Protein AF-A0A6A4VTW5-F1 (afdb_monomer)

Sequence (437 aa):
MLQRGVAAPQTGSESSFCSEAVLNQLGITGQDEQLCLQTVEGTGKPQASTRVKLELSSVAPGETRRIIVPEAWSVPSLDISMPNVCKKQREKWRHIKDLDIPQCSHGQVELLLGANVSEAVIQQEVRVALPTPSKFSSWTKYKRTVAWILRFLRNSTLKGEQKRQRNLGPLTVSELHDAEKTILQMVQAEAYRTELHQLQASQQLNKKSGIADLSPILDADGILRDGGRWYSVGEQWDDGCTRAICVGTDRVERLSCPGQRYDPSRPDCRLVEGNSSAAFPLCCDSVVCDTPLDVCRDASGASRAAGSVWTERGCVSSRCEIAEGGVAVVRRSRCQPPPSADCRLVEPNPADGADYPYCCPTYLCPGRCYSPVLDRWFFEGDRWAEGGCFESVCESTGTVTQTRCPFVSARRPGCRVVAGDPAAKYPGCCRRVECQP

Structure (mmCIF, N/CA/C/O backbone):
data_AF-A0A6A4VTW5-F1
#
_entry.id   AF-A0A6A4VTW5-F1
#
loop_
_atom_site.group_PDB
_atom_site.id
_atom_site.type_symbol
_atom_site.label_atom_id
_atom_site.label_alt_id
_atom_site.label_comp_id
_atom_site.label_asym_id
_atom_site.label_entity_id
_atom_site.label_seq_id
_atom_site.pdbx_PDB_ins_code
_atom_site.Cartn_x
_atom_site.Cartn_y
_atom_site.Cartn_z
_atom_site.occupancy
_atom_site.B_iso_or_equiv
_atom_site.auth_seq_id
_atom_site.auth_comp_id
_atom_site.auth_asym_id
_atom_site.auth_atom_id
_atom_site.pdbx_PDB_model_num
ATOM 1 N N . MET A 1 1 ? -45.155 -3.704 42.646 1.00 22.98 1 MET A N 1
ATOM 2 C CA . MET A 1 1 ? -44.216 -2.588 42.902 1.00 22.98 1 MET A CA 1
ATOM 3 C C . MET A 1 1 ? -43.427 -2.917 44.160 1.00 22.98 1 MET A C 1
ATOM 5 O O . MET A 1 1 ? -43.959 -2.759 45.248 1.00 22.98 1 MET A O 1
ATOM 9 N N . LEU A 1 2 ? -42.206 -3.438 44.025 1.00 25.94 2 LEU A N 1
ATOM 10 C CA . LEU A 1 2 ? -41.295 -3.682 45.149 1.00 25.94 2 LEU A CA 1
ATOM 11 C C . LEU A 1 2 ? -40.204 -2.612 45.101 1.00 25.94 2 LEU A C 1
ATOM 13 O O . LEU A 1 2 ? -39.433 -2.558 44.150 1.00 25.94 2 LEU A O 1
ATOM 17 N N . GLN A 1 3 ? -40.160 -1.740 46.106 1.00 29.02 3 GLN A N 1
ATOM 18 C CA . GLN A 1 3 ? -39.134 -0.701 46.260 1.00 29.02 3 GLN A CA 1
ATOM 19 C C . GLN A 1 3 ? -38.008 -1.182 47.202 1.00 29.02 3 GLN A C 1
ATOM 21 O O . GLN A 1 3 ? -37.500 -0.417 48.020 1.00 29.02 3 GLN A O 1
ATOM 26 N N . ARG A 1 4 ? -37.666 -2.480 47.150 1.00 41.22 4 ARG A N 1
ATOM 27 C CA . ARG A 1 4 ? -36.718 -3.141 48.066 1.00 41.22 4 ARG A CA 1
ATOM 28 C C . ARG A 1 4 ? -35.789 -4.100 47.319 1.00 41.22 4 ARG A C 1
ATOM 30 O O . ARG A 1 4 ? -36.137 -4.611 46.259 1.00 41.22 4 ARG A O 1
ATOM 37 N N . GLY A 1 5 ? -34.565 -4.233 47.832 1.00 41.66 5 GLY A N 1
ATOM 38 C CA . GLY A 1 5 ? -33.407 -4.757 47.105 1.00 41.66 5 GLY A CA 1
ATOM 39 C C . GLY A 1 5 ? -33.511 -6.236 46.728 1.00 41.66 5 GLY A C 1
ATOM 40 O O . GLY A 1 5 ? -33.872 -7.072 47.552 1.00 41.66 5 GLY A O 1
ATOM 41 N N . VAL A 1 6 ? -33.131 -6.543 45.487 1.00 44.16 6 VAL A N 1
ATOM 42 C CA . VAL A 1 6 ? -32.951 -7.903 44.961 1.00 44.16 6 VAL A CA 1
ATOM 43 C C . VAL A 1 6 ? -31.454 -8.209 44.943 1.00 44.16 6 VAL A C 1
ATOM 45 O O . VAL A 1 6 ? -30.670 -7.400 44.441 1.00 44.16 6 VAL A O 1
ATOM 48 N N . ALA A 1 7 ? -31.050 -9.357 45.487 1.00 44.94 7 ALA A N 1
ATOM 49 C CA . ALA A 1 7 ? -29.661 -9.814 45.455 1.00 44.94 7 ALA A CA 1
ATOM 50 C C . ALA A 1 7 ? -29.483 -10.915 44.396 1.00 44.94 7 ALA A C 1
ATOM 52 O O . ALA A 1 7 ? -30.230 -11.894 44.379 1.00 44.94 7 ALA A O 1
ATOM 53 N N . ALA A 1 8 ? -28.484 -10.758 43.523 1.00 45.62 8 ALA A N 1
ATOM 54 C CA . ALA A 1 8 ? -28.004 -11.818 42.637 1.00 45.62 8 ALA A CA 1
ATOM 55 C C . ALA A 1 8 ? -26.869 -12.596 43.337 1.00 45.62 8 ALA A C 1
ATOM 57 O O . ALA A 1 8 ? -26.068 -11.985 44.054 1.00 45.62 8 ALA A O 1
ATOM 58 N N . PRO A 1 9 ? -26.766 -13.922 43.162 1.00 42.12 9 PRO A N 1
ATOM 59 C CA . PRO A 1 9 ? -25.890 -14.739 43.982 1.00 42.12 9 PRO A CA 1
ATOM 60 C C . PRO A 1 9 ? -24.428 -14.562 43.558 1.00 42.12 9 PRO A C 1
ATOM 62 O O . PRO A 1 9 ? -24.061 -14.802 42.411 1.00 42.12 9 PRO A O 1
ATOM 65 N N . GLN A 1 10 ? -23.567 -14.210 44.517 1.00 40.34 10 GLN A N 1
ATOM 66 C CA . GLN A 1 10 ? -22.140 -14.564 44.460 1.00 40.34 10 GLN A CA 1
ATOM 67 C C . GLN A 1 10 ? -21.883 -15.981 45.007 1.00 40.34 10 GLN A C 1
ATOM 69 O O . GLN A 1 10 ? -20.786 -16.515 44.874 1.00 40.34 10 GLN A O 1
ATOM 74 N N . THR A 1 11 ? -22.903 -16.605 45.601 1.00 43.12 11 THR A N 1
ATOM 75 C CA . THR A 1 11 ? -22.840 -17.883 46.312 1.00 43.12 11 THR A CA 1
ATOM 76 C C . THR A 1 11 ? -23.819 -18.866 45.673 1.00 43.12 11 THR A C 1
ATOM 78 O O . THR A 1 11 ? -24.989 -18.833 46.023 1.00 43.12 11 THR A O 1
ATOM 81 N N . GLY A 1 12 ? -23.353 -19.656 44.698 1.00 49.97 12 GLY A N 1
ATOM 82 C CA . GLY A 1 12 ? -23.851 -20.944 44.153 1.00 49.97 12 GLY A CA 1
ATOM 83 C C . GLY A 1 12 ? -25.253 -21.526 44.444 1.00 49.97 12 GLY A C 1
ATOM 84 O O . GLY A 1 12 ? -25.396 -22.737 44.342 1.00 49.97 12 GLY A O 1
ATOM 85 N N . SER A 1 13 ? -26.272 -20.751 44.811 1.00 62.34 13 SER A N 1
ATOM 86 C CA . SER A 1 13 ? -27.601 -21.250 45.169 1.00 62.34 13 SER A CA 1
ATOM 87 C C . SER A 1 13 ? -28.365 -21.643 43.912 1.00 62.34 13 SER A C 1
ATOM 89 O O . SER A 1 13 ? -28.613 -20.803 43.044 1.00 62.34 13 SER A O 1
ATOM 91 N N . GLU A 1 14 ? -28.755 -22.912 43.806 1.00 69.50 14 GLU A N 1
ATOM 92 C CA . GLU A 1 14 ? -29.515 -23.417 42.657 1.00 69.50 14 GLU A CA 1
ATOM 93 C C . GLU A 1 14 ? -30.955 -22.881 42.638 1.00 69.50 14 GLU A C 1
ATOM 95 O O . GLU A 1 14 ? -31.513 -22.644 41.568 1.00 69.50 14 GLU A O 1
ATOM 100 N N . SER A 1 15 ? -31.526 -22.618 43.818 1.00 82.44 15 SER A N 1
ATOM 101 C CA . SER A 1 15 ? -32.928 -22.222 44.010 1.00 82.44 15 SER A CA 1
ATOM 102 C C . SER A 1 15 ? -33.086 -20.756 44.419 1.00 82.44 15 SER A C 1
ATOM 104 O O . SER A 1 15 ? -32.184 -20.168 45.026 1.00 82.44 15 SER A O 1
ATOM 106 N N . SER A 1 16 ? -34.247 -20.183 44.086 1.00 86.88 16 SER A N 1
ATOM 107 C CA . SER A 1 16 ? -34.666 -18.835 44.494 1.00 86.88 16 SER A CA 1
ATOM 108 C C . SER A 1 16 ? -35.461 -18.872 45.801 1.00 86.88 16 SER A C 1
ATOM 110 O O . SER A 1 16 ? -36.242 -19.796 46.031 1.00 86.88 16 SER A O 1
ATOM 112 N N . PHE A 1 17 ? -35.308 -17.843 46.632 1.00 89.00 17 PHE A N 1
ATOM 113 C CA . PHE A 1 17 ? -35.935 -17.743 47.951 1.00 89.00 17 PHE A CA 1
ATOM 114 C C . PHE A 1 17 ? -36.548 -16.366 48.172 1.00 89.00 17 PHE A C 1
ATOM 116 O O . PHE A 1 17 ? -35.986 -15.364 47.739 1.00 89.00 17 PHE A O 1
ATOM 123 N N . CYS A 1 18 ? -37.668 -16.296 48.879 1.00 90.00 18 CYS A N 1
ATOM 124 C CA . CYS A 1 18 ? -38.342 -15.049 49.228 1.00 90.00 18 CYS A CA 1
ATOM 125 C C . CYS A 1 18 ? -38.778 -15.050 50.693 1.00 90.00 18 CYS A C 1
ATOM 127 O O . CYS A 1 18 ? -38.992 -16.110 51.277 1.00 90.00 18 CYS A O 1
ATOM 129 N N . SER A 1 19 ? -38.903 -13.873 51.303 1.00 90.06 19 SER A N 1
ATOM 130 C CA . SER A 1 19 ? -39.416 -13.781 52.668 1.00 90.06 19 SER A CA 1
ATOM 131 C C . SER A 1 19 ? -40.932 -13.992 52.704 1.00 90.06 19 SER A C 1
ATOM 133 O O . SER A 1 19 ? -41.675 -13.466 51.870 1.00 90.06 19 SER A O 1
ATOM 135 N N . GLU A 1 20 ? -41.416 -14.714 53.714 1.00 89.56 20 GLU A N 1
ATOM 136 C CA . GLU A 1 20 ? -42.859 -14.893 53.952 1.00 89.56 20 GLU A CA 1
ATOM 137 C C . GLU A 1 20 ? -43.589 -13.551 54.115 1.00 89.56 20 GLU A C 1
ATOM 139 O O . GLU A 1 20 ? -44.713 -13.377 53.644 1.00 89.56 20 GLU A O 1
ATOM 144 N N . ALA A 1 21 ? -42.920 -12.566 54.723 1.00 88.38 21 ALA A N 1
ATOM 145 C CA . ALA A 1 21 ? -43.433 -11.208 54.876 1.00 88.38 21 ALA A CA 1
ATOM 146 C C . ALA A 1 21 ? -43.837 -10.576 53.533 1.00 88.38 21 ALA A C 1
ATOM 148 O O . ALA A 1 21 ? -44.891 -9.942 53.454 1.00 88.38 21 ALA A O 1
ATOM 149 N N . VAL A 1 22 ? -43.048 -10.779 52.471 1.00 87.81 22 VAL A N 1
ATOM 150 C CA . VAL A 1 22 ? -43.358 -10.223 51.146 1.00 87.81 22 VAL A CA 1
ATOM 151 C C . VAL A 1 22 ? -44.495 -10.963 50.461 1.00 87.81 22 VAL A C 1
ATOM 153 O O . VAL A 1 22 ? -45.331 -10.313 49.833 1.00 87.81 22 VAL A O 1
ATOM 156 N N . LEU A 1 23 ? -44.582 -12.286 50.604 1.00 89.38 23 LEU A N 1
ATOM 157 C CA . LEU A 1 23 ? -45.715 -13.040 50.058 1.00 89.38 23 LEU A CA 1
ATOM 158 C C . LEU A 1 23 ? -47.033 -12.578 50.681 1.00 89.38 23 LEU A C 1
ATOM 160 O O . LEU A 1 23 ? -47.978 -12.263 49.956 1.00 89.38 23 LEU A O 1
ATOM 164 N N . ASN A 1 24 ? -47.051 -12.429 52.008 1.00 89.19 24 ASN A N 1
ATOM 165 C CA . ASN A 1 24 ? -48.208 -11.934 52.748 1.00 89.19 24 ASN A CA 1
ATOM 166 C C . ASN A 1 24 ? -48.574 -10.500 52.346 1.00 89.19 24 ASN A C 1
ATOM 168 O O . ASN A 1 24 ? -49.743 -10.202 52.110 1.00 89.19 24 ASN A O 1
ATOM 172 N N . GLN A 1 25 ? -47.583 -9.613 52.218 1.00 88.12 25 GLN A N 1
ATOM 173 C CA . GLN A 1 25 ? -47.814 -8.221 51.832 1.00 88.12 25 GLN A CA 1
ATOM 174 C C . GLN A 1 25 ? -48.371 -8.086 50.408 1.00 88.12 25 GLN A C 1
ATOM 176 O O . GLN A 1 25 ? -49.189 -7.204 50.146 1.00 88.12 25 GLN A O 1
ATOM 181 N N . LEU A 1 26 ? -47.921 -8.936 49.484 1.00 86.81 26 LEU A N 1
ATOM 182 C CA . LEU A 1 26 ? -48.361 -8.924 48.089 1.00 86.81 26 LEU A CA 1
ATOM 183 C C . LEU A 1 26 ? -49.612 -9.780 47.841 1.00 86.81 26 LEU A C 1
ATOM 185 O O . LEU A 1 26 ? -50.115 -9.788 46.719 1.00 86.81 26 LEU A O 1
ATOM 189 N N . GLY A 1 27 ? -50.114 -10.491 48.857 1.00 89.44 27 GLY A N 1
ATOM 190 C CA . GLY A 1 27 ? -51.251 -11.404 48.728 1.00 89.44 27 GLY A CA 1
ATOM 191 C C . GLY A 1 27 ? -50.977 -12.585 47.792 1.00 89.44 27 GLY A C 1
ATOM 192 O O . GLY A 1 27 ? -51.898 -13.089 47.149 1.00 89.44 27 GLY A O 1
ATOM 193 N N . ILE A 1 28 ? -49.714 -13.000 47.666 1.00 89.00 28 ILE A N 1
ATOM 194 C CA . ILE A 1 28 ? -49.302 -14.093 46.782 1.00 89.00 28 ILE A CA 1
ATOM 195 C C . ILE A 1 28 ? -49.471 -15.411 47.531 1.00 89.00 28 ILE A C 1
ATOM 197 O O . ILE A 1 28 ? -48.890 -15.610 48.595 1.00 89.00 28 ILE A O 1
ATOM 201 N N . THR A 1 29 ? -50.251 -16.318 46.952 1.00 89.50 29 THR A N 1
ATOM 202 C CA . THR A 1 29 ? -50.466 -17.673 47.469 1.00 89.50 29 THR A CA 1
ATOM 203 C C . THR A 1 29 ? -49.708 -18.690 46.620 1.00 89.50 29 THR A C 1
ATOM 205 O O . THR A 1 29 ? -49.400 -18.441 45.452 1.00 89.50 29 THR A O 1
ATOM 208 N N . GLY A 1 30 ? -49.376 -19.833 47.213 1.00 89.38 30 GLY A N 1
ATOM 209 C CA . GLY A 1 30 ? -48.611 -20.887 46.558 1.00 89.38 30 GLY A CA 1
ATOM 210 C C . GLY A 1 30 ? -48.962 -22.267 47.089 1.00 89.38 30 GLY A C 1
ATOM 211 O O . GLY A 1 30 ? -50.010 -22.459 47.701 1.00 89.38 30 GLY A O 1
ATOM 212 N N . GLN A 1 31 ? -48.091 -23.233 46.818 1.00 87.25 31 GLN A N 1
ATOM 213 C CA . GLN A 1 31 ? -48.240 -24.607 47.289 1.00 87.25 31 GLN A CA 1
ATOM 214 C C . GLN A 1 31 ? -47.411 -24.806 48.553 1.00 87.25 31 GLN A C 1
ATOM 216 O O . GLN A 1 31 ? -46.199 -24.605 48.521 1.00 87.25 31 GLN A O 1
ATOM 221 N N . ASP A 1 32 ? -48.057 -25.199 49.647 1.00 88.06 32 ASP A N 1
ATOM 222 C CA . ASP A 1 32 ? -47.356 -25.518 50.888 1.00 88.06 32 ASP A CA 1
ATOM 223 C C . ASP A 1 32 ? -46.644 -26.866 50.759 1.00 88.06 32 ASP A C 1
ATOM 225 O O . ASP A 1 32 ? -47.254 -27.905 50.501 1.00 88.06 32 ASP A O 1
ATOM 229 N N . GLU A 1 33 ? -45.330 -26.834 50.939 1.00 84.50 33 GLU A N 1
ATOM 230 C CA . GLU A 1 33 ? -44.422 -27.961 50.787 1.00 84.50 33 GLU A CA 1
ATOM 231 C C . GLU A 1 33 ? -43.373 -27.951 51.916 1.00 84.50 33 GLU A C 1
ATOM 233 O O . GLU A 1 33 ? -43.298 -27.034 52.738 1.00 84.50 33 GLU A O 1
ATOM 238 N N . GLN A 1 34 ? -42.567 -29.012 52.002 1.00 78.12 34 GLN A N 1
ATOM 239 C CA . GLN A 1 34 ? -41.425 -29.046 52.915 1.00 78.12 34 GLN A CA 1
ATOM 240 C C . GLN A 1 34 ? -40.131 -28.809 52.149 1.00 78.12 34 GLN A C 1
ATOM 242 O O . GLN A 1 34 ? -39.758 -29.587 51.274 1.00 78.12 34 GLN A O 1
ATOM 247 N N . LEU A 1 35 ? -39.420 -27.757 52.533 1.00 75.69 35 LEU A N 1
ATOM 248 C CA . LEU A 1 35 ? -38.104 -27.424 52.021 1.00 75.69 35 LEU A CA 1
ATOM 249 C C . LEU A 1 35 ? -37.035 -27.963 52.973 1.00 75.69 35 LEU A C 1
ATOM 251 O O . LEU A 1 35 ? -37.064 -27.707 54.176 1.00 75.69 35 LEU A O 1
ATOM 255 N N . CYS A 1 36 ? -36.052 -28.677 52.433 1.00 68.81 36 CYS A N 1
ATOM 256 C CA . CYS A 1 36 ? -34.888 -29.134 53.183 1.00 68.81 36 CYS A CA 1
ATOM 257 C C . CYS A 1 36 ? -33.622 -28.518 52.580 1.00 68.81 36 CYS A C 1
ATOM 259 O O . CYS A 1 36 ? -33.128 -28.976 51.552 1.00 68.81 36 CYS A O 1
ATOM 261 N N . LEU A 1 37 ? -33.087 -27.478 53.221 1.00 64.44 37 LEU A N 1
ATOM 262 C CA . LEU A 1 37 ? -31.862 -26.813 52.774 1.00 64.44 37 LEU A CA 1
ATOM 263 C C . LEU A 1 37 ? -30.634 -27.604 53.232 1.00 64.44 37 LEU A C 1
ATOM 265 O O . LEU A 1 37 ? -30.314 -27.628 54.418 1.00 64.44 37 LEU A O 1
ATOM 269 N N . GLN A 1 38 ? -29.935 -28.258 52.306 1.00 56.84 38 GLN A N 1
ATOM 270 C CA . GLN A 1 38 ? -28.633 -28.861 52.594 1.00 56.84 38 GLN A CA 1
ATOM 271 C C . GLN A 1 38 ? -27.549 -27.784 52.517 1.00 56.84 38 GLN A C 1
ATOM 273 O O . GLN A 1 38 ? -27.341 -27.179 51.466 1.00 56.84 38 GLN A O 1
ATOM 278 N N . THR A 1 39 ? -26.858 -27.531 53.627 1.00 55.44 39 THR A N 1
ATOM 279 C CA . THR A 1 39 ? -25.641 -26.711 53.632 1.00 55.44 39 THR A CA 1
ATOM 280 C C . THR A 1 39 ? -24.417 -27.627 53.567 1.00 55.44 39 THR A C 1
ATOM 282 O O . THR A 1 39 ? -24.492 -28.809 53.899 1.00 55.44 39 THR A O 1
ATOM 285 N N . VAL A 1 40 ? -23.268 -27.091 53.142 1.00 47.47 40 VAL A N 1
ATOM 286 C CA . VAL A 1 40 ? -22.002 -27.845 52.991 1.00 47.47 40 VAL A CA 1
ATOM 287 C C . VAL A 1 40 ? -21.544 -28.508 54.308 1.00 47.47 40 VAL A C 1
ATOM 289 O O . VAL A 1 40 ? -20.763 -29.454 54.277 1.00 47.47 40 VAL A O 1
ATOM 292 N N . GLU A 1 41 ? -22.068 -28.068 55.458 1.00 41.94 41 GLU A N 1
ATOM 293 C CA . GLU A 1 41 ? -21.710 -28.561 56.795 1.00 41.94 41 GLU A CA 1
ATOM 294 C C . GLU A 1 41 ? -22.776 -29.459 57.465 1.00 41.94 41 GLU A C 1
ATOM 296 O O . GLU A 1 41 ? -22.558 -29.906 58.591 1.00 41.94 41 GLU A O 1
ATOM 301 N N . GLY A 1 42 ? -23.906 -29.792 56.818 1.00 48.31 42 GLY A N 1
ATOM 302 C CA . GLY A 1 42 ? -24.857 -30.743 57.414 1.00 48.31 42 GLY A CA 1
ATOM 303 C C . GLY A 1 42 ? -26.209 -30.923 56.715 1.00 48.31 42 GLY A C 1
ATOM 304 O O . GLY A 1 42 ? -26.676 -30.084 55.946 1.00 48.31 42 GLY A O 1
ATOM 305 N N . THR A 1 43 ? -26.870 -32.044 57.028 1.00 49.97 43 THR A N 1
ATOM 306 C CA . THR A 1 43 ? -28.243 -32.363 56.604 1.00 49.97 43 THR A CA 1
ATOM 307 C C . THR A 1 43 ? -29.233 -31.392 57.251 1.00 49.97 43 THR A C 1
ATOM 309 O O . THR A 1 43 ? -29.430 -31.432 58.469 1.00 49.97 43 THR A O 1
ATOM 312 N N . GLY A 1 44 ? -29.851 -30.519 56.452 1.00 59.38 44 GLY A N 1
ATOM 313 C CA . GLY A 1 44 ? -30.890 -29.600 56.917 1.00 59.38 44 GLY A CA 1
ATOM 314 C C . GLY A 1 44 ? -32.106 -30.320 57.499 1.00 59.38 44 GLY A C 1
ATOM 315 O O . GLY A 1 44 ? -32.390 -31.469 57.163 1.00 59.38 44 GLY A O 1
ATOM 316 N N . LYS A 1 45 ? -32.836 -29.640 58.387 1.00 65.38 45 LYS A N 1
ATOM 317 C CA . LYS A 1 45 ? -34.146 -30.109 58.855 1.00 65.38 45 LYS A CA 1
ATOM 318 C C . LYS A 1 45 ? -35.220 -29.702 57.838 1.00 65.38 45 LYS A C 1
ATOM 320 O O . LYS A 1 45 ? -35.136 -28.585 57.327 1.00 65.38 45 LYS A O 1
ATOM 325 N N . PRO A 1 46 ? -36.230 -30.549 57.573 1.00 73.25 46 PRO A N 1
ATOM 326 C CA . PRO A 1 46 ? -37.389 -30.142 56.792 1.00 73.25 46 PRO A CA 1
ATOM 327 C C . PRO A 1 46 ? -38.092 -28.965 57.468 1.00 73.25 46 PRO A C 1
ATOM 329 O O . PRO A 1 46 ? -38.389 -29.012 58.664 1.00 73.25 46 PRO A O 1
ATOM 332 N N . GLN A 1 47 ? -38.352 -27.919 56.699 1.00 77.38 47 GLN A N 1
ATOM 333 C CA . GLN A 1 47 ? -39.049 -26.724 57.137 1.00 77.38 47 GLN A CA 1
ATOM 334 C C . GLN A 1 47 ? -40.261 -26.494 56.237 1.00 77.38 47 GLN A C 1
ATOM 336 O O . GLN A 1 47 ? -40.183 -26.695 55.027 1.00 77.38 47 GLN A O 1
ATOM 341 N N . ALA A 1 48 ? -41.388 -26.087 56.824 1.00 79.56 48 ALA A N 1
ATOM 342 C CA . ALA A 1 48 ? -42.550 -25.675 56.045 1.00 79.56 48 ALA A CA 1
ATOM 343 C C . ALA A 1 48 ? -42.185 -24.462 55.179 1.00 79.56 48 ALA A C 1
ATOM 345 O O . ALA A 1 48 ? -41.555 -23.520 55.661 1.00 79.56 48 ALA A O 1
ATOM 346 N N . SER A 1 49 ? -42.548 -24.514 53.904 1.00 88.19 49 SER A N 1
ATOM 347 C CA . SER A 1 49 ? -42.259 -23.470 52.932 1.00 88.19 49 SER A CA 1
ATOM 348 C C . SER A 1 49 ? -43.349 -23.451 51.873 1.00 88.19 49 SER A C 1
ATOM 350 O O . SER A 1 49 ? -43.835 -24.495 51.446 1.00 88.19 49 SER A O 1
ATOM 352 N N . THR A 1 50 ? -43.727 -22.266 51.421 1.00 89.12 50 THR A N 1
ATOM 353 C CA . THR A 1 50 ? -44.669 -22.095 50.326 1.00 89.12 50 THR A CA 1
ATOM 354 C C . THR A 1 50 ? -43.882 -21.913 49.034 1.00 89.12 50 THR A C 1
ATOM 356 O O . THR A 1 50 ? -43.074 -20.989 48.897 1.00 89.12 50 THR A O 1
ATOM 359 N N . ARG A 1 51 ? -44.137 -22.787 48.060 1.00 90.75 51 ARG A N 1
ATOM 360 C CA . ARG A 1 51 ? -43.603 -22.685 46.706 1.00 90.75 51 ARG A CA 1
ATOM 361 C C . ARG A 1 51 ? -44.481 -21.777 45.855 1.00 90.75 51 ARG A C 1
ATOM 363 O O . ARG A 1 51 ? -45.676 -22.027 45.686 1.00 90.75 51 ARG A O 1
ATOM 370 N N . VAL A 1 52 ? -43.874 -20.751 45.266 1.00 92.44 52 VAL A N 1
ATOM 371 C CA . VAL A 1 52 ? -44.558 -19.746 44.443 1.00 92.44 52 VAL A CA 1
ATOM 372 C C . VAL A 1 52 ? -43.878 -19.556 43.092 1.00 92.44 52 VAL A C 1
ATOM 374 O O . VAL A 1 52 ? -42.669 -19.733 42.944 1.00 92.44 52 VAL A O 1
ATOM 377 N N . LYS A 1 53 ? -44.666 -19.131 42.105 1.00 92.50 53 LYS A N 1
ATOM 378 C CA . LYS A 1 53 ? -44.175 -18.601 40.832 1.00 92.50 53 LYS A CA 1
ATOM 379 C C . LYS A 1 53 ? -44.330 -17.087 40.855 1.00 92.50 53 LYS A C 1
ATOM 381 O O . LYS A 1 53 ? -45.414 -16.594 41.158 1.00 92.50 53 LYS A O 1
ATOM 386 N N . LEU A 1 54 ? -43.270 -16.357 40.517 1.00 91.38 54 LEU A N 1
ATOM 387 C CA . LEU A 1 54 ? -43.262 -14.893 40.559 1.00 91.38 54 LEU A CA 1
ATOM 388 C C . LEU A 1 54 ? -42.956 -14.307 39.179 1.00 91.38 54 LEU A C 1
ATOM 390 O O . LEU A 1 54 ? -42.277 -14.916 38.353 1.00 91.38 54 LEU A O 1
ATOM 394 N N . GLU A 1 55 ? -43.436 -13.091 38.950 1.00 90.38 55 GLU A N 1
ATOM 395 C CA . GLU A 1 55 ? -43.098 -12.279 37.785 1.00 90.38 55 GLU A CA 1
ATOM 396 C C . GLU A 1 55 ? -42.549 -10.942 38.280 1.00 90.38 55 GLU A C 1
ATOM 398 O O . GLU A 1 55 ? -43.195 -10.231 39.051 1.00 90.38 55 GLU A O 1
ATOM 403 N N . LEU A 1 56 ? -41.326 -10.624 37.870 1.00 88.69 56 LEU A N 1
ATOM 404 C CA . LEU A 1 56 ? -40.606 -9.431 38.290 1.00 88.69 56 LEU A CA 1
ATOM 405 C C . LEU A 1 56 ? -40.581 -8.422 37.153 1.00 88.69 56 LEU A C 1
ATOM 407 O O . LEU A 1 56 ? -40.352 -8.783 36.002 1.00 88.69 56 LEU A O 1
ATOM 411 N N . SER A 1 57 ? -40.741 -7.148 37.484 1.00 84.00 57 SER A N 1
ATOM 412 C CA . SER A 1 57 ? -40.564 -6.033 36.557 1.00 84.00 57 SER A CA 1
ATOM 413 C C . SER A 1 57 ? -39.699 -4.960 37.205 1.00 84.00 57 SER A C 1
ATOM 415 O O . SER A 1 57 ? -39.743 -4.771 38.424 1.00 84.00 57 SER A O 1
ATOM 417 N N . SER A 1 58 ? -38.937 -4.232 36.391 1.00 80.19 58 SER A N 1
ATOM 418 C CA . SER A 1 58 ? -38.161 -3.092 36.875 1.00 80.19 58 SER A CA 1
ATOM 419 C C . SER A 1 58 ? -39.076 -1.987 37.414 1.00 80.19 58 SER A C 1
ATOM 421 O O . SER A 1 58 ? -40.193 -1.789 36.936 1.00 80.19 58 SER A O 1
ATOM 423 N N . VAL A 1 59 ? -38.593 -1.262 38.424 1.00 77.88 59 VAL A N 1
ATOM 424 C CA . VAL A 1 59 ? -39.220 -0.022 38.914 1.00 77.88 59 VAL A CA 1
ATOM 425 C C . VAL A 1 59 ? -38.699 1.219 38.185 1.00 77.88 59 VAL A C 1
ATOM 427 O O . VAL A 1 59 ? -39.224 2.311 38.393 1.00 77.88 59 VAL A O 1
ATOM 430 N N . ALA A 1 60 ? -37.662 1.068 37.355 1.00 71.62 60 ALA A N 1
ATOM 431 C CA . ALA A 1 60 ? -37.089 2.168 36.596 1.00 71.62 60 ALA A CA 1
ATOM 432 C C . ALA A 1 60 ? -38.054 2.630 35.485 1.00 71.62 60 ALA A C 1
ATOM 434 O O . ALA A 1 60 ? -38.673 1.795 34.817 1.00 71.62 60 ALA A O 1
ATOM 435 N N . PRO A 1 61 ? -38.187 3.948 35.259 1.00 72.94 61 PRO A N 1
ATOM 436 C CA . PRO A 1 61 ? -39.066 4.478 34.225 1.00 72.94 61 PRO A CA 1
ATOM 437 C C . PRO A 1 61 ? -38.606 4.036 32.828 1.00 72.94 61 PRO A C 1
ATOM 439 O O . PRO A 1 61 ? -37.436 4.167 32.483 1.00 72.94 61 PRO A O 1
ATOM 442 N N . GLY A 1 62 ? -39.543 3.535 32.017 1.00 73.88 62 GLY A N 1
ATOM 443 C CA . GLY A 1 62 ? -39.298 3.128 30.626 1.00 73.88 62 GLY A CA 1
ATOM 444 C C . GLY A 1 62 ? -38.844 1.677 30.428 1.00 73.88 62 GLY A C 1
ATOM 445 O O . GLY A 1 62 ? -38.841 1.201 29.295 1.00 73.88 62 GLY A O 1
ATOM 446 N N . GLU A 1 63 ? -38.529 0.945 31.499 1.00 74.06 63 GLU A N 1
ATOM 447 C CA . GLU A 1 63 ? -38.116 -0.456 31.410 1.00 74.06 63 GLU A CA 1
ATOM 448 C C . GLU A 1 63 ? -39.343 -1.382 31.414 1.00 74.06 63 GLU A C 1
ATOM 450 O O . GLU A 1 63 ? -40.085 -1.462 32.392 1.00 74.06 63 GLU A O 1
ATOM 455 N N . THR A 1 64 ? -39.571 -2.090 30.306 1.00 80.19 64 THR A N 1
ATOM 456 C CA . THR A 1 64 ? -40.740 -2.978 30.136 1.00 80.19 64 THR A CA 1
ATOM 457 C C . THR A 1 64 ? -40.407 -4.455 30.305 1.00 80.19 64 THR A C 1
ATOM 459 O O . THR A 1 64 ? -41.311 -5.296 30.290 1.00 80.19 64 THR A O 1
ATOM 462 N N . ARG A 1 65 ? -39.122 -4.788 30.481 1.00 81.12 65 ARG A N 1
ATOM 463 C CA . ARG A 1 65 ? -38.676 -6.169 30.628 1.00 81.12 65 ARG A CA 1
ATOM 464 C C . ARG A 1 65 ? -39.261 -6.798 31.887 1.00 81.12 65 ARG A C 1
ATOM 466 O O . ARG A 1 65 ? -39.262 -6.203 32.968 1.00 81.12 65 ARG A O 1
ATOM 473 N N . ARG A 1 66 ? -39.720 -8.038 31.730 1.00 83.94 66 ARG A N 1
ATOM 474 C CA . ARG A 1 66 ? -40.235 -8.868 32.814 1.00 83.94 66 ARG A CA 1
ATOM 475 C C . ARG A 1 66 ? -39.415 -10.142 32.928 1.00 83.94 66 ARG A C 1
ATOM 477 O O . ARG A 1 66 ? -39.050 -10.713 31.908 1.00 83.94 66 ARG A O 1
ATOM 484 N N . ILE A 1 67 ? -39.128 -10.561 34.154 1.00 85.88 67 ILE A N 1
ATOM 485 C CA . ILE A 1 67 ? -38.382 -11.784 34.457 1.00 85.88 67 ILE A CA 1
ATOM 486 C C . ILE A 1 67 ? -39.326 -12.738 35.171 1.00 85.88 67 ILE A C 1
ATOM 488 O O . ILE A 1 67 ? -39.900 -12.395 36.206 1.00 85.88 67 ILE A O 1
ATOM 492 N N . ILE A 1 68 ? -39.474 -13.942 34.631 1.00 88.06 68 ILE A N 1
ATOM 493 C CA . ILE A 1 68 ? -40.274 -14.987 35.265 1.00 88.06 68 ILE A CA 1
ATOM 494 C C . ILE A 1 68 ? -39.368 -15.767 36.212 1.00 88.06 68 ILE A C 1
ATOM 496 O O . ILE A 1 68 ? -38.359 -16.333 35.797 1.00 88.06 68 ILE A O 1
ATOM 500 N N . VAL A 1 69 ? -39.756 -15.826 37.481 1.00 89.31 69 VAL A N 1
ATOM 501 C CA . VAL A 1 69 ? -39.165 -16.719 38.474 1.00 89.31 69 VAL A CA 1
ATOM 502 C C . VAL A 1 69 ? -40.057 -17.957 38.517 1.00 89.31 69 VAL A C 1
ATOM 504 O O . VAL A 1 69 ? -41.147 -17.898 39.094 1.00 89.31 69 VAL A O 1
ATOM 507 N N . PRO A 1 70 ? -39.665 -19.057 37.850 1.00 84.12 70 PRO A N 1
ATOM 508 C CA . PRO A 1 70 ? -40.531 -20.224 37.702 1.00 84.12 70 PRO A CA 1
ATOM 509 C C . PRO A 1 70 ? -40.851 -20.873 39.051 1.00 84.12 70 PRO A C 1
ATOM 511 O O . PRO A 1 70 ? -41.940 -21.415 39.215 1.00 84.12 70 PRO A O 1
ATOM 514 N N . GLU A 1 71 ? -39.920 -20.776 40.000 1.00 89.38 71 GLU A N 1
ATOM 515 C CA . GLU A 1 71 ? -40.023 -21.336 41.339 1.00 89.38 71 GLU A CA 1
ATOM 516 C C . GLU A 1 71 ? -39.207 -20.487 42.322 1.00 89.38 71 GLU A C 1
ATOM 518 O O . GLU A 1 71 ? -38.012 -20.251 42.111 1.00 89.38 71 GLU A O 1
ATOM 523 N N . ALA A 1 72 ? -39.856 -20.040 43.393 1.00 90.88 72 ALA A N 1
ATOM 524 C CA . ALA A 1 72 ? -39.224 -19.480 44.576 1.00 90.88 72 ALA A CA 1
ATOM 525 C C . ALA A 1 72 ? -39.861 -20.066 45.840 1.00 90.88 72 ALA A C 1
ATOM 527 O O . ALA A 1 72 ? -41.065 -20.325 45.876 1.00 90.88 72 ALA A O 1
ATOM 528 N N . TRP A 1 73 ? -39.044 -20.250 46.870 1.00 90.81 73 TRP A N 1
ATOM 529 C CA . TRP A 1 73 ? -39.449 -20.848 48.139 1.00 90.81 73 TRP A CA 1
ATOM 530 C C . TRP A 1 73 ? -39.545 -19.790 49.232 1.00 90.81 73 TRP A C 1
ATOM 532 O O . TRP A 1 73 ? -38.669 -18.925 49.333 1.00 90.81 73 TRP A O 1
ATOM 542 N N . SER A 1 74 ? -40.592 -19.842 50.055 1.00 91.00 74 SER A N 1
ATOM 543 C CA . SER A 1 74 ? -40.713 -18.944 51.201 1.00 91.00 74 SER A CA 1
ATOM 544 C C . SER A 1 74 ? -39.775 -19.363 52.334 1.00 91.00 74 SER A C 1
ATOM 546 O O . SER A 1 74 ? -39.626 -20.548 52.636 1.00 91.00 74 SER A O 1
ATOM 548 N N . VAL A 1 75 ? -39.155 -18.383 52.981 1.00 88.00 75 VAL A N 1
ATOM 549 C CA . VAL A 1 75 ? -38.382 -18.564 54.212 1.00 88.00 75 VAL A CA 1
ATOM 550 C C . VAL A 1 75 ? -38.748 -17.470 55.228 1.00 88.00 75 VAL A C 1
ATOM 552 O O . VAL A 1 75 ? -39.124 -16.366 54.817 1.00 88.00 75 VAL A O 1
ATOM 555 N N . PRO A 1 76 ? -38.614 -17.716 56.545 1.00 83.44 76 PRO A N 1
ATOM 556 C CA . PRO A 1 76 ? -38.962 -16.733 57.573 1.00 83.44 76 PRO A CA 1
ATOM 557 C C . PRO A 1 76 ? -38.153 -15.436 57.461 1.00 83.44 76 PRO A C 1
ATOM 559 O O . PRO A 1 76 ? -38.707 -14.342 57.567 1.00 83.44 76 PRO A O 1
ATOM 562 N N . SER A 1 77 ? -36.846 -15.546 57.207 1.00 81.75 77 SER A N 1
ATOM 563 C CA . SER A 1 77 ? -35.964 -14.410 56.939 1.00 81.75 77 SER A CA 1
ATOM 564 C C . SER A 1 77 ? -34.874 -14.776 55.933 1.00 81.75 77 SER A C 1
ATOM 566 O O . SER A 1 77 ? -34.436 -15.923 55.841 1.00 81.75 77 SER A O 1
ATOM 568 N N . LEU A 1 78 ? -34.436 -13.775 55.167 1.00 80.19 78 LEU A N 1
ATOM 569 C CA . LEU A 1 78 ? -33.247 -13.849 54.324 1.00 80.19 78 LEU A CA 1
ATOM 570 C C . LEU A 1 78 ? -32.133 -13.047 54.995 1.00 80.19 78 LEU A C 1
ATOM 572 O O . LEU A 1 78 ? -32.072 -11.820 54.882 1.00 80.19 78 LEU A O 1
ATOM 576 N N . ASP A 1 79 ? -31.241 -13.743 55.690 1.00 73.44 79 ASP A N 1
ATOM 577 C CA . ASP A 1 79 ? -30.125 -13.130 56.415 1.00 73.44 79 ASP A CA 1
ATOM 578 C C . ASP A 1 79 ? -28.937 -12.882 55.472 1.00 73.44 79 ASP A C 1
ATOM 580 O O . ASP A 1 79 ? -27.855 -13.454 55.600 1.00 73.44 79 ASP A O 1
ATOM 584 N N . ILE A 1 80 ? -29.154 -12.034 54.464 1.00 73.00 80 ILE A N 1
ATOM 585 C CA . ILE A 1 80 ? -28.162 -11.728 53.430 1.00 73.00 80 ILE A CA 1
ATOM 586 C C . ILE A 1 80 ? -27.550 -10.359 53.712 1.00 73.00 80 ILE A C 1
ATOM 588 O O . ILE A 1 80 ? -28.218 -9.326 53.644 1.00 73.00 80 ILE A O 1
ATOM 592 N N . SER A 1 81 ? -26.246 -10.343 53.989 1.00 66.88 81 SER A N 1
ATOM 593 C CA . SER A 1 81 ? -25.492 -9.096 54.085 1.00 66.88 81 SER A CA 1
ATOM 594 C C . SER A 1 81 ? -25.276 -8.517 52.689 1.00 66.88 81 SER A C 1
ATOM 596 O O . SER A 1 81 ? -24.642 -9.141 51.837 1.00 66.88 81 SER A O 1
ATOM 598 N N . MET A 1 82 ? -25.799 -7.315 52.441 1.00 63.59 82 MET A N 1
ATOM 599 C CA . MET A 1 82 ? -25.549 -6.620 51.182 1.00 63.59 82 MET A CA 1
ATOM 600 C C . MET A 1 82 ? -24.110 -6.086 51.152 1.00 63.59 82 MET A C 1
ATOM 602 O O . MET A 1 82 ? -23.719 -5.340 52.057 1.00 63.59 82 MET A O 1
ATOM 606 N N . PRO A 1 83 ? -23.320 -6.392 50.104 1.00 60.12 83 PRO A N 1
ATOM 607 C CA . PRO A 1 83 ? -22.013 -5.780 49.940 1.00 60.12 83 PRO A CA 1
ATOM 608 C C . PRO A 1 83 ? -22.178 -4.266 49.775 1.00 60.12 83 PRO A C 1
ATOM 610 O O . PRO A 1 83 ? -22.751 -3.784 48.798 1.00 60.12 83 PRO A O 1
ATOM 613 N N . ASN A 1 84 ? -21.669 -3.495 50.736 1.00 64.44 84 ASN A N 1
ATOM 614 C CA . ASN A 1 84 ? -21.708 -2.039 50.669 1.00 64.44 84 ASN A CA 1
ATOM 615 C C . ASN A 1 84 ? -20.519 -1.525 49.845 1.00 64.44 84 ASN A C 1
ATOM 617 O O . ASN A 1 84 ? -19.379 -1.521 50.311 1.00 64.44 84 ASN A O 1
ATOM 621 N N . VAL A 1 85 ? -20.778 -1.080 48.614 1.00 63.59 85 VAL A N 1
ATOM 622 C CA . VAL A 1 85 ? -19.766 -0.409 47.788 1.00 63.59 85 VAL A CA 1
ATOM 623 C C . VAL A 1 85 ? -19.826 1.093 48.057 1.00 63.59 85 VAL A C 1
ATOM 625 O O . VAL A 1 85 ? -20.742 1.791 47.610 1.00 63.59 85 VAL A O 1
ATOM 628 N N . CYS A 1 86 ? -18.833 1.627 48.774 1.00 68.62 86 CYS A N 1
ATOM 629 C CA . CYS A 1 86 ? -18.823 3.051 49.102 1.00 68.62 86 CYS A CA 1
ATOM 630 C C . CYS A 1 86 ? -18.608 3.926 47.849 1.00 68.62 86 CYS A C 1
ATOM 632 O O . CYS A 1 86 ? -18.025 3.499 46.848 1.00 68.62 86 CYS A O 1
ATOM 634 N N . LYS A 1 87 ? -19.035 5.196 47.907 1.00 68.81 87 LYS A N 1
ATOM 635 C CA . LYS A 1 87 ? -18.880 6.162 46.798 1.00 68.81 87 LYS A CA 1
ATOM 636 C C . LYS A 1 87 ? -17.424 6.265 46.307 1.00 68.81 87 LYS A C 1
ATOM 638 O O . LYS A 1 87 ? -17.180 6.200 45.107 1.00 68.81 87 LYS A O 1
ATOM 643 N N . LYS A 1 88 ? -16.456 6.270 47.234 1.00 70.25 88 LYS A N 1
ATOM 644 C CA . LYS A 1 88 ? -15.013 6.284 46.925 1.00 70.25 88 LYS A CA 1
ATOM 645 C C . LYS A 1 88 ? -14.529 5.035 46.174 1.00 70.25 88 LYS A C 1
ATOM 647 O O . LYS A 1 88 ? -13.576 5.122 45.407 1.00 70.25 88 LYS A O 1
ATOM 652 N N . GLN A 1 89 ? -15.127 3.862 46.404 1.00 70.56 89 GLN A N 1
ATOM 653 C CA . GLN A 1 89 ? -14.796 2.643 45.651 1.00 70.56 89 GLN A CA 1
ATOM 654 C C . GLN A 1 89 ? -15.382 2.697 44.237 1.00 70.56 89 GLN A C 1
ATOM 656 O O . GLN A 1 89 ? -14.672 2.371 43.289 1.00 70.56 89 GLN A O 1
ATOM 661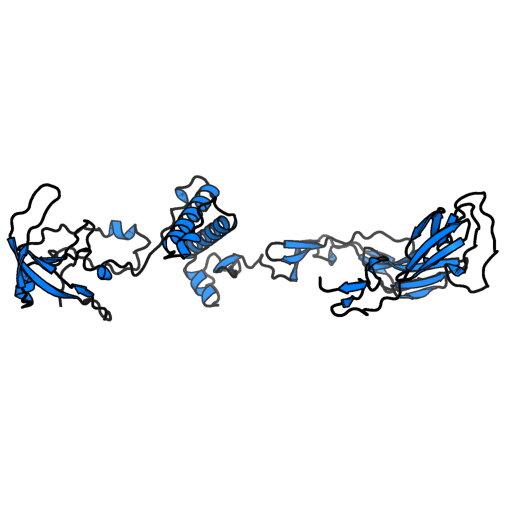 N N . ARG A 1 90 ? -16.617 3.194 44.081 1.00 70.19 90 ARG A N 1
ATOM 662 C CA . ARG A 1 90 ? -17.251 3.377 42.763 1.00 70.19 90 ARG A CA 1
ATOM 663 C C . ARG A 1 90 ? -16.482 4.351 41.873 1.00 70.19 90 ARG A C 1
ATOM 665 O O . ARG A 1 90 ? -16.253 4.059 40.706 1.00 70.19 90 ARG A O 1
ATOM 672 N N . GLU A 1 91 ? -15.985 5.452 42.434 1.00 71.31 91 GLU A N 1
ATOM 673 C CA . GLU A 1 91 ? -15.172 6.438 41.702 1.00 71.31 91 GLU A CA 1
ATOM 674 C C . GLU A 1 91 ? -13.884 5.844 41.099 1.00 71.31 91 GLU A C 1
ATOM 676 O O . GLU A 1 91 ? -13.416 6.304 40.051 1.00 71.31 91 GLU A O 1
ATOM 681 N N . LYS A 1 92 ? -13.322 4.796 41.722 1.00 75.56 92 LYS A N 1
ATOM 682 C CA . LYS A 1 92 ? -12.129 4.096 41.217 1.00 75.56 92 LYS A CA 1
ATOM 683 C C . LYS A 1 92 ? -12.432 3.209 40.008 1.00 75.56 92 LYS A C 1
ATOM 685 O O . LYS A 1 92 ? -11.535 2.960 39.201 1.00 75.56 92 LYS A O 1
ATOM 690 N N . TRP A 1 93 ? -13.661 2.725 39.860 1.00 73.44 93 TRP A N 1
ATOM 691 C CA . TRP A 1 93 ? -14.046 1.809 38.790 1.00 73.44 93 TRP A CA 1
ATOM 692 C C . TRP A 1 93 ? -14.514 2.593 37.563 1.00 73.44 93 TRP A C 1
ATOM 694 O O . TRP A 1 93 ? -15.691 2.880 37.376 1.00 73.44 93 TRP A O 1
ATOM 704 N N . ARG A 1 94 ? -13.555 2.949 36.697 1.00 69.00 94 ARG A N 1
ATOM 705 C CA . ARG A 1 94 ? -13.805 3.777 35.500 1.00 69.00 94 ARG A CA 1
ATOM 706 C C . ARG A 1 94 ? -14.887 3.208 34.573 1.00 69.00 94 ARG A C 1
ATOM 708 O O . ARG A 1 94 ? -15.598 3.986 33.956 1.00 69.00 94 ARG A O 1
ATOM 715 N N . HIS A 1 95 ? -15.028 1.885 34.526 1.00 69.75 95 HIS A N 1
ATOM 716 C CA . HIS A 1 95 ? -15.964 1.173 33.655 1.00 69.75 95 HIS A CA 1
ATOM 717 C C . HIS A 1 95 ? -17.417 1.151 34.162 1.00 69.75 95 HIS A C 1
ATOM 719 O O . HIS A 1 95 ? -18.255 0.592 33.472 1.00 69.75 95 HIS A O 1
ATOM 725 N N . ILE A 1 96 ? -17.740 1.720 35.330 1.00 70.00 96 ILE A N 1
ATOM 726 C CA . ILE A 1 96 ? -19.130 1.822 35.829 1.00 70.00 96 ILE A CA 1
ATOM 727 C C . ILE A 1 96 ? -19.587 3.272 36.052 1.00 70.00 96 ILE A C 1
ATOM 729 O O . ILE A 1 96 ? -20.617 3.500 36.677 1.00 70.00 96 ILE A O 1
ATOM 733 N N . LYS A 1 97 ? -18.807 4.268 35.610 1.00 69.00 97 LYS A N 1
ATOM 734 C CA . LYS A 1 97 ? -19.045 5.692 35.928 1.00 69.00 97 LYS A CA 1
ATOM 735 C C . LYS A 1 97 ? -20.333 6.265 35.331 1.00 69.00 97 LYS A C 1
ATOM 737 O O . LYS A 1 97 ? -20.842 7.256 35.835 1.00 69.00 97 LYS A O 1
ATOM 742 N N . ASP A 1 98 ? -20.801 5.667 34.252 1.00 68.94 98 ASP A N 1
ATOM 743 C CA . ASP A 1 98 ? -21.996 6.005 33.484 1.00 68.94 98 ASP A CA 1
ATOM 744 C C . ASP A 1 98 ? -23.208 5.130 33.850 1.00 68.94 98 ASP A C 1
ATOM 746 O O . ASP A 1 98 ? -24.277 5.313 33.278 1.00 68.94 98 ASP A O 1
ATOM 750 N N . LEU A 1 99 ? -23.060 4.192 34.795 1.00 69.12 99 LEU A N 1
ATOM 751 C CA . LEU A 1 99 ? -24.174 3.389 35.296 1.00 69.12 99 LEU A CA 1
ATOM 752 C C . LEU A 1 99 ? -24.809 4.059 36.511 1.00 69.12 99 LEU A C 1
ATOM 754 O O . LEU A 1 99 ? -24.137 4.335 37.509 1.00 69.12 99 LEU A O 1
ATOM 758 N N . ASP A 1 100 ? -26.125 4.239 36.451 1.00 67.75 100 ASP A N 1
ATOM 759 C CA . ASP A 1 100 ? -26.929 4.612 37.609 1.00 67.75 100 ASP A CA 1
ATOM 760 C C . ASP A 1 100 ? -27.170 3.373 38.483 1.00 67.75 100 ASP A C 1
ATOM 762 O O . ASP A 1 100 ? -28.143 2.637 38.325 1.00 67.75 100 ASP A O 1
ATOM 766 N N . ILE A 1 101 ? -26.205 3.071 39.356 1.00 68.12 101 ILE A N 1
ATOM 767 C CA . ILE A 1 101 ? -26.314 1.954 40.299 1.00 68.12 101 ILE A CA 1
ATOM 768 C C . ILE A 1 101 ? -27.091 2.446 41.527 1.00 68.12 101 ILE A C 1
ATOM 770 O O . ILE A 1 101 ? -26.521 3.212 42.320 1.00 68.12 101 ILE A O 1
ATOM 774 N N . PRO A 1 102 ? -28.339 1.984 41.749 1.00 66.38 102 PRO A N 1
ATOM 775 C CA . PRO A 1 102 ? -29.152 2.456 42.858 1.00 66.38 102 PRO A CA 1
ATOM 776 C C . PRO A 1 102 ? -28.456 2.173 44.190 1.00 66.38 102 PRO A C 1
ATOM 778 O O . PRO A 1 102 ? -27.869 1.111 44.421 1.00 66.38 102 PRO A O 1
ATOM 781 N N . GLN A 1 103 ? -28.491 3.153 45.089 1.00 62.47 103 GLN A N 1
ATOM 782 C CA . GLN A 1 103 ? -27.891 3.011 46.406 1.00 62.47 103 GLN A CA 1
ATOM 783 C C . GLN A 1 103 ? -28.819 2.192 47.314 1.00 62.47 103 GLN A C 1
ATOM 785 O O . GLN A 1 103 ? -29.696 2.727 47.983 1.00 62.47 103 GLN A O 1
ATOM 790 N N . CYS A 1 104 ? -28.603 0.879 47.361 1.00 61.03 104 CYS A N 1
ATOM 791 C CA . CYS A 1 104 ? -29.316 -0.036 48.255 1.00 61.03 104 CYS A CA 1
ATOM 792 C C . CYS A 1 104 ? -28.745 0.026 49.684 1.00 61.03 104 CYS A C 1
ATOM 794 O O . CYS A 1 104 ? -28.209 -0.962 50.175 1.00 61.03 104 CYS A O 1
ATOM 796 N N . SER A 1 105 ? -28.759 1.188 50.345 1.00 52.41 105 SER A N 1
ATOM 797 C CA . SER A 1 105 ? -28.053 1.347 51.629 1.00 52.41 105 SER A CA 1
ATOM 798 C C . SER A 1 105 ? -28.862 1.000 52.883 1.00 52.41 105 SER A C 1
ATOM 800 O O . SER A 1 105 ? -28.264 0.953 53.952 1.00 52.41 105 SER A O 1
ATOM 802 N N . HIS A 1 106 ? -30.170 0.719 52.793 1.00 54.41 106 HIS A N 1
ATOM 803 C CA . HIS A 1 106 ? -31.012 0.542 53.995 1.00 54.41 106 HIS A CA 1
ATOM 804 C C . HIS A 1 106 ? -32.157 -0.488 53.880 1.00 54.41 106 HIS A C 1
ATOM 806 O O . HIS A 1 106 ? -33.040 -0.501 54.732 1.00 54.41 106 HIS A O 1
ATOM 812 N N . GLY A 1 107 ? -32.179 -1.342 52.851 1.00 61.94 107 GLY A N 1
ATOM 813 C CA . GLY A 1 107 ? -33.238 -2.347 52.671 1.00 61.94 107 GLY A CA 1
ATOM 814 C C . GLY A 1 107 ? -32.783 -3.754 53.057 1.00 61.94 107 GLY A C 1
ATOM 815 O O . GLY A 1 107 ? -31.716 -4.181 52.621 1.00 61.94 107 GLY A O 1
ATOM 816 N N . GLN A 1 108 ? -33.598 -4.477 53.831 1.00 71.62 108 GLN A N 1
ATOM 817 C CA . GLN A 1 108 ? -33.458 -5.927 53.989 1.00 71.62 108 GLN A CA 1
ATOM 818 C C . GLN A 1 108 ? -33.743 -6.601 52.638 1.00 71.62 108 GLN A C 1
ATOM 820 O O . GLN A 1 108 ? -34.656 -6.185 51.921 1.00 71.62 108 GLN A O 1
ATOM 825 N N . VAL A 1 109 ? -32.939 -7.600 52.265 1.00 79.62 109 VAL A N 1
ATOM 826 C CA . VAL A 1 109 ? -33.183 -8.395 51.054 1.00 79.62 109 VAL A CA 1
ATOM 827 C C . VAL A 1 109 ? -34.397 -9.277 51.311 1.00 79.62 109 VAL A C 1
ATOM 829 O O . VAL A 1 109 ? -34.415 -10.039 52.271 1.00 79.62 109 VAL A O 1
ATOM 832 N N . GLU A 1 110 ? -35.413 -9.171 50.462 1.00 87.00 110 GLU A N 1
ATOM 833 C CA . GLU A 1 110 ? -36.660 -9.939 50.603 1.00 87.00 110 GLU A CA 1
ATOM 834 C C . GLU A 1 110 ? -36.838 -10.995 49.502 1.00 87.00 110 GLU A C 1
ATOM 836 O O . GLU A 1 110 ? -37.698 -11.865 49.615 1.00 87.00 110 GLU A O 1
ATOM 841 N N . LEU A 1 111 ? -36.003 -10.953 48.459 1.00 87.25 111 LEU A N 1
ATOM 842 C CA . LEU A 1 111 ? -35.972 -11.924 47.370 1.00 87.25 111 LEU A CA 1
ATOM 843 C C . LEU A 1 111 ? -34.521 -12.184 46.939 1.00 87.25 111 LEU A C 1
ATOM 845 O O . LEU A 1 111 ? -33.803 -11.267 46.529 1.00 87.25 111 LEU A O 1
ATOM 849 N N . LEU A 1 112 ? -34.114 -13.447 47.009 1.00 86.38 112 LEU A N 1
ATOM 850 C CA . LEU A 1 112 ? -32.865 -13.985 46.485 1.00 86.38 112 LEU A CA 1
ATOM 851 C C . LEU A 1 112 ? -33.170 -14.800 45.227 1.00 86.38 112 LEU A C 1
ATOM 853 O O . LEU A 1 112 ? -33.938 -15.759 45.279 1.00 86.38 112 LEU A O 1
ATOM 857 N N . LEU A 1 113 ? -32.548 -14.447 44.104 1.00 85.12 113 LEU A N 1
ATOM 858 C CA . LEU A 1 113 ? -32.675 -15.217 42.866 1.00 85.12 113 LEU A CA 1
ATOM 859 C C . LEU A 1 113 ? -31.565 -16.265 42.783 1.00 85.12 113 LEU A C 1
ATOM 861 O O . LEU A 1 113 ? -30.393 -15.939 42.937 1.00 85.12 113 LEU A O 1
ATOM 865 N N . GLY A 1 114 ? -31.931 -17.521 42.553 1.00 80.19 114 GLY A N 1
ATOM 866 C CA . GLY A 1 114 ? -31.000 -18.626 42.338 1.00 80.19 114 GLY A CA 1
ATOM 867 C C . GLY A 1 114 ? -30.615 -18.809 40.871 1.00 80.19 114 GLY A C 1
ATOM 868 O O . GLY A 1 114 ? -31.093 -18.106 39.976 1.00 80.19 114 GLY A O 1
ATOM 869 N N . ALA A 1 115 ? -29.774 -19.809 40.606 1.00 76.12 115 ALA A N 1
ATOM 870 C CA . ALA A 1 115 ? -29.381 -20.194 39.248 1.00 76.12 115 ALA A CA 1
ATOM 871 C C . ALA A 1 115 ? -30.570 -20.666 38.383 1.00 76.12 115 ALA A C 1
ATOM 873 O O . ALA A 1 115 ? -30.489 -20.623 37.153 1.00 76.12 115 ALA A O 1
ATOM 874 N N . ASN A 1 116 ? -31.693 -21.048 39.004 1.00 80.50 116 ASN A N 1
ATOM 875 C CA . ASN A 1 116 ? -32.951 -21.355 38.324 1.00 80.50 116 ASN A CA 1
ATOM 876 C C . ASN A 1 116 ? -33.585 -20.149 37.593 1.00 80.50 116 ASN A C 1
ATOM 878 O O . ASN A 1 116 ? -34.492 -20.339 36.785 1.00 80.50 116 ASN A O 1
ATOM 882 N N . VAL A 1 117 ? -33.083 -18.926 37.808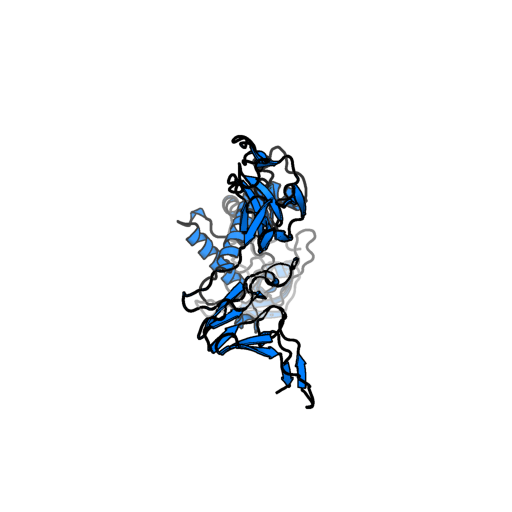 1.00 83.25 117 VAL A N 1
ATOM 883 C CA . VAL A 1 117 ? -33.482 -17.703 37.086 1.00 83.25 117 VAL A CA 1
ATOM 884 C C . VAL A 1 117 ? -32.308 -17.187 36.255 1.00 83.25 117 VAL A C 1
ATOM 886 O O . VAL A 1 117 ? -31.819 -16.070 36.429 1.00 83.25 117 VAL A O 1
ATOM 889 N N . SER A 1 118 ? -31.831 -18.021 35.328 1.00 74.44 118 SER A N 1
ATOM 890 C CA . SER A 1 118 ? -30.676 -17.700 34.476 1.00 74.44 118 SER A CA 1
ATOM 891 C C . SER A 1 118 ? -30.840 -16.380 33.719 1.00 74.44 118 SER A C 1
ATOM 893 O O . SER A 1 118 ? -29.868 -15.647 33.559 1.00 74.44 118 SER A O 1
ATOM 895 N N . GLU A 1 119 ? -32.071 -16.027 33.337 1.00 73.62 119 GLU A N 1
ATOM 896 C CA . GLU A 1 119 ? -32.397 -14.776 32.652 1.00 73.62 119 GLU A CA 1
ATOM 897 C C . GLU A 1 119 ? -31.944 -13.521 33.423 1.00 73.62 119 GLU A C 1
ATOM 899 O O . GLU A 1 119 ? -31.503 -12.550 32.800 1.00 73.62 119 GLU A O 1
ATOM 904 N N . ALA A 1 120 ? -32.003 -13.551 34.758 1.00 70.00 120 ALA A N 1
ATOM 905 C CA . ALA A 1 120 ? -31.577 -12.445 35.616 1.00 70.00 120 ALA A CA 1
ATOM 906 C C . ALA A 1 120 ? -30.046 -12.302 35.702 1.00 70.00 120 ALA A C 1
ATOM 908 O O . ALA A 1 120 ? -29.547 -11.251 36.095 1.00 70.00 120 ALA A O 1
ATOM 909 N N . VAL A 1 121 ? -29.300 -13.349 35.334 1.00 64.44 121 VAL A N 1
ATOM 910 C CA . VAL A 1 121 ? -27.831 -13.421 35.433 1.00 64.44 121 VAL A CA 1
ATOM 911 C C . VAL A 1 121 ? -27.153 -13.168 34.079 1.00 64.44 121 VAL A C 1
ATOM 913 O O . VAL A 1 121 ? -25.937 -12.975 34.013 1.00 64.44 121 VAL A O 1
ATOM 916 N N . ILE A 1 122 ? -27.915 -13.130 32.978 1.00 65.94 122 ILE A N 1
ATOM 917 C CA . ILE A 1 122 ? -27.364 -12.833 31.652 1.00 65.94 122 ILE A CA 1
ATOM 918 C C . ILE A 1 122 ? -26.795 -11.411 31.648 1.00 65.94 122 ILE A C 1
ATOM 920 O O . ILE A 1 122 ? -27.518 -10.425 31.784 1.00 65.94 122 ILE A O 1
ATOM 924 N N . GLN A 1 123 ? -25.483 -11.318 31.436 1.00 56.53 123 GLN A N 1
ATOM 925 C CA . GLN A 1 123 ? -24.780 -10.053 31.251 1.00 56.53 123 GLN A CA 1
ATOM 926 C C . GLN A 1 123 ? -25.314 -9.363 29.989 1.00 56.53 123 GLN A C 1
ATOM 928 O O . GLN A 1 123 ? -25.080 -9.836 28.878 1.00 56.53 123 GLN A O 1
ATOM 933 N N . GLN A 1 124 ? -26.041 -8.255 30.158 1.00 57.12 124 GLN A N 1
ATOM 934 C CA . GLN A 1 124 ? -26.516 -7.438 29.033 1.00 57.12 124 GLN A CA 1
ATOM 935 C C . GLN A 1 124 ? -25.387 -6.615 28.404 1.00 57.12 124 GLN A C 1
ATOM 937 O O . GLN A 1 124 ? -25.404 -6.362 27.203 1.00 57.12 124 GLN A O 1
ATOM 942 N N . GLU A 1 125 ? -24.392 -6.231 29.203 1.00 54.88 125 GLU A N 1
ATOM 943 C CA . GLU A 1 125 ? -23.245 -5.451 28.757 1.00 54.88 125 GLU A CA 1
ATOM 944 C C . GLU A 1 125 ? -21.956 -6.002 29.382 1.00 54.88 125 GLU A C 1
ATOM 946 O O . GLU A 1 125 ? -21.871 -6.205 30.595 1.00 54.88 125 GLU A O 1
ATOM 951 N N . VAL A 1 126 ? -20.937 -6.243 28.551 1.00 53.97 126 VAL A N 1
ATOM 952 C CA . VAL A 1 126 ? -19.596 -6.651 28.991 1.00 53.97 126 VAL A CA 1
ATOM 953 C C . VAL A 1 126 ? -18.639 -5.498 28.736 1.00 53.97 126 VAL A C 1
ATOM 955 O O . VAL A 1 126 ? -18.267 -5.219 27.597 1.00 53.97 126 VAL A O 1
ATOM 958 N N . ARG A 1 127 ? -18.204 -4.837 29.807 1.00 54.88 127 ARG A N 1
ATOM 959 C CA . ARG A 1 127 ? -17.234 -3.742 29.721 1.00 54.88 127 ARG A CA 1
ATOM 960 C C . ARG A 1 127 ? -15.829 -4.281 29.929 1.00 54.88 127 ARG A C 1
ATOM 962 O O . ARG A 1 127 ? -15.422 -4.593 31.046 1.00 54.88 127 ARG A O 1
ATOM 969 N N . VAL A 1 128 ? -15.091 -4.419 28.830 1.00 56.81 128 VAL A N 1
ATOM 970 C CA . VAL A 1 128 ? -13.723 -4.948 28.842 1.00 56.81 128 VAL A CA 1
ATOM 971 C C . VAL A 1 128 ? -12.759 -3.855 29.297 1.00 56.81 128 VAL A C 1
ATOM 973 O O . VAL A 1 128 ? -12.439 -2.933 28.551 1.00 56.81 128 VAL A O 1
ATOM 976 N N . ALA A 1 129 ? -12.260 -3.966 30.526 1.00 63.19 129 ALA A N 1
ATOM 977 C CA . ALA A 1 129 ? -11.107 -3.193 30.967 1.00 63.19 129 ALA A CA 1
ATOM 978 C C . ALA A 1 129 ? -9.830 -3.964 30.605 1.00 63.19 129 ALA A C 1
ATOM 980 O O . ALA A 1 129 ? -9.544 -5.008 31.197 1.00 63.19 129 ALA A O 1
ATOM 981 N N . LEU A 1 130 ? -9.053 -3.464 29.638 1.00 73.38 130 LEU A N 1
ATOM 982 C CA . LEU A 1 130 ? -7.711 -3.995 29.406 1.00 73.38 130 LEU A CA 1
ATOM 983 C C . LEU A 1 130 ? -6.815 -3.735 30.631 1.00 73.38 130 LEU A C 1
ATOM 985 O O . LEU A 1 130 ? -7.023 -2.761 31.365 1.00 73.38 130 LEU A O 1
ATOM 989 N N . PRO A 1 131 ? -5.803 -4.588 30.873 1.00 79.81 131 PRO A N 1
ATOM 990 C CA . PRO A 1 131 ? -4.820 -4.352 31.920 1.00 79.81 131 PRO A CA 1
ATOM 991 C C . PRO A 1 131 ? -4.170 -2.971 31.779 1.00 79.81 131 PRO A C 1
ATOM 993 O O . PRO A 1 131 ? -3.856 -2.535 30.679 1.00 79.81 131 PRO A O 1
ATOM 996 N N . THR A 1 132 ? -3.920 -2.282 32.891 1.00 78.56 132 THR A N 1
ATOM 997 C CA . THR A 1 132 ? -3.290 -0.954 32.844 1.00 78.56 132 THR A CA 1
ATOM 998 C C . THR A 1 132 ? -1.867 -1.047 32.263 1.00 78.56 132 THR A C 1
ATOM 1000 O O . THR A 1 132 ? -1.073 -1.826 32.803 1.00 78.56 132 THR A O 1
ATOM 1003 N N . PRO A 1 133 ? -1.498 -0.242 31.241 1.00 81.19 133 PRO A N 1
ATOM 1004 C CA . PRO A 1 133 ? -0.183 -0.322 30.593 1.00 81.19 133 PRO A CA 1
ATOM 1005 C C . PRO A 1 133 ? 0.999 -0.174 31.562 1.00 81.19 133 PRO A C 1
ATOM 1007 O O . PRO A 1 133 ? 2.009 -0.857 31.419 1.00 81.19 133 PRO A O 1
ATOM 1010 N N . SER A 1 134 ? 0.849 0.657 32.601 1.00 81.62 134 SER A N 1
ATOM 1011 C CA . SER A 1 134 ? 1.884 0.924 33.613 1.00 81.62 134 SER A CA 1
ATOM 1012 C C . SER A 1 134 ? 2.291 -0.293 34.450 1.00 81.62 134 SER A C 1
ATOM 1014 O O . SER A 1 134 ? 3.320 -0.257 35.118 1.00 81.62 134 SER A O 1
ATOM 1016 N N . LYS A 1 135 ? 1.521 -1.388 34.415 1.00 85.75 135 LYS A N 1
ATOM 1017 C CA . LYS A 1 135 ? 1.866 -2.643 35.102 1.00 85.75 135 LYS A CA 1
ATOM 1018 C C . LYS A 1 135 ? 2.877 -3.501 34.334 1.00 85.75 135 LYS A C 1
ATOM 1020 O O . LYS A 1 135 ? 3.286 -4.545 34.835 1.00 85.75 135 LYS A O 1
ATOM 1025 N N . PHE A 1 136 ? 3.272 -3.099 33.127 1.00 88.88 136 PHE A N 1
ATOM 1026 C CA . PHE A 1 136 ? 4.143 -3.881 32.257 1.00 88.88 136 PHE A CA 1
ATOM 1027 C C . PHE A 1 136 ? 5.477 -3.171 32.036 1.00 88.88 136 PHE A C 1
ATOM 1029 O O . PHE A 1 136 ? 5.529 -1.985 31.740 1.00 88.88 136 PHE A O 1
ATOM 1036 N N . SER A 1 137 ? 6.573 -3.931 32.110 1.00 85.69 137 SER A N 1
ATOM 1037 C CA . SER A 1 137 ? 7.939 -3.419 31.913 1.00 85.69 137 SER A CA 1
ATOM 1038 C C . SER A 1 137 ? 8.321 -3.166 30.451 1.00 85.69 137 SER A C 1
ATOM 1040 O O . SER A 1 137 ? 9.411 -2.679 30.181 1.00 85.69 137 SER A O 1
ATOM 1042 N N . SER A 1 138 ? 7.470 -3.537 29.491 1.00 92.62 138 SER A N 1
ATOM 1043 C CA . SER A 1 138 ? 7.719 -3.284 28.067 1.00 92.62 138 SER A CA 1
ATOM 1044 C C . SER A 1 138 ? 6.425 -3.321 27.261 1.00 92.62 138 SER A C 1
ATOM 1046 O O . SER A 1 138 ? 5.519 -4.105 27.570 1.00 92.62 138 SER A O 1
ATOM 1048 N N . TRP A 1 139 ? 6.392 -2.548 26.175 1.00 88.75 139 TRP A N 1
ATOM 1049 C CA . TRP A 1 139 ? 5.301 -2.541 25.199 1.00 88.75 139 TRP A CA 1
ATOM 1050 C C . TRP A 1 139 ? 5.007 -3.935 24.637 1.00 88.75 139 TRP A C 1
ATOM 1052 O O . TRP A 1 139 ? 3.859 -4.371 24.612 1.00 88.75 139 TRP A O 1
ATOM 1062 N N . THR A 1 140 ? 6.044 -4.691 24.271 1.00 90.50 140 THR A N 1
ATOM 1063 C CA . THR A 1 140 ? 5.898 -6.039 23.705 1.00 90.50 140 THR A CA 1
ATOM 1064 C C . THR A 1 140 ? 5.209 -7.004 24.671 1.00 90.50 140 THR A C 1
ATOM 1066 O O . THR A 1 140 ? 4.344 -7.775 24.254 1.00 90.50 140 THR A O 1
ATOM 1069 N N . LYS A 1 141 ? 5.542 -6.956 25.972 1.00 91.56 141 LYS A N 1
ATOM 1070 C CA . LYS A 1 141 ? 4.863 -7.775 26.995 1.00 91.56 141 LYS A CA 1
ATOM 1071 C C . LYS A 1 141 ? 3.391 -7.390 27.131 1.00 91.56 141 LYS A C 1
ATOM 1073 O O . LYS A 1 141 ? 2.543 -8.278 27.202 1.00 91.56 141 LYS A O 1
ATOM 1078 N N . TYR A 1 142 ? 3.090 -6.093 27.132 1.00 93.00 142 TYR A N 1
ATOM 1079 C CA . TYR A 1 142 ? 1.716 -5.606 27.213 1.00 93.00 142 TYR A CA 1
ATOM 1080 C C . TYR A 1 142 ? 0.890 -6.035 25.991 1.00 93.00 142 TYR A C 1
ATOM 1082 O O . TYR A 1 142 ? -0.122 -6.715 26.150 1.00 93.00 142 TYR A O 1
ATOM 1090 N N . LYS A 1 143 ? 1.388 -5.770 24.777 1.00 93.31 143 LYS A N 1
ATOM 1091 C CA . LYS A 1 143 ? 0.761 -6.159 23.503 1.00 93.31 143 LYS A CA 1
ATOM 1092 C C . LYS A 1 143 ? 0.461 -7.658 23.437 1.00 93.31 143 LYS A C 1
ATOM 1094 O O . LYS A 1 143 ? -0.662 -8.049 23.139 1.00 93.31 143 LYS A O 1
ATOM 1099 N N . ARG A 1 144 ? 1.434 -8.512 23.785 1.00 94.81 144 ARG A N 1
ATOM 1100 C CA . ARG A 1 144 ? 1.243 -9.976 23.834 1.00 94.81 144 ARG A CA 1
ATOM 1101 C C . ARG A 1 144 ? 0.179 -10.387 24.849 1.00 94.81 144 ARG A C 1
ATOM 1103 O O . ARG A 1 144 ? -0.602 -11.290 24.574 1.00 94.81 144 ARG A O 1
ATOM 1110 N N . THR A 1 145 ? 0.148 -9.741 26.013 1.00 93.81 145 THR A N 1
ATOM 1111 C CA . THR A 1 145 ? -0.853 -10.025 27.053 1.00 93.81 145 THR A CA 1
ATOM 1112 C C . THR A 1 145 ? -2.255 -9.679 26.560 1.00 93.81 145 THR A C 1
ATOM 1114 O O . THR A 1 145 ? -3.160 -10.501 26.672 1.00 93.81 145 THR A O 1
ATOM 1117 N N . VAL A 1 146 ? -2.426 -8.505 25.947 1.00 92.69 146 VAL A N 1
ATOM 1118 C CA . VAL A 1 146 ? -3.701 -8.098 25.342 1.00 92.69 146 VAL A CA 1
ATOM 1119 C C . VAL A 1 146 ? -4.105 -9.049 24.213 1.00 92.69 146 VAL A C 1
ATOM 1121 O O . VAL A 1 146 ? -5.248 -9.491 24.188 1.00 92.69 146 VAL A O 1
ATOM 1124 N N . ALA A 1 147 ? -3.174 -9.453 23.343 1.00 94.50 147 ALA A N 1
ATOM 1125 C CA . ALA A 1 147 ? -3.447 -10.420 22.276 1.00 94.50 147 ALA A CA 1
ATOM 1126 C C . ALA A 1 147 ? -3.970 -11.762 22.818 1.00 94.50 147 ALA A C 1
ATOM 1128 O O . ALA A 1 147 ? -4.936 -12.313 22.290 1.00 94.50 147 ALA A O 1
ATOM 1129 N N . TRP A 1 148 ? -3.394 -12.267 23.914 1.00 94.44 148 TRP A N 1
ATOM 1130 C CA . TRP A 1 148 ? -3.899 -13.469 24.582 1.00 94.44 148 TRP A CA 1
ATOM 1131 C C . TRP A 1 148 ? -5.303 -13.285 25.161 1.00 94.44 148 TRP A C 1
ATOM 1133 O O 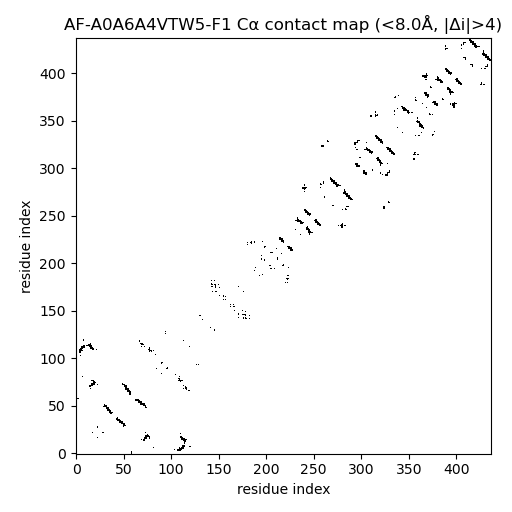. TRP A 1 148 ? -6.129 -14.188 25.025 1.00 94.44 148 TRP A O 1
ATOM 1143 N N . ILE A 1 149 ? -5.591 -12.130 25.768 1.00 92.19 149 ILE A N 1
ATOM 1144 C CA . ILE A 1 149 ? -6.930 -11.805 26.282 1.00 92.19 149 ILE A CA 1
ATOM 1145 C C . ILE A 1 149 ? -7.946 -11.789 25.134 1.00 92.19 149 ILE A C 1
ATOM 1147 O O . ILE A 1 149 ? -8.976 -12.453 25.223 1.00 92.19 149 ILE A O 1
ATOM 1151 N N . LEU A 1 150 ? -7.643 -11.097 24.033 1.00 91.19 150 LEU A N 1
ATOM 1152 C CA . LEU A 1 150 ? -8.524 -11.025 22.862 1.00 91.19 150 LEU A CA 1
ATOM 1153 C C . LEU A 1 150 ? -8.761 -12.407 22.241 1.00 91.19 150 LEU A C 1
ATOM 1155 O O . LEU A 1 150 ? -9.903 -12.763 21.941 1.00 91.19 150 LEU A O 1
ATOM 1159 N N . ARG A 1 151 ? -7.712 -13.230 22.121 1.00 93.38 151 ARG A N 1
ATOM 1160 C CA . ARG A 1 151 ? -7.846 -14.621 21.671 1.00 93.38 151 ARG A CA 1
ATOM 1161 C C . ARG A 1 151 ? -8.736 -15.432 22.605 1.00 93.38 151 ARG A C 1
ATOM 1163 O O . ARG A 1 151 ? -9.585 -16.182 22.127 1.00 93.38 151 ARG A O 1
ATOM 1170 N N . PHE A 1 152 ? -8.549 -15.311 23.918 1.00 90.31 152 PHE A N 1
ATOM 1171 C CA . PHE A 1 152 ? -9.378 -16.012 24.895 1.00 90.31 152 PHE A CA 1
ATOM 1172 C C . PHE A 1 152 ? -10.850 -15.626 24.745 1.00 90.31 152 PHE A C 1
ATOM 1174 O O . PHE A 1 152 ? -11.700 -16.514 24.668 1.00 90.31 152 PHE A O 1
ATOM 1181 N N . LEU A 1 153 ? -11.147 -14.328 24.632 1.00 87.56 153 LEU A N 1
ATOM 1182 C CA . LEU A 1 153 ? -12.506 -13.832 24.416 1.00 87.56 153 LEU A CA 1
ATOM 1183 C C . LEU A 1 153 ? -13.104 -14.420 23.134 1.00 87.56 153 LEU A C 1
ATOM 1185 O O . LEU A 1 153 ? -14.169 -15.032 23.185 1.00 87.56 153 LEU A O 1
ATOM 1189 N N . ARG A 1 154 ? -12.377 -14.347 22.011 1.00 88.88 154 ARG A N 1
ATOM 1190 C CA . ARG A 1 154 ? -12.804 -14.936 20.734 1.00 88.88 154 ARG A CA 1
ATOM 1191 C C . ARG A 1 154 ? -13.053 -16.440 20.845 1.00 88.88 154 ARG A C 1
ATOM 1193 O O . ARG A 1 154 ? -14.071 -16.929 20.378 1.00 88.88 154 ARG A O 1
ATOM 1200 N N . ASN A 1 155 ? -12.151 -17.195 21.466 1.00 88.94 155 ASN A N 1
ATOM 1201 C CA . ASN A 1 155 ? -12.295 -18.647 21.607 1.00 88.94 155 ASN A CA 1
ATOM 1202 C C . ASN A 1 155 ? -13.457 -19.043 22.537 1.00 88.94 155 ASN A C 1
ATOM 1204 O O . ASN A 1 155 ? -14.025 -20.134 22.382 1.00 88.94 155 ASN A O 1
ATOM 1208 N N . SER A 1 156 ? -13.785 -18.179 23.500 1.00 84.44 156 SER A N 1
ATOM 1209 C CA . SER A 1 156 ? -14.856 -18.382 24.481 1.00 84.44 156 SER A CA 1
ATOM 1210 C C . SER A 1 156 ? -16.247 -18.131 23.899 1.00 84.44 156 SER A C 1
ATOM 1212 O O . SER A 1 156 ? -17.207 -18.735 24.369 1.00 84.44 156 SER A O 1
ATOM 1214 N N . THR A 1 157 ? -16.370 -17.308 22.852 1.00 83.31 157 THR A N 1
ATOM 1215 C CA . THR A 1 157 ? -17.658 -17.034 22.189 1.00 83.31 157 THR A CA 1
ATOM 1216 C C . THR A 1 157 ? -18.056 -18.084 21.144 1.00 83.31 157 THR A C 1
ATOM 1218 O O . THR A 1 157 ? -19.226 -18.140 20.763 1.00 83.31 157 THR A O 1
ATOM 1221 N N . LEU A 1 158 ? -17.134 -18.952 20.707 1.00 86.56 158 LEU A N 1
ATOM 1222 C CA . LEU A 1 158 ? -17.401 -20.006 19.714 1.00 86.56 158 LEU A CA 1
ATOM 1223 C C . LEU A 1 158 ? -18.301 -21.124 20.273 1.00 86.56 158 LEU A C 1
ATOM 1225 O O . LEU A 1 158 ? -18.034 -21.686 21.343 1.00 86.56 158 LEU A O 1
ATOM 1229 N N . LYS A 1 159 ? -19.329 -21.514 19.506 1.00 86.75 159 LYS A N 1
ATOM 1230 C CA . LYS A 1 159 ? -20.327 -22.533 19.889 1.00 86.75 159 LYS A CA 1
ATOM 1231 C C . LYS A 1 159 ? -20.319 -23.738 18.938 1.00 86.75 159 LYS A C 1
ATOM 1233 O O . LYS A 1 159 ? -19.954 -23.622 17.774 1.00 86.75 159 LYS A O 1
ATOM 1238 N N . GLY A 1 160 ? -20.742 -24.903 19.438 1.00 86.12 160 GLY A N 1
ATOM 1239 C CA . GLY A 1 160 ? -20.918 -26.117 18.627 1.00 86.12 160 GLY A CA 1
ATOM 1240 C C . GLY A 1 160 ? -19.676 -26.506 17.814 1.00 86.12 160 GLY A C 1
ATOM 1241 O O . GLY A 1 160 ? -18.562 -26.531 18.344 1.00 86.12 160 GLY A O 1
ATOM 1242 N N . GLU A 1 161 ? -19.867 -26.778 16.522 1.00 82.69 161 GLU A N 1
ATOM 1243 C CA . GLU A 1 161 ? -18.803 -27.161 15.580 1.00 82.69 161 GLU A CA 1
ATOM 1244 C C . GLU A 1 161 ? -17.718 -26.088 15.406 1.00 82.69 161 GLU A C 1
ATOM 1246 O O . GLU A 1 161 ? -16.558 -26.419 15.148 1.00 82.69 161 GLU A O 1
ATOM 1251 N N . GLN A 1 162 ? -18.040 -24.812 15.652 1.00 83.50 162 GLN A N 1
ATOM 1252 C CA . GLN A 1 162 ? -17.079 -23.708 15.557 1.00 83.50 162 GLN A CA 1
ATOM 1253 C C . GLN A 1 162 ? -15.952 -23.823 16.590 1.00 83.50 162 GLN A C 1
ATOM 1255 O O . GLN A 1 162 ? -14.890 -23.235 16.403 1.00 83.50 162 GLN A O 1
ATOM 1260 N N . LYS A 1 163 ? -16.115 -24.623 17.656 1.00 83.50 163 LYS A N 1
ATOM 1261 C CA . LYS A 1 163 ? -15.032 -24.899 18.617 1.00 83.50 163 LYS A CA 1
ATOM 1262 C C . LYS A 1 163 ? -13.785 -25.495 17.950 1.00 83.50 163 LYS A C 1
ATOM 1264 O O . LYS A 1 163 ? -12.694 -25.325 18.488 1.00 83.50 163 LYS A O 1
ATOM 1269 N N . ARG A 1 164 ? -13.923 -26.146 16.785 1.00 83.12 164 ARG A N 1
ATOM 1270 C CA . ARG A 1 164 ? -12.790 -26.659 15.990 1.00 83.12 164 ARG A CA 1
ATOM 1271 C C . ARG A 1 164 ? -11.924 -25.547 15.384 1.00 83.12 164 ARG A C 1
ATOM 1273 O O . ARG A 1 164 ? -10.772 -25.799 15.066 1.00 83.12 164 ARG A O 1
ATOM 1280 N N . GLN A 1 165 ? -12.445 -24.324 15.269 1.00 84.69 165 GLN A N 1
ATOM 1281 C CA . GLN A 1 165 ? -11.733 -23.154 14.735 1.00 84.69 165 GLN A CA 1
ATOM 1282 C C . GLN A 1 165 ? -10.939 -22.390 15.808 1.00 84.69 165 GLN A C 1
ATOM 1284 O O . GLN A 1 165 ? -10.393 -21.321 15.532 1.00 84.69 165 GLN A O 1
ATOM 1289 N N . ARG A 1 166 ? -10.893 -22.893 17.050 1.00 86.62 166 ARG A N 1
ATOM 1290 C CA . ARG A 1 166 ? -10.126 -22.261 18.127 1.00 86.62 166 ARG A CA 1
ATOM 1291 C C . ARG A 1 166 ? -8.655 -22.214 17.758 1.00 86.62 166 ARG A C 1
ATOM 1293 O O . ARG A 1 166 ? -8.041 -23.241 17.478 1.00 86.62 166 ARG A O 1
ATOM 1300 N N . ASN A 1 167 ? -8.073 -21.026 17.849 1.00 84.38 167 ASN A N 1
ATOM 1301 C CA . ASN A 1 167 ? -6.633 -20.898 17.723 1.00 84.38 167 ASN A CA 1
ATOM 1302 C C . ASN A 1 167 ? -5.983 -21.306 19.052 1.00 84.38 167 ASN A C 1
ATOM 1304 O O . ASN A 1 167 ? -6.198 -20.647 20.074 1.00 84.38 167 ASN A O 1
ATOM 1308 N N . LEU A 1 168 ? -5.240 -22.414 19.035 1.00 88.31 168 LEU A N 1
ATOM 1309 C CA . LEU A 1 168 ? -4.546 -22.986 20.196 1.00 88.31 168 LEU A CA 1
ATOM 1310 C C . LEU A 1 168 ? -3.013 -22.903 20.072 1.00 88.31 168 LEU A C 1
ATOM 1312 O O . LEU A 1 168 ? -2.307 -23.297 20.996 1.00 88.31 168 LEU A O 1
ATOM 1316 N N . GLY A 1 169 ? -2.495 -22.409 18.942 1.00 89.81 169 GLY A N 1
ATOM 1317 C CA . GLY A 1 169 ? -1.058 -22.327 18.671 1.00 89.81 169 GLY A CA 1
ATOM 1318 C C . GLY A 1 169 ? -0.384 -21.094 19.287 1.00 89.81 169 GLY A C 1
ATOM 1319 O O . GLY A 1 169 ? -0.971 -20.405 20.122 1.00 89.81 169 GLY A O 1
ATOM 1320 N N . PRO A 1 170 ? 0.848 -20.756 18.873 1.00 92.75 170 PRO A N 1
ATOM 1321 C CA . PRO A 1 170 ? 1.491 -19.488 19.226 1.00 92.75 170 PRO A CA 1
ATOM 1322 C C . PRO A 1 170 ? 0.684 -18.263 18.757 1.00 92.75 170 PRO A C 1
ATOM 1324 O O . PRO A 1 170 ? -0.159 -18.368 17.864 1.00 92.75 170 PRO A O 1
ATOM 1327 N N . LEU A 1 171 ? 0.924 -17.089 19.354 1.00 92.44 171 LEU A N 1
ATOM 1328 C CA . LEU A 1 171 ? 0.351 -15.827 18.861 1.00 92.44 171 LEU A CA 1
ATOM 1329 C C . LEU A 1 171 ? 0.832 -15.547 17.437 1.00 92.44 171 LEU A C 1
ATOM 1331 O O . LEU A 1 171 ? 2.035 -15.575 17.174 1.00 92.44 171 LEU A O 1
ATOM 1335 N N . THR A 1 172 ? -0.108 -15.254 16.544 1.00 91.44 172 THR A N 1
ATOM 1336 C CA . THR A 1 172 ? 0.195 -14.848 15.171 1.00 91.44 172 THR A CA 1
ATOM 1337 C C . THR A 1 172 ? 0.548 -13.363 15.107 1.00 91.44 172 THR A C 1
ATOM 1339 O O . THR A 1 172 ? 0.219 -12.586 16.006 1.00 91.44 172 THR A O 1
ATOM 1342 N N . VAL A 1 173 ? 1.201 -12.952 14.018 1.00 89.88 173 VAL A N 1
ATOM 1343 C CA . VAL A 1 173 ? 1.501 -11.535 13.758 1.00 89.88 173 VAL A CA 1
ATOM 1344 C C . VAL A 1 173 ? 0.212 -10.714 13.649 1.00 89.88 173 VAL A C 1
ATOM 1346 O O . VAL A 1 173 ? 0.143 -9.632 14.225 1.00 89.88 173 VAL A O 1
ATOM 1349 N N . SER A 1 174 ? -0.828 -11.259 13.005 1.00 87.75 174 SER A N 1
ATOM 1350 C CA . SER A 1 174 ? -2.145 -10.614 12.906 1.00 87.75 174 SER A CA 1
ATOM 1351 C C . SER A 1 174 ? -2.728 -10.309 14.284 1.00 87.75 174 SER A C 1
ATOM 1353 O O . SER A 1 174 ? -3.127 -9.185 14.537 1.00 87.75 174 SER A O 1
ATOM 1355 N N . GLU A 1 175 ? -2.697 -11.261 15.220 1.00 92.56 175 GLU A N 1
ATOM 1356 C CA . GLU A 1 175 ? -3.253 -11.038 16.564 1.00 92.56 175 GLU A CA 1
ATOM 1357 C C . GLU A 1 175 ? -2.459 -10.016 17.379 1.00 92.56 175 GLU A C 1
ATOM 1359 O O . GLU A 1 175 ? -3.023 -9.324 18.225 1.00 92.56 175 GLU A O 1
ATOM 1364 N N . LEU A 1 176 ? -1.149 -9.907 17.142 1.00 91.44 176 LEU A N 1
ATOM 1365 C CA . LEU A 1 176 ? -0.347 -8.843 17.741 1.00 91.44 176 LEU A CA 1
ATOM 1366 C C . LEU A 1 176 ? -0.719 -7.476 17.164 1.00 91.44 176 LEU A C 1
ATOM 1368 O O . LEU A 1 176 ? -0.756 -6.503 17.916 1.00 91.44 176 LEU A O 1
ATOM 1372 N N . HIS A 1 177 ? -1.005 -7.411 15.864 1.00 87.50 177 HIS A N 1
ATOM 1373 C CA . HIS A 1 177 ? -1.449 -6.193 15.196 1.00 87.50 177 HIS A CA 1
ATOM 1374 C C . HIS A 1 177 ? -2.852 -5.774 15.662 1.00 87.50 177 HIS A C 1
ATOM 1376 O O . HIS A 1 177 ? -3.053 -4.629 16.063 1.00 87.50 177 HIS A O 1
ATOM 1382 N N . ASP A 1 178 ? -3.788 -6.721 15.743 1.00 87.00 178 ASP A N 1
ATOM 1383 C CA . ASP A 1 178 ? -5.143 -6.495 16.259 1.00 87.00 178 ASP A CA 1
ATOM 1384 C C . ASP A 1 178 ? -5.114 -6.014 17.717 1.00 87.00 178 ASP A C 1
ATOM 1386 O O . ASP A 1 178 ? -5.847 -5.098 18.103 1.00 87.00 178 ASP A O 1
ATOM 1390 N N . ALA A 1 179 ? -4.235 -6.598 18.538 1.00 90.94 179 ALA A N 1
ATOM 1391 C CA . ALA A 1 179 ? -4.037 -6.167 19.916 1.00 90.94 179 ALA A CA 1
ATOM 1392 C C . ALA A 1 179 ? -3.491 -4.740 20.000 1.00 90.94 179 ALA A C 1
ATOM 1394 O O . ALA A 1 179 ? -3.975 -3.947 20.802 1.00 90.94 179 ALA A O 1
ATOM 1395 N N . GLU A 1 180 ? -2.506 -4.397 19.173 1.00 92.81 180 GLU A N 1
ATOM 1396 C CA . GLU A 1 180 ? -1.960 -3.042 19.086 1.00 92.81 180 GLU A CA 1
ATOM 1397 C C . GLU A 1 180 ? -3.022 -2.024 18.675 1.00 92.81 180 GLU A C 1
ATOM 1399 O O . GLU A 1 180 ? -3.200 -1.028 19.377 1.00 92.81 180 GLU A O 1
ATOM 1404 N N . LYS A 1 181 ? -3.788 -2.312 17.621 1.00 89.06 181 LYS A N 1
ATOM 1405 C CA . LYS A 1 181 ? -4.923 -1.490 17.189 1.00 89.06 181 LYS A CA 1
ATOM 1406 C C . LYS A 1 181 ? -5.936 -1.288 18.315 1.00 89.06 181 LYS A C 1
ATOM 1408 O O . LYS A 1 181 ? -6.291 -0.152 18.616 1.00 89.06 181 LYS A O 1
ATOM 1413 N N . THR A 1 182 ? -6.339 -2.366 18.987 1.00 90.00 182 THR A N 1
ATOM 1414 C CA . THR A 1 182 ? -7.294 -2.300 20.107 1.00 90.00 182 THR A CA 1
ATOM 1415 C C . THR A 1 182 ? -6.767 -1.415 21.238 1.00 90.00 182 THR A C 1
ATOM 1417 O O . THR A 1 182 ? -7.496 -0.585 21.779 1.00 90.00 182 THR A O 1
ATOM 1420 N N . ILE A 1 183 ? -5.484 -1.554 21.590 1.00 90.06 183 ILE A N 1
ATOM 1421 C CA . ILE A 1 183 ? -4.852 -0.719 22.616 1.00 90.06 183 ILE A CA 1
ATOM 1422 C C . ILE A 1 183 ? -4.878 0.756 22.203 1.00 90.06 183 ILE A C 1
ATOM 1424 O O . ILE A 1 183 ? -5.246 1.599 23.020 1.00 90.06 183 ILE A O 1
ATOM 1428 N N . LEU A 1 184 ? -4.491 1.069 20.963 1.00 89.69 184 LEU A N 1
ATOM 1429 C CA . LEU A 1 184 ? -4.460 2.442 20.456 1.00 89.69 184 LEU A CA 1
ATOM 1430 C C . LEU A 1 184 ? -5.851 3.076 20.487 1.00 89.69 184 LEU A C 1
ATOM 1432 O O . LEU A 1 184 ? -6.000 4.163 21.041 1.00 89.69 184 LEU A O 1
ATOM 1436 N N . GLN A 1 185 ? -6.866 2.367 19.990 1.00 87.12 185 GLN A N 1
ATOM 1437 C CA . GLN A 1 185 ? -8.258 2.819 20.030 1.00 87.12 185 GLN A CA 1
ATOM 1438 C C . GLN A 1 185 ? -8.710 3.123 21.462 1.00 87.12 185 GLN A C 1
ATOM 1440 O O . GLN A 1 185 ? -9.300 4.170 21.714 1.00 87.12 185 GLN A O 1
ATOM 1445 N N . MET A 1 186 ? -8.398 2.249 22.423 1.00 84.56 186 MET A N 1
ATOM 1446 C CA . MET A 1 186 ? -8.788 2.454 23.820 1.00 84.56 186 MET A CA 1
ATOM 1447 C C . MET A 1 186 ? -8.081 3.645 24.470 1.00 84.56 186 MET A C 1
ATOM 1449 O O . MET A 1 186 ? -8.730 4.447 25.138 1.00 84.56 186 MET A O 1
ATOM 1453 N N . VAL A 1 187 ? -6.767 3.781 24.273 1.00 86.31 187 VAL A N 1
ATOM 1454 C CA . VAL A 1 187 ? -5.991 4.895 24.840 1.00 86.31 187 VAL A CA 1
ATOM 1455 C C . VAL A 1 187 ? -6.439 6.225 24.237 1.00 86.31 187 VAL A C 1
ATOM 1457 O O . VAL A 1 187 ? -6.619 7.201 24.963 1.00 86.31 187 VAL A O 1
ATOM 1460 N N . GLN A 1 188 ? -6.673 6.268 22.925 1.00 88.06 188 GLN A N 1
ATOM 1461 C CA . GLN A 1 188 ? -7.168 7.469 22.258 1.00 88.06 188 GLN A CA 1
ATOM 1462 C C . GLN A 1 188 ? -8.601 7.805 22.679 1.00 88.06 188 GLN A C 1
ATOM 1464 O O . GLN A 1 188 ? -8.890 8.971 22.925 1.00 88.06 188 GLN A O 1
ATOM 1469 N N . ALA A 1 189 ? -9.479 6.811 22.844 1.00 82.75 189 ALA A N 1
ATOM 1470 C CA . ALA A 1 189 ? -10.834 7.016 23.358 1.00 82.75 189 ALA A CA 1
ATOM 1471 C C . ALA A 1 189 ? -10.853 7.565 24.791 1.00 82.75 189 ALA A C 1
ATOM 1473 O O . ALA A 1 189 ? -11.792 8.268 25.167 1.00 82.75 189 ALA A O 1
ATOM 1474 N N . GLU A 1 190 ? -9.832 7.254 25.591 1.00 80.81 190 GLU A N 1
ATOM 1475 C CA . GLU A 1 190 ? -9.667 7.805 26.935 1.00 80.81 190 GLU A CA 1
ATOM 1476 C C . GLU A 1 190 ? -9.090 9.229 26.915 1.00 80.81 190 GLU A C 1
ATOM 1478 O O . GLU A 1 190 ? -9.568 10.086 27.656 1.00 80.81 190 GLU A O 1
ATOM 1483 N N . ALA A 1 191 ? -8.091 9.494 26.069 1.00 83.12 191 ALA A N 1
ATOM 1484 C CA . ALA A 1 191 ? -7.375 10.771 26.037 1.00 83.12 191 ALA A CA 1
ATOM 1485 C C . ALA A 1 191 ? -8.069 11.867 25.204 1.00 83.12 191 ALA A C 1
ATOM 1487 O O . ALA A 1 191 ? -8.041 13.031 25.594 1.00 83.12 191 ALA A O 1
ATOM 1488 N N . TYR A 1 192 ? -8.701 11.502 24.084 1.00 85.44 192 TYR A N 1
ATOM 1489 C CA . TYR A 1 192 ? -9.228 12.408 23.048 1.00 85.44 192 TYR A CA 1
ATOM 1490 C C . TYR A 1 192 ? -10.700 12.122 22.730 1.00 85.44 192 TYR A C 1
ATOM 1492 O O . TYR A 1 192 ? -11.136 12.151 21.578 1.00 85.44 192 TYR A O 1
ATOM 1500 N N . ARG A 1 193 ? -11.485 11.781 23.758 1.00 82.31 193 ARG A N 1
ATOM 1501 C CA . ARG A 1 193 ? -12.888 11.357 23.615 1.00 82.31 193 ARG A CA 1
ATOM 1502 C C . ARG A 1 193 ? -13.735 12.361 22.827 1.00 82.31 193 ARG A C 1
ATOM 1504 O O . ARG A 1 193 ? -14.543 11.967 21.990 1.00 82.31 193 ARG A O 1
ATOM 1511 N N . THR A 1 194 ? -13.581 13.645 23.135 1.00 82.50 194 THR A N 1
ATOM 1512 C CA . THR A 1 194 ? -14.341 14.738 22.517 1.00 82.50 194 THR A CA 1
ATOM 1513 C C . THR A 1 194 ? -13.996 14.909 21.045 1.00 82.50 194 THR A C 1
ATOM 1515 O O . THR A 1 194 ? -14.890 15.019 20.210 1.00 82.50 194 THR A O 1
ATOM 1518 N N . GLU A 1 195 ? -12.710 14.875 20.725 1.00 86.38 195 GLU A N 1
ATOM 1519 C CA . GLU A 1 195 ? -12.176 15.038 19.381 1.00 86.38 195 GLU A CA 1
ATOM 1520 C C . GLU A 1 195 ? -12.551 13.857 18.493 1.00 86.38 195 GLU A C 1
ATOM 1522 O O . GLU A 1 195 ? -12.986 14.055 17.363 1.00 86.38 195 GLU A O 1
ATOM 1527 N N . LEU A 1 196 ? -12.475 12.632 19.020 1.00 84.19 196 LEU A N 1
ATOM 1528 C CA . LEU A 1 196 ? -12.923 11.437 18.307 1.00 84.19 196 LEU A CA 1
ATOM 1529 C C . LEU A 1 196 ? -14.404 11.523 17.928 1.00 84.19 196 LEU A C 1
ATOM 1531 O O . LEU A 1 196 ? -14.748 11.243 16.784 1.00 84.19 196 LEU A O 1
ATOM 1535 N N . HIS A 1 197 ? -15.274 11.965 18.842 1.00 83.62 197 HIS A N 1
ATOM 1536 C CA . HIS A 1 197 ? -16.701 12.121 18.547 1.00 83.62 197 HIS A CA 1
ATOM 1537 C C . HIS A 1 197 ? -16.962 13.207 17.488 1.00 83.62 197 HIS A C 1
ATOM 1539 O O . HIS A 1 197 ? -17.843 13.052 16.643 1.00 83.62 197 HIS A O 1
ATOM 1545 N N . GLN A 1 198 ? -16.195 14.302 17.508 1.00 81.69 198 GLN A N 1
ATOM 1546 C CA . GLN A 1 198 ? -16.274 15.354 16.488 1.00 81.69 1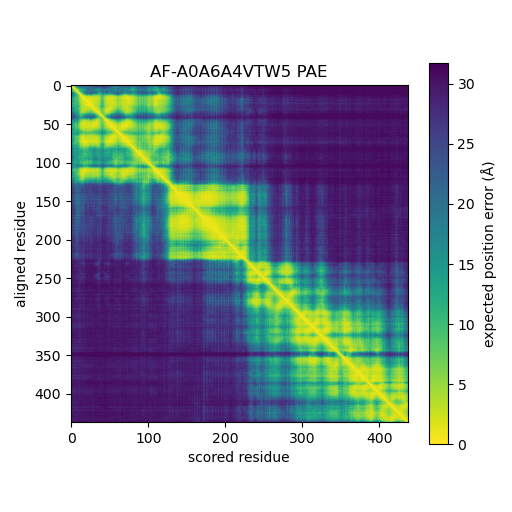98 GLN A CA 1
ATOM 1547 C C . GLN A 1 198 ? -15.838 14.834 15.113 1.00 81.69 198 GLN A C 1
ATOM 1549 O O . GLN A 1 198 ? -16.565 15.008 14.135 1.00 81.69 198 GLN A O 1
ATOM 1554 N N . LEU A 1 199 ? -14.702 14.137 15.043 1.00 81.69 199 LEU A N 1
ATOM 1555 C CA . LEU A 1 199 ? -14.170 13.589 13.793 1.00 81.69 199 LEU A CA 1
ATOM 1556 C C . LEU A 1 199 ? -15.055 12.479 13.216 1.00 81.69 199 LEU A C 1
ATOM 1558 O O . LEU A 1 199 ? -15.296 12.462 12.013 1.00 81.69 199 LEU A O 1
ATOM 1562 N N . GLN A 1 200 ? -15.611 11.598 14.054 1.00 80.81 200 GLN A N 1
ATOM 1563 C CA . GLN A 1 200 ? -16.582 10.582 13.621 1.00 80.81 200 GLN A CA 1
ATOM 1564 C C . GLN A 1 200 ? -17.848 11.211 13.023 1.00 80.81 200 GLN A C 1
ATOM 1566 O O . GLN A 1 200 ? -18.408 10.682 12.066 1.00 80.81 200 GLN A O 1
ATOM 1571 N N . ALA A 1 201 ? -18.275 12.363 13.547 1.00 78.69 201 ALA A N 1
ATOM 1572 C CA . ALA A 1 201 ? -19.392 13.140 13.017 1.00 78.69 201 ALA A CA 1
ATOM 1573 C C . ALA A 1 201 ? -19.007 14.040 11.822 1.00 78.69 201 ALA A C 1
ATOM 1575 O O . ALA A 1 201 ? -19.824 14.854 11.392 1.00 78.69 201 ALA A O 1
ATOM 1576 N N . SER A 1 202 ? -17.782 13.919 11.290 1.00 76.12 202 SER A N 1
ATOM 1577 C CA . SER A 1 202 ? -17.238 14.777 10.223 1.00 76.12 202 SER A CA 1
ATOM 1578 C C . SER A 1 202 ? -17.295 16.279 10.547 1.00 76.12 202 SER A C 1
ATOM 1580 O O . SER A 1 202 ? -17.453 17.118 9.661 1.00 76.12 202 SER A O 1
ATOM 1582 N N . GLN A 1 203 ? -17.185 16.635 11.829 1.00 77.00 203 GLN A N 1
ATOM 1583 C CA . GLN A 1 203 ? -17.164 18.019 12.299 1.00 77.00 203 GLN A CA 1
ATOM 1584 C C . GLN A 1 203 ? -15.726 18.525 12.440 1.00 77.00 203 GLN A C 1
ATOM 1586 O O . GLN A 1 203 ? -14.810 17.768 12.760 1.00 77.00 203 GLN A O 1
ATOM 1591 N N . GLN A 1 204 ? -15.529 19.831 12.248 1.00 76.00 204 GLN A N 1
ATOM 1592 C CA . GLN A 1 204 ? -14.247 20.465 12.549 1.00 76.00 204 GLN A CA 1
ATOM 1593 C C . GLN A 1 204 ? -13.959 20.401 14.051 1.00 76.00 204 GLN A C 1
ATOM 1595 O O . GLN A 1 204 ? -14.842 20.659 14.875 1.00 76.00 204 GLN A O 1
ATOM 1600 N N . LEU A 1 205 ? -12.706 20.101 14.401 1.00 81.69 205 LEU A N 1
ATOM 1601 C CA . LEU A 1 205 ? -12.277 20.140 15.790 1.00 81.69 205 LEU A CA 1
ATOM 1602 C C . LEU A 1 205 ? -12.378 21.551 16.363 1.00 81.69 205 LEU A C 1
ATOM 1604 O O . LEU A 1 205 ? -12.164 22.560 15.686 1.00 81.69 205 LEU A O 1
ATOM 1608 N N . ASN A 1 206 ? -12.658 21.617 17.661 1.00 80.00 206 ASN A N 1
ATOM 1609 C CA . ASN A 1 206 ? -12.591 22.878 18.381 1.00 80.00 206 ASN A CA 1
ATOM 1610 C C . ASN A 1 206 ? -11.153 23.423 18.339 1.00 80.00 206 ASN A C 1
ATOM 1612 O O . ASN A 1 206 ? -10.222 22.725 18.731 1.00 80.00 206 ASN A O 1
ATOM 1616 N N . LYS A 1 207 ? -10.983 24.697 17.961 1.00 77.00 207 LYS A N 1
ATOM 1617 C CA . LYS A 1 207 ? -9.682 25.397 17.935 1.00 77.00 207 LYS A CA 1
ATOM 1618 C C . LYS A 1 207 ? -8.952 25.421 19.286 1.00 77.00 207 LYS A C 1
ATOM 1620 O O . LYS A 1 207 ? -7.780 25.755 19.339 1.00 77.00 207 LYS A O 1
ATOM 1625 N N . LYS A 1 208 ? -9.644 25.110 20.388 1.00 79.94 208 LYS A N 1
ATOM 1626 C CA . LYS A 1 208 ? -9.051 24.966 21.729 1.00 79.94 208 LYS A CA 1
ATOM 1627 C C . LYS A 1 208 ? -8.504 23.564 22.022 1.00 79.94 208 LYS A C 1
ATOM 1629 O O . LYS A 1 208 ? -7.939 23.364 23.093 1.00 79.94 208 LYS A O 1
ATOM 1634 N N . SER A 1 209 ? -8.720 22.588 21.141 1.00 79.50 209 SER A N 1
ATOM 1635 C CA . SER A 1 209 ? -8.171 21.244 21.311 1.00 79.50 209 SER A CA 1
ATOM 1636 C C . SER A 1 209 ? -6.657 21.276 21.116 1.00 79.50 209 SER A C 1
ATOM 1638 O O . SER A 1 209 ? -6.168 21.828 20.133 1.00 79.50 209 SER A O 1
ATOM 1640 N N . GLY A 1 210 ? -5.914 20.644 22.027 1.00 79.75 210 GLY A N 1
ATOM 1641 C CA . GLY A 1 210 ? -4.447 20.595 21.978 1.00 79.75 210 GLY A CA 1
ATOM 1642 C C . GLY A 1 210 ? -3.874 19.814 20.790 1.00 79.75 210 GLY A C 1
ATOM 1643 O O . GLY A 1 210 ? -2.661 19.800 20.612 1.00 79.75 210 GLY A O 1
ATOM 1644 N N . ILE A 1 211 ? -4.726 19.162 19.994 1.00 83.75 211 ILE A N 1
ATOM 1645 C CA . ILE A 1 211 ? -4.341 18.448 18.773 1.00 83.75 211 ILE A CA 1
ATOM 1646 C C . ILE A 1 211 ? -4.892 19.097 17.499 1.00 83.75 211 ILE A C 1
ATOM 1648 O O . ILE A 1 211 ? -4.627 18.580 16.422 1.00 83.75 211 ILE A O 1
ATOM 1652 N N . ALA A 1 212 ? -5.644 20.202 17.585 1.00 81.56 212 ALA A N 1
ATOM 1653 C CA . ALA A 1 212 ? -6.261 20.834 16.413 1.00 81.56 212 ALA A CA 1
ATOM 1654 C C . ALA A 1 212 ? -5.222 21.276 15.365 1.00 81.56 212 ALA A C 1
ATOM 1656 O O . ALA A 1 212 ? -5.453 21.115 14.169 1.00 81.56 212 ALA A O 1
ATOM 1657 N N . ASP A 1 213 ? -4.058 21.747 15.818 1.00 78.38 213 ASP A N 1
ATOM 1658 C CA . ASP A 1 213 ? -2.964 22.207 14.952 1.00 78.38 213 ASP A CA 1
ATOM 1659 C C . ASP A 1 213 ? -2.232 21.055 14.236 1.00 78.38 213 ASP A C 1
ATOM 1661 O O . ASP A 1 213 ? -1.513 21.285 13.267 1.00 78.38 213 ASP A O 1
ATOM 1665 N N . LEU A 1 214 ? -2.442 19.804 14.667 1.00 76.56 214 LEU A N 1
ATOM 1666 C CA . LEU A 1 214 ? -1.865 18.598 14.055 1.00 76.56 214 LEU A CA 1
ATOM 1667 C C . LEU A 1 214 ? -2.729 18.039 12.911 1.00 76.56 214 LEU A C 1
ATOM 1669 O O . LEU A 1 214 ? -2.531 16.904 12.489 1.00 76.56 214 LEU A O 1
ATOM 1673 N N . SER A 1 215 ? -3.731 18.798 12.449 1.00 75.25 215 SER A N 1
ATOM 1674 C CA . SER A 1 215 ? -4.683 18.386 11.402 1.00 75.25 215 SER A CA 1
ATOM 1675 C C . SER A 1 215 ? -5.167 16.932 11.562 1.00 75.25 215 SER A C 1
ATOM 1677 O O . SER A 1 215 ? -4.963 16.109 10.672 1.00 75.25 215 SER A O 1
ATOM 1679 N N . PRO A 1 216 ? -5.735 16.562 12.720 1.00 81.00 216 PRO A N 1
ATOM 1680 C CA . PRO A 1 216 ? -5.956 15.168 13.061 1.00 81.00 216 PRO A CA 1
ATOM 1681 C C . PRO A 1 216 ? -7.084 14.553 12.230 1.00 81.00 216 PRO A C 1
ATOM 1683 O O . PRO A 1 216 ? -8.152 15.141 12.063 1.00 81.00 216 PRO A O 1
ATOM 1686 N N . ILE A 1 217 ? -6.849 13.335 11.754 1.00 81.12 217 ILE A N 1
ATOM 1687 C CA . ILE A 1 217 ? -7.765 12.550 10.926 1.00 81.12 217 ILE A CA 1
ATOM 1688 C C . ILE A 1 217 ? -8.018 11.177 11.551 1.00 81.12 217 ILE A C 1
ATOM 1690 O O . ILE A 1 217 ? -7.243 10.708 12.386 1.00 81.12 217 ILE A O 1
ATOM 1694 N N . LEU A 1 218 ? -9.100 10.523 11.136 1.00 79.06 218 LEU A N 1
ATOM 1695 C CA . LEU A 1 218 ? -9.358 9.118 11.442 1.00 79.06 218 LEU A CA 1
ATOM 1696 C C . LEU A 1 218 ? -8.972 8.259 10.239 1.00 79.06 218 LEU A C 1
ATOM 1698 O O . LEU A 1 218 ? -9.358 8.570 9.113 1.00 79.06 218 LEU A O 1
ATOM 1702 N N . ASP A 1 219 ? -8.225 7.184 10.473 1.00 79.06 219 ASP A N 1
ATOM 1703 C CA . ASP A 1 219 ? -7.954 6.187 9.436 1.00 79.06 219 ASP A CA 1
ATOM 1704 C C . ASP A 1 219 ? -9.136 5.213 9.237 1.00 79.06 219 ASP A C 1
ATOM 1706 O O . ASP A 1 219 ? -10.162 5.290 9.918 1.00 79.06 219 ASP A O 1
ATOM 1710 N N . ALA A 1 220 ? -8.980 4.258 8.312 1.00 75.56 220 ALA A N 1
ATOM 1711 C CA . ALA A 1 220 ? -9.979 3.216 8.038 1.00 75.56 220 ALA A CA 1
ATOM 1712 C C . ALA A 1 220 ? -10.296 2.328 9.259 1.00 75.56 220 ALA A C 1
ATOM 1714 O O . ALA A 1 220 ? -11.350 1.699 9.328 1.00 75.56 220 ALA A O 1
ATOM 1715 N N . ASP A 1 221 ? -9.385 2.294 10.227 1.00 75.44 221 ASP A N 1
ATOM 1716 C CA . ASP A 1 221 ? -9.480 1.530 11.458 1.00 75.44 221 ASP A CA 1
ATOM 1717 C C . ASP A 1 221 ? -10.077 2.349 12.616 1.00 75.44 221 ASP A C 1
ATOM 1719 O O . ASP A 1 221 ? -10.227 1.823 13.723 1.00 75.44 221 ASP A O 1
ATOM 1723 N N . GLY A 1 222 ? -10.437 3.616 12.381 1.00 79.88 222 GLY A N 1
ATOM 1724 C CA . GLY A 1 222 ? -10.965 4.533 13.389 1.00 79.88 222 GLY A CA 1
ATOM 1725 C C . GLY A 1 222 ? -9.924 4.994 14.414 1.00 79.88 222 GLY A C 1
ATOM 1726 O O . GLY A 1 222 ? -10.296 5.408 15.511 1.00 79.88 222 GLY A O 1
ATOM 1727 N N . ILE A 1 223 ? -8.634 4.896 14.090 1.00 84.75 223 ILE A N 1
ATOM 1728 C CA . ILE A 1 223 ? -7.519 5.387 14.904 1.00 84.75 223 ILE A CA 1
ATOM 1729 C C . ILE A 1 223 ? -7.235 6.838 14.515 1.00 84.75 223 ILE A C 1
ATOM 1731 O O . ILE A 1 223 ? -7.170 7.180 13.335 1.00 84.75 223 ILE A O 1
ATOM 1735 N N . LEU A 1 224 ? -7.031 7.689 15.518 1.00 85.38 224 LEU A N 1
ATOM 1736 C CA . LEU A 1 224 ? -6.642 9.085 15.352 1.00 85.38 224 LEU A CA 1
ATOM 1737 C C . LEU A 1 224 ? -5.189 9.197 14.887 1.00 85.38 224 LEU A C 1
ATOM 1739 O O . LEU A 1 224 ? -4.290 8.605 15.498 1.00 85.38 224 LEU A O 1
ATOM 1743 N N . ARG A 1 225 ? -4.954 9.991 13.843 1.00 83.81 225 ARG A N 1
ATOM 1744 C CA . ARG A 1 225 ? -3.644 10.172 13.213 1.00 83.81 225 ARG A CA 1
ATOM 1745 C C . ARG A 1 225 ? -3.387 11.622 12.814 1.00 83.81 225 ARG A C 1
ATOM 1747 O O . ARG A 1 225 ? -4.323 12.368 12.574 1.00 83.81 225 ARG A O 1
ATOM 1754 N N . ASP A 1 226 ? -2.115 12.005 12.761 1.00 78.19 226 ASP A N 1
ATOM 1755 C CA . ASP A 1 226 ? -1.646 13.326 12.309 1.00 78.19 226 ASP A CA 1
ATOM 1756 C C . ASP A 1 226 ? -1.796 13.434 10.785 1.00 78.19 226 ASP A C 1
ATOM 1758 O O . ASP A 1 226 ? -1.097 12.727 10.062 1.00 78.19 226 ASP A O 1
ATOM 1762 N N . GLY A 1 227 ? -2.695 14.289 10.292 1.00 59.31 227 GLY A N 1
ATOM 1763 C CA . GLY A 1 227 ? -2.979 14.428 8.861 1.00 59.31 227 GLY A CA 1
ATOM 1764 C C . GLY A 1 227 ? -1.826 15.010 8.043 1.00 59.31 227 GLY A C 1
ATOM 1765 O O . GLY A 1 227 ? -1.820 14.857 6.827 1.00 59.31 227 GLY A O 1
ATOM 1766 N N . GLY A 1 228 ? -0.806 15.601 8.678 1.00 58.00 228 GLY A N 1
ATOM 1767 C CA . GLY A 1 228 ? 0.358 16.152 7.976 1.00 58.00 228 GLY A CA 1
ATOM 1768 C C . GLY A 1 228 ? 1.300 15.106 7.363 1.00 58.00 228 GLY A C 1
ATOM 1769 O O . GLY A 1 228 ? 2.248 15.472 6.673 1.00 58.00 228 GLY A O 1
ATOM 1770 N N . ARG A 1 229 ? 1.089 13.807 7.630 1.00 53.97 229 ARG A N 1
ATOM 1771 C CA . ARG A 1 229 ? 1.949 12.700 7.159 1.00 53.97 229 ARG A CA 1
ATOM 1772 C C . ARG A 1 229 ? 1.176 11.513 6.572 1.00 53.97 229 ARG A C 1
ATOM 1774 O O . ARG A 1 229 ? 1.703 10.401 6.536 1.00 53.97 229 ARG A O 1
ATOM 1781 N N . TRP A 1 230 ? -0.070 11.727 6.153 1.00 53.88 230 TRP A N 1
ATOM 1782 C CA . TRP A 1 230 ? -0.902 10.705 5.514 1.00 53.88 230 TRP A CA 1
ATOM 1783 C C . TRP A 1 230 ? -1.007 11.006 4.033 1.00 53.88 230 TRP A C 1
ATOM 1785 O O . TRP A 1 230 ? -1.580 12.018 3.655 1.00 53.88 230 TRP A O 1
ATOM 1795 N N . TYR A 1 231 ? -0.446 10.116 3.220 1.00 59.62 231 TYR A N 1
ATOM 1796 C CA . TYR A 1 231 ? -0.476 10.221 1.768 1.00 59.62 231 TYR A CA 1
ATOM 1797 C C . TYR A 1 231 ? -1.301 9.068 1.212 1.00 59.62 231 TYR A C 1
ATOM 1799 O O . TYR A 1 231 ? -1.051 7.898 1.522 1.00 59.62 231 TYR A O 1
ATOM 1807 N N . SER A 1 232 ? -2.295 9.403 0.402 1.00 56.28 232 SER A N 1
ATOM 1808 C CA . SER A 1 232 ? -3.136 8.435 -0.295 1.00 56.28 232 SER A CA 1
ATOM 1809 C C . SER A 1 232 ? -2.285 7.617 -1.268 1.00 56.28 232 SER A C 1
ATOM 1811 O O . SER A 1 232 ? -1.290 8.110 -1.795 1.00 56.28 232 SER A O 1
ATOM 1813 N N . VAL A 1 233 ? -2.659 6.367 -1.555 1.00 63.56 233 VAL A N 1
ATOM 1814 C CA . VAL A 1 233 ? -1.962 5.589 -2.594 1.00 63.56 233 VAL A CA 1
ATOM 1815 C C . VAL A 1 233 ? -2.079 6.331 -3.933 1.00 63.56 233 VAL A C 1
ATOM 1817 O O . VAL A 1 233 ? -3.180 6.651 -4.373 1.00 63.56 233 VAL A O 1
ATOM 1820 N N . GLY A 1 234 ? -0.938 6.616 -4.560 1.00 68.12 234 GLY A N 1
ATOM 1821 C CA . GLY A 1 234 ? -0.794 7.439 -5.764 1.00 68.12 234 GLY A CA 1
ATOM 1822 C C . GLY A 1 234 ? -0.456 8.911 -5.500 1.00 68.12 234 GLY A C 1
ATOM 1823 O O . GLY A 1 234 ? -0.082 9.621 -6.433 1.00 68.12 234 GLY A O 1
ATOM 1824 N N . GLU A 1 235 ? -0.548 9.375 -4.253 1.00 68.62 235 GLU A N 1
ATOM 1825 C CA . GLU A 1 235 ? -0.225 10.747 -3.867 1.00 68.62 235 GLU A CA 1
ATOM 1826 C C . GLU A 1 235 ? 1.295 10.968 -3.842 1.00 68.62 235 GLU A C 1
ATOM 1828 O O . GLU A 1 235 ? 2.061 10.097 -3.411 1.00 68.62 235 GLU A O 1
ATOM 1833 N N . GLN A 1 236 ? 1.722 12.130 -4.345 1.00 81.81 236 GLN A N 1
ATOM 1834 C CA . GLN A 1 236 ? 3.127 12.511 -4.486 1.00 81.81 236 GLN A CA 1
ATOM 1835 C C . GLN A 1 236 ? 3.419 13.747 -3.640 1.00 81.81 236 GLN A C 1
ATOM 1837 O O . GLN A 1 236 ? 2.614 14.678 -3.614 1.00 81.81 236 GLN A O 1
ATOM 1842 N N . TRP A 1 237 ? 4.582 13.780 -2.998 1.00 78.19 237 TRP A N 1
ATOM 1843 C CA . TRP A 1 237 ? 5.045 14.938 -2.236 1.00 78.19 237 TRP A CA 1
ATOM 1844 C C . TRP A 1 237 ? 6.553 15.113 -2.367 1.00 78.19 237 TRP A C 1
ATOM 1846 O O . TRP A 1 237 ? 7.283 14.165 -2.665 1.00 78.19 237 TRP A O 1
ATOM 1856 N N . ASP A 1 238 ? 7.020 16.333 -2.131 1.00 80.81 238 ASP A N 1
ATOM 1857 C CA . ASP A 1 238 ? 8.439 16.664 -2.188 1.00 80.81 238 ASP A CA 1
ATOM 1858 C C . ASP A 1 238 ? 9.018 16.674 -0.763 1.00 80.81 238 ASP A C 1
ATOM 1860 O O . ASP A 1 238 ? 8.531 17.379 0.119 1.00 80.81 238 ASP A O 1
ATOM 1864 N N . ASP A 1 239 ? 10.048 15.858 -0.534 1.00 71.94 239 ASP A N 1
ATOM 1865 C CA . ASP A 1 239 ? 10.809 15.757 0.716 1.00 71.94 239 ASP A CA 1
ATOM 1866 C C . ASP A 1 239 ? 12.222 16.298 0.460 1.00 71.94 239 ASP A C 1
ATOM 1868 O O . ASP A 1 239 ? 13.149 15.580 0.067 1.00 71.94 239 ASP A O 1
ATOM 1872 N N . GLY A 1 240 ? 12.347 17.625 0.552 1.00 80.56 240 GLY A N 1
ATOM 1873 C CA . GLY A 1 240 ? 13.535 18.351 0.114 1.00 80.56 240 GLY A CA 1
ATOM 1874 C C . GLY A 1 240 ? 13.772 18.183 -1.390 1.00 80.56 240 GLY A C 1
ATOM 1875 O O . GLY A 1 240 ? 12.917 18.529 -2.206 1.00 80.56 240 GLY A O 1
ATOM 1876 N N . CYS A 1 241 ? 14.935 17.634 -1.754 1.00 81.12 241 CYS A N 1
ATOM 1877 C CA . CYS A 1 241 ? 15.320 17.399 -3.148 1.00 81.12 241 CYS A CA 1
ATOM 1878 C C . CYS A 1 241 ? 15.023 15.974 -3.648 1.00 81.12 241 CYS A C 1
ATOM 1880 O O . CYS A 1 241 ? 15.730 15.410 -4.481 1.00 81.12 241 CYS A O 1
ATOM 1882 N N . THR A 1 242 ? 13.979 15.361 -3.097 1.00 80.12 242 THR A N 1
ATOM 1883 C CA . THR A 1 242 ? 13.493 14.036 -3.488 1.00 80.12 242 THR A CA 1
ATOM 1884 C C . THR A 1 242 ? 11.984 14.104 -3.646 1.00 80.12 242 THR A C 1
ATOM 1886 O O . THR A 1 242 ? 11.307 14.668 -2.790 1.00 80.12 242 THR A O 1
ATOM 1889 N N . ARG A 1 243 ? 11.439 13.494 -4.700 1.00 84.69 243 ARG A N 1
ATOM 1890 C CA . ARG A 1 243 ? 9.993 13.291 -4.822 1.00 84.69 243 ARG A CA 1
ATOM 1891 C C . ARG A 1 243 ? 9.622 11.917 -4.295 1.00 84.69 243 ARG A C 1
ATOM 1893 O O . ARG A 1 243 ? 10.166 10.912 -4.742 1.00 84.69 243 ARG A O 1
ATOM 1900 N N . ALA A 1 244 ? 8.713 11.862 -3.338 1.00 82.25 244 ALA A N 1
ATOM 1901 C CA . ALA A 1 244 ? 8.188 10.631 -2.780 1.00 82.25 244 ALA A CA 1
ATOM 1902 C C . ALA A 1 244 ? 6.791 10.342 -3.341 1.00 82.25 244 ALA A C 1
ATOM 1904 O O . ALA A 1 244 ? 6.016 11.259 -3.606 1.00 82.25 244 ALA A O 1
ATOM 1905 N N . ILE A 1 245 ? 6.485 9.062 -3.541 1.00 81.31 245 ILE A N 1
ATOM 1906 C CA . ILE A 1 245 ? 5.195 8.580 -4.039 1.00 81.31 245 ILE A CA 1
ATOM 1907 C C . ILE A 1 245 ? 4.736 7.430 -3.150 1.00 81.31 245 ILE A C 1
ATOM 1909 O O . ILE A 1 245 ? 5.468 6.458 -2.945 1.00 81.31 245 ILE A O 1
ATOM 1913 N N . CYS A 1 246 ? 3.513 7.516 -2.635 1.00 75.06 246 CYS A N 1
ATOM 1914 C CA . CYS A 1 246 ? 2.891 6.417 -1.904 1.00 75.06 246 CYS A CA 1
ATOM 1915 C C . CYS A 1 246 ? 2.414 5.358 -2.910 1.00 75.06 246 CYS A C 1
ATOM 1917 O O . CYS A 1 246 ? 1.486 5.605 -3.675 1.00 75.06 246 CYS A O 1
ATOM 1919 N N . VAL A 1 247 ? 3.046 4.182 -2.945 1.00 81.06 247 VAL A N 1
ATOM 1920 C CA . VAL A 1 247 ? 2.699 3.095 -3.890 1.00 81.06 247 VAL A CA 1
ATOM 1921 C C . VAL A 1 247 ? 1.914 1.955 -3.231 1.00 81.06 247 VAL A C 1
ATOM 1923 O O . VAL A 1 247 ? 1.515 1.006 -3.900 1.00 81.06 247 VAL A O 1
ATOM 1926 N N . GLY A 1 248 ? 1.671 2.035 -1.921 1.00 62.28 248 GLY A N 1
ATOM 1927 C CA . GLY A 1 248 ? 0.908 1.050 -1.158 1.00 62.28 248 GLY A CA 1
ATOM 1928 C C . GLY A 1 248 ? 0.720 1.474 0.298 1.00 62.28 248 GLY A C 1
ATOM 1929 O O . GLY A 1 248 ? 1.225 2.508 0.718 1.00 62.28 248 GLY A O 1
ATOM 1930 N N . THR A 1 249 ? 0.015 0.661 1.085 1.00 54.19 249 THR A N 1
ATOM 1931 C CA . THR A 1 249 ? -0.343 0.970 2.486 1.00 54.19 249 THR A CA 1
ATOM 1932 C C . THR A 1 249 ? 0.851 1.100 3.438 1.00 54.19 249 THR A C 1
ATOM 1934 O O . THR A 1 249 ? 0.710 1.654 4.523 1.00 54.19 249 THR A O 1
ATOM 1937 N N . ASP A 1 250 ? 2.018 0.588 3.052 1.00 58.56 250 ASP A N 1
ATOM 1938 C CA . ASP A 1 250 ? 3.255 0.578 3.839 1.00 58.56 250 ASP A CA 1
ATOM 1939 C C . ASP A 1 250 ? 4.511 0.865 2.994 1.00 58.56 250 ASP A C 1
ATOM 1941 O O . ASP A 1 250 ? 5.637 0.672 3.458 1.00 58.56 250 ASP A O 1
ATOM 1945 N N . ARG A 1 251 ? 4.342 1.335 1.750 1.00 64.69 251 ARG A N 1
ATOM 1946 C CA . ARG A 1 251 ? 5.441 1.474 0.788 1.00 64.69 251 ARG A CA 1
ATOM 1947 C C . ARG A 1 251 ? 5.451 2.848 0.128 1.00 64.69 251 ARG A C 1
ATOM 1949 O O . ARG A 1 251 ? 4.487 3.258 -0.515 1.00 64.69 251 ARG A O 1
ATOM 1956 N N . VAL A 1 252 ? 6.602 3.508 0.232 1.00 76.06 252 VAL A N 1
ATOM 1957 C CA . VAL A 1 252 ? 6.903 4.790 -0.414 1.00 76.06 252 VAL A CA 1
ATOM 1958 C C . VAL A 1 252 ? 8.082 4.601 -1.357 1.00 76.06 252 VAL A C 1
ATOM 1960 O O . VAL A 1 252 ? 9.148 4.147 -0.937 1.00 76.06 252 VAL A O 1
ATOM 1963 N N . GLU A 1 253 ? 7.897 4.959 -2.621 1.00 83.44 253 GLU A N 1
ATOM 1964 C CA . GLU A 1 253 ? 8.984 5.063 -3.592 1.00 83.44 253 GLU A CA 1
ATOM 1965 C C . GLU A 1 253 ? 9.539 6.481 -3.610 1.00 83.44 253 GLU A C 1
ATOM 1967 O O . GLU A 1 253 ? 8.811 7.448 -3.399 1.00 83.44 253 GLU A O 1
ATOM 1972 N N . ARG A 1 254 ? 10.850 6.603 -3.827 1.00 83.06 254 ARG A N 1
ATOM 1973 C CA . ARG A 1 254 ? 11.557 7.882 -3.836 1.00 83.06 254 ARG A CA 1
ATOM 1974 C C . ARG A 1 254 ? 12.288 8.059 -5.157 1.00 83.06 254 ARG A C 1
ATOM 1976 O O . ARG A 1 254 ? 13.062 7.198 -5.562 1.00 83.06 254 ARG A O 1
ATOM 1983 N N . LEU A 1 255 ? 12.046 9.195 -5.789 1.00 82.62 255 LEU A N 1
ATOM 1984 C CA . LEU A 1 255 ? 12.704 9.677 -6.991 1.00 82.62 255 LEU A CA 1
ATOM 1985 C C . LEU A 1 255 ? 13.729 10.730 -6.577 1.00 82.62 255 LEU A C 1
ATOM 1987 O O . LEU A 1 255 ? 13.375 11.839 -6.171 1.00 82.62 255 LEU A O 1
ATOM 1991 N N . SER A 1 256 ? 15.004 10.362 -6.654 1.00 82.19 256 SER A N 1
ATOM 1992 C CA . SER A 1 256 ? 16.119 11.301 -6.520 1.00 82.19 256 SER A CA 1
ATOM 1993 C C . SER A 1 256 ? 16.334 12.069 -7.825 1.00 82.19 256 SER A C 1
ATOM 1995 O O . SER A 1 256 ? 15.816 11.677 -8.873 1.00 82.19 256 SER A O 1
ATOM 1997 N N . CYS A 1 257 ? 17.115 13.152 -7.775 1.00 77.38 257 CYS A N 1
ATOM 1998 C CA . CYS A 1 257 ? 17.491 13.868 -8.990 1.00 77.38 257 CYS A CA 1
ATOM 1999 C C . CYS A 1 257 ? 18.113 12.914 -10.023 1.00 77.38 257 CYS A C 1
ATOM 2001 O O . CYS A 1 257 ? 18.974 12.104 -9.661 1.00 77.38 257 CYS A O 1
ATOM 2003 N N . PRO A 1 258 ? 17.691 12.994 -11.297 1.00 69.25 258 PRO A N 1
ATOM 2004 C CA . PRO A 1 258 ? 18.296 12.201 -12.354 1.00 69.25 258 PRO A CA 1
ATOM 2005 C C . PRO A 1 258 ? 19.786 12.541 -12.428 1.00 69.25 258 PRO A C 1
ATOM 2007 O O . PRO A 1 258 ? 20.156 13.713 -12.453 1.00 69.25 258 PRO A O 1
ATOM 2010 N N . GLY A 1 259 ? 20.647 11.522 -12.440 1.00 62.28 259 GLY A N 1
ATOM 2011 C CA . GLY A 1 259 ? 22.089 11.707 -12.576 1.00 62.28 259 GLY A CA 1
ATOM 2012 C C . GLY A 1 259 ? 22.424 12.209 -13.975 1.00 62.28 259 GLY A C 1
ATOM 2013 O O . GLY A 1 259 ? 22.702 11.411 -14.865 1.00 62.28 259 GLY A O 1
ATOM 2014 N N . GLN A 1 260 ? 22.362 13.520 -14.191 1.00 64.44 260 GLN A N 1
ATOM 2015 C CA . GLN A 1 260 ? 22.629 14.095 -15.502 1.00 64.44 260 GLN A CA 1
ATOM 2016 C C . GLN A 1 260 ? 24.138 14.130 -15.752 1.00 64.44 260 GLN A C 1
ATOM 2018 O O . GLN A 1 260 ? 24.915 14.644 -14.950 1.00 64.44 260 GLN A O 1
ATOM 2023 N N . ARG A 1 261 ? 24.570 13.551 -16.875 1.00 56.50 261 ARG A N 1
ATOM 2024 C CA . ARG A 1 261 ? 25.940 13.674 -17.381 1.00 56.50 261 ARG A CA 1
ATOM 2025 C C . ARG A 1 261 ? 25.908 14.488 -18.664 1.00 56.50 261 ARG A C 1
ATOM 2027 O O . ARG A 1 261 ? 25.023 14.297 -19.492 1.00 56.50 261 ARG A O 1
ATOM 2034 N N . TYR A 1 262 ? 26.889 15.370 -18.828 1.00 54.97 262 TYR A N 1
ATOM 2035 C CA . TYR A 1 262 ? 27.128 16.063 -20.090 1.00 54.97 262 TYR A CA 1
ATOM 2036 C C . TYR A 1 262 ? 27.357 15.036 -21.212 1.00 54.97 262 TYR A C 1
ATOM 2038 O O . TYR A 1 262 ? 28.261 14.204 -21.099 1.00 54.97 262 TYR A O 1
ATOM 2046 N N . ASP A 1 263 ? 26.541 15.087 -22.270 1.00 58.56 263 ASP A N 1
ATOM 2047 C CA . ASP A 1 263 ? 26.714 14.266 -23.470 1.00 58.56 263 ASP A CA 1
ATOM 2048 C C . ASP A 1 263 ? 27.415 15.093 -24.568 1.00 58.56 263 ASP A C 1
ATOM 2050 O O . ASP A 1 263 ? 26.819 16.035 -25.099 1.00 58.56 263 ASP A O 1
ATOM 2054 N N . PRO A 1 264 ? 28.653 14.738 -24.963 1.00 58.12 264 PRO A N 1
ATOM 2055 C CA . PRO A 1 264 ? 29.386 15.420 -26.031 1.00 58.12 264 PRO A CA 1
ATOM 2056 C C . PRO A 1 264 ? 28.678 15.416 -27.397 1.00 58.12 264 PRO A C 1
ATOM 2058 O O . PRO A 1 264 ? 29.070 16.166 -28.289 1.00 58.12 264 PRO A O 1
ATOM 2061 N N . SER A 1 265 ? 27.674 14.555 -27.599 1.00 57.91 265 SER A N 1
ATOM 2062 C CA . SER A 1 265 ? 26.928 14.437 -28.857 1.00 57.91 265 SER A CA 1
ATOM 2063 C C . SER A 1 265 ? 25.830 15.493 -29.047 1.00 57.91 265 SER A C 1
ATOM 2065 O O . SER A 1 265 ? 25.337 15.639 -30.169 1.00 57.91 265 SER A O 1
ATOM 2067 N N . ARG A 1 266 ? 25.491 16.268 -28.005 1.00 66.19 266 ARG A N 1
ATOM 2068 C CA . ARG A 1 266 ? 24.585 17.425 -28.083 1.00 66.19 266 ARG A CA 1
ATOM 2069 C C . ARG A 1 266 ? 25.265 18.717 -27.610 1.00 66.19 266 ARG A C 1
ATOM 2071 O O . ARG A 1 266 ? 25.105 19.121 -26.458 1.00 66.19 266 ARG A O 1
ATOM 2078 N N . PRO A 1 267 ? 26.013 19.400 -28.492 1.00 68.38 267 PRO A N 1
ATOM 2079 C CA . PRO A 1 267 ? 26.676 20.656 -28.147 1.00 68.38 267 PRO A CA 1
ATOM 2080 C C . PRO A 1 267 ? 25.698 21.824 -27.927 1.00 68.38 267 PRO A C 1
ATOM 2082 O O . PRO A 1 267 ? 26.097 22.841 -27.372 1.00 68.38 267 PRO A O 1
ATOM 2085 N N . ASP A 1 268 ? 24.437 21.690 -28.351 1.00 73.69 268 ASP A N 1
ATOM 2086 C CA . ASP A 1 268 ? 23.353 22.659 -28.133 1.00 73.69 268 ASP A CA 1
ATOM 2087 C C . ASP A 1 268 ? 22.707 22.554 -26.742 1.00 73.69 268 ASP A C 1
ATOM 2089 O O . ASP A 1 268 ? 21.809 23.326 -26.412 1.00 73.69 268 ASP A O 1
ATOM 2093 N N . CYS A 1 269 ? 23.141 21.592 -25.931 1.00 75.94 269 CYS A N 1
ATOM 2094 C CA . CYS A 1 269 ? 22.651 21.383 -24.581 1.00 75.94 269 CYS A CA 1
ATOM 2095 C C . CYS A 1 269 ? 23.649 21.913 -23.551 1.00 75.94 269 CYS A C 1
ATOM 2097 O O . CYS A 1 269 ? 24.853 21.659 -23.630 1.00 75.94 269 CYS A O 1
ATOM 2099 N N . ARG A 1 270 ? 23.141 22.601 -22.527 1.00 80.31 270 ARG A N 1
ATOM 2100 C CA . ARG A 1 270 ? 23.927 23.050 -21.371 1.00 80.31 270 ARG A CA 1
ATOM 2101 C C . ARG A 1 270 ? 23.306 22.565 -20.070 1.00 80.31 270 ARG A C 1
ATOM 2103 O O . ARG A 1 270 ? 22.084 22.520 -19.944 1.00 80.31 270 ARG A O 1
ATOM 2110 N N . LEU A 1 271 ? 24.160 22.241 -19.103 1.00 78.75 271 LEU A N 1
ATOM 2111 C CA . LEU A 1 271 ? 23.732 21.956 -17.740 1.00 78.75 271 LEU A CA 1
ATOM 2112 C C . LEU A 1 271 ? 23.442 23.281 -17.027 1.00 78.75 271 LEU A C 1
ATOM 2114 O O . LEU A 1 271 ? 24.259 24.203 -17.054 1.00 78.75 271 LEU A O 1
ATOM 2118 N N . VAL A 1 272 ? 22.270 23.377 -16.419 1.00 81.44 272 VAL A N 1
ATOM 2119 C CA . VAL A 1 272 ? 21.865 24.470 -15.542 1.00 81.44 272 VAL A CA 1
ATOM 2120 C C . VAL A 1 272 ? 21.803 23.900 -14.134 1.00 81.44 272 VAL A C 1
ATOM 2122 O O . VAL A 1 272 ? 21.046 22.958 -13.893 1.00 81.44 272 VAL A O 1
ATOM 2125 N N . GLU A 1 273 ? 22.611 24.456 -13.232 1.00 81.94 273 GLU A N 1
ATOM 2126 C CA . GLU A 1 273 ? 22.635 24.033 -11.831 1.00 81.94 273 GLU A CA 1
ATOM 2127 C C . GLU A 1 273 ? 21.275 24.275 -11.166 1.00 81.94 273 GLU A C 1
ATOM 2129 O O . GLU A 1 273 ? 20.654 25.332 -11.333 1.00 81.94 273 GLU A O 1
ATOM 2134 N N . GLY A 1 274 ? 20.816 23.276 -10.416 1.00 78.69 274 GLY A N 1
ATOM 2135 C CA . GLY A 1 274 ? 19.600 23.354 -9.622 1.00 78.69 274 GLY A CA 1
ATOM 2136 C C . GLY A 1 274 ? 19.760 24.279 -8.416 1.00 78.69 274 GLY A C 1
ATOM 2137 O O . GLY A 1 274 ? 20.849 24.475 -7.875 1.00 78.69 274 GLY A O 1
ATOM 2138 N N . ASN A 1 275 ? 18.653 24.848 -7.939 1.00 83.69 275 ASN A N 1
ATOM 2139 C CA . ASN A 1 275 ? 18.669 25.638 -6.711 1.00 83.69 275 ASN A CA 1
ATOM 2140 C C . ASN A 1 275 ? 18.586 24.711 -5.494 1.00 83.69 275 ASN A C 1
ATOM 2142 O O . ASN A 1 275 ? 17.503 24.252 -5.136 1.00 83.69 275 ASN A O 1
ATOM 2146 N N . SER A 1 276 ? 19.707 24.499 -4.807 1.00 77.88 276 SER A N 1
ATOM 2147 C CA . SER A 1 276 ? 19.802 23.628 -3.624 1.00 77.88 276 SER A CA 1
ATOM 2148 C C . SER A 1 276 ? 18.837 23.971 -2.478 1.00 77.88 276 SER A C 1
ATOM 2150 O O . SER A 1 276 ? 18.616 23.139 -1.603 1.00 77.88 276 SER A O 1
ATOM 2152 N N . SER A 1 277 ? 18.248 25.171 -2.478 1.00 80.56 277 SER A N 1
ATOM 2153 C CA . SER A 1 277 ? 17.251 25.617 -1.493 1.00 80.56 277 SER A CA 1
ATOM 2154 C C . SER A 1 277 ? 15.794 25.474 -1.964 1.00 80.56 277 SER A C 1
ATOM 2156 O O . SER A 1 277 ? 14.879 25.798 -1.210 1.00 80.56 277 SER A O 1
ATOM 2158 N N . ALA A 1 278 ? 15.554 25.033 -3.202 1.00 82.75 278 ALA A N 1
ATOM 2159 C CA . ALA A 1 278 ? 14.218 24.815 -3.754 1.00 82.75 278 ALA A CA 1
ATOM 2160 C C . ALA A 1 278 ? 13.731 23.368 -3.540 1.00 82.75 278 ALA A C 1
ATOM 2162 O O . ALA A 1 278 ? 14.500 22.479 -3.185 1.00 82.75 278 ALA A O 1
ATOM 2163 N N . ALA A 1 279 ? 12.438 23.123 -3.762 1.00 81.75 279 ALA A N 1
ATOM 2164 C CA . ALA A 1 279 ? 11.869 21.773 -3.766 1.00 81.75 279 ALA A CA 1
ATOM 2165 C C . ALA A 1 279 ? 12.103 21.066 -5.114 1.00 81.75 279 ALA A C 1
ATOM 2167 O O . ALA A 1 279 ? 12.397 21.706 -6.129 1.00 81.75 279 ALA A O 1
ATOM 2168 N N . PHE A 1 280 ? 11.941 19.743 -5.148 1.00 80.25 280 PHE A N 1
ATOM 2169 C CA . PHE A 1 280 ? 11.978 18.973 -6.393 1.00 80.25 280 PHE A CA 1
ATOM 2170 C C . PHE A 1 280 ? 10.917 19.474 -7.407 1.00 80.25 280 PHE A C 1
ATOM 2172 O O . PHE A 1 280 ? 9.788 19.771 -7.025 1.00 80.25 280 PHE A O 1
ATOM 2179 N N . PRO A 1 281 ? 11.216 19.552 -8.719 1.00 77.19 281 PRO A N 1
ATOM 2180 C CA . PRO A 1 281 ? 12.490 19.244 -9.375 1.00 77.19 281 PRO A CA 1
ATOM 2181 C C . PRO A 1 281 ? 13.447 20.445 -9.480 1.00 77.19 281 PRO A C 1
ATOM 2183 O O . PRO A 1 281 ? 14.511 20.306 -10.067 1.00 77.19 281 PRO A O 1
ATOM 2186 N N . LEU A 1 282 ? 13.104 21.622 -8.942 1.00 81.94 282 LEU A N 1
ATOM 2187 C CA . LEU A 1 282 ? 13.880 22.864 -9.116 1.00 81.94 282 LEU A CA 1
ATOM 2188 C C . LEU A 1 282 ? 15.258 22.834 -8.442 1.00 81.94 282 LEU A C 1
ATOM 2190 O O . LEU A 1 282 ? 16.144 23.607 -8.802 1.00 81.94 282 LEU A O 1
ATOM 2194 N N . CYS A 1 283 ? 15.428 21.962 -7.455 1.00 83.94 283 CYS A N 1
ATOM 2195 C CA . CYS A 1 283 ? 16.719 21.697 -6.833 1.00 83.94 283 CYS A CA 1
ATOM 2196 C C . CYS A 1 283 ? 17.630 20.775 -7.641 1.00 83.94 283 CYS A C 1
ATOM 2198 O O . CYS A 1 283 ? 18.806 20.663 -7.307 1.00 83.94 283 CYS A O 1
ATOM 2200 N N . CYS A 1 284 ? 17.104 20.110 -8.672 1.00 81.81 284 CYS A N 1
ATOM 2201 C CA . CYS A 1 284 ? 17.886 19.236 -9.527 1.00 81.81 284 CYS A CA 1
ATOM 2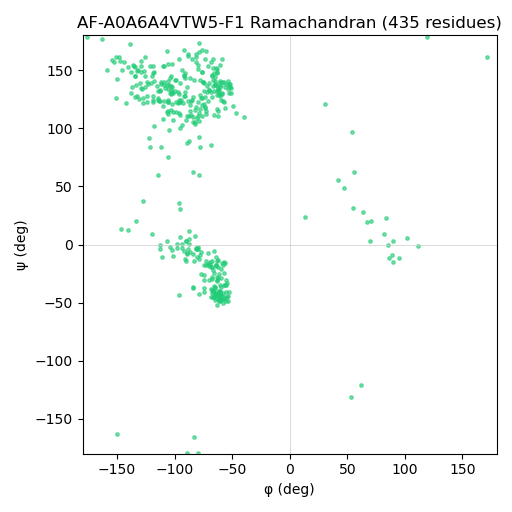202 C C . CYS A 1 284 ? 18.539 20.030 -10.653 1.00 81.81 284 CYS A C 1
ATOM 2204 O O . CYS A 1 284 ? 17.923 20.928 -11.232 1.00 81.81 284 CYS A O 1
ATOM 2206 N N . ASP A 1 285 ? 19.757 19.632 -11.011 1.00 83.75 285 ASP A N 1
ATOM 2207 C CA . ASP A 1 285 ? 20.385 20.094 -12.241 1.00 83.75 285 ASP A CA 1
ATOM 2208 C C . ASP A 1 285 ? 19.530 19.678 -13.439 1.00 83.75 285 ASP A C 1
ATOM 2210 O O . ASP A 1 285 ? 18.963 18.578 -13.484 1.00 83.75 285 ASP A O 1
ATOM 2214 N N . SER A 1 286 ? 19.427 20.572 -14.414 1.00 77.94 286 SER A N 1
ATOM 2215 C CA . SER A 1 286 ? 18.630 20.348 -15.614 1.00 77.94 286 SER A CA 1
ATOM 2216 C C . SER A 1 286 ? 19.433 20.653 -16.865 1.00 77.94 286 SER A C 1
ATOM 2218 O O . SER A 1 286 ? 20.177 21.629 -16.939 1.00 77.94 286 SER A O 1
ATOM 2220 N N . VAL A 1 287 ? 19.275 19.812 -17.878 1.00 75.94 287 VAL A N 1
ATOM 2221 C CA . VAL A 1 287 ? 19.812 20.054 -19.209 1.00 75.94 287 VAL A CA 1
ATOM 2222 C C . VAL A 1 287 ? 18.790 20.873 -19.985 1.00 75.94 287 VAL A C 1
ATOM 2224 O O . VAL A 1 287 ? 17.661 20.437 -20.211 1.00 75.94 287 VAL A O 1
ATOM 2227 N N . VAL A 1 288 ? 19.208 22.059 -20.414 1.00 77.25 288 VAL A N 1
ATOM 2228 C CA . VAL A 1 288 ? 18.443 22.906 -21.329 1.00 77.25 288 VAL A CA 1
ATOM 2229 C C . VAL A 1 288 ? 19.108 22.831 -22.692 1.00 77.25 288 VAL A C 1
ATOM 2231 O O . VAL A 1 288 ? 20.302 23.108 -22.811 1.00 77.25 288 VAL A O 1
ATOM 2234 N N . CYS A 1 289 ? 18.331 22.458 -23.704 1.00 74.62 289 CYS A N 1
ATOM 2235 C CA . CYS A 1 289 ? 18.772 22.383 -25.091 1.00 74.62 289 CYS A CA 1
ATOM 2236 C C . CYS A 1 289 ? 17.961 23.353 -25.948 1.00 74.62 289 CYS A C 1
ATOM 2238 O O . CYS A 1 289 ? 16.772 23.555 -25.696 1.00 74.62 289 CYS A O 1
ATOM 2240 N N . ASP A 1 290 ? 18.579 23.892 -26.996 1.00 77.81 290 ASP A N 1
ATOM 2241 C CA . ASP A 1 290 ? 17.874 24.717 -27.988 1.00 77.81 290 ASP A CA 1
ATOM 2242 C C . ASP A 1 290 ? 16.921 23.885 -28.870 1.00 77.81 290 ASP A C 1
ATOM 2244 O O . ASP A 1 290 ? 16.030 24.420 -29.532 1.00 77.81 290 ASP A O 1
ATOM 2248 N N . THR A 1 291 ? 17.098 22.560 -28.887 1.00 73.62 291 THR A N 1
ATOM 2249 C CA . THR A 1 291 ? 16.253 21.609 -29.614 1.00 73.62 291 THR A CA 1
ATOM 2250 C C . THR A 1 291 ? 15.404 20.742 -28.676 1.00 73.62 291 THR A C 1
ATOM 2252 O O . THR A 1 291 ? 15.808 20.498 -27.536 1.00 73.62 291 THR A O 1
ATOM 2255 N N . PRO A 1 292 ? 14.238 20.232 -29.133 1.00 78.88 292 PRO A N 1
ATOM 2256 C CA . PRO A 1 292 ? 13.404 19.340 -28.330 1.00 78.88 292 PRO A CA 1
ATOM 2257 C C . PRO A 1 292 ? 14.181 18.136 -27.772 1.00 78.88 292 PRO A C 1
ATOM 2259 O O . PRO A 1 292 ? 15.010 17.519 -28.455 1.00 78.88 292 PRO A O 1
ATOM 2262 N N . LEU A 1 293 ? 13.916 17.801 -26.506 1.00 74.69 293 LEU A N 1
ATOM 2263 C CA . LEU A 1 293 ? 14.618 16.733 -25.785 1.00 74.69 293 LEU A CA 1
ATOM 2264 C C . LEU A 1 293 ? 14.305 15.337 -26.338 1.00 74.69 293 LEU A C 1
ATOM 2266 O O . LEU A 1 293 ? 15.089 14.422 -26.133 1.00 74.69 293 LEU A O 1
ATOM 2270 N N . ASP A 1 294 ? 13.216 15.173 -27.083 1.00 80.50 294 ASP A N 1
ATOM 2271 C CA . ASP A 1 294 ? 12.743 13.924 -27.690 1.00 80.50 294 ASP A CA 1
ATOM 2272 C C . ASP A 1 294 ? 13.192 13.731 -29.154 1.00 80.50 294 ASP A C 1
ATOM 2274 O O . ASP A 1 294 ? 12.783 12.772 -29.815 1.00 80.50 294 ASP A O 1
ATOM 2278 N N . VAL A 1 295 ? 14.047 14.620 -29.675 1.00 84.12 295 VAL A N 1
ATOM 2279 C CA . VAL A 1 295 ? 14.459 14.626 -31.088 1.00 84.12 295 VAL A CA 1
ATOM 2280 C C . VAL A 1 295 ? 15.973 14.626 -31.233 1.00 84.12 295 VAL A C 1
ATOM 2282 O O . VAL A 1 295 ? 16.634 15.562 -30.804 1.00 84.12 295 VAL A O 1
ATOM 2285 N N . CYS A 1 296 ? 16.532 13.632 -31.912 1.00 83.94 296 CYS A N 1
ATOM 2286 C CA . CYS A 1 296 ? 17.947 13.602 -32.275 1.00 83.94 296 CYS A CA 1
ATOM 2287 C C . CYS A 1 296 ? 18.225 14.361 -33.581 1.00 83.94 296 CYS A C 1
ATOM 2289 O O . CYS A 1 296 ? 17.334 14.508 -34.415 1.00 83.94 296 CYS A O 1
ATOM 2291 N N . ARG A 1 297 ? 19.476 14.776 -33.815 1.00 82.69 297 ARG A N 1
ATOM 2292 C CA . ARG A 1 297 ? 19.939 15.216 -35.143 1.00 82.69 297 ARG A CA 1
ATOM 2293 C C . ARG A 1 297 ? 20.825 14.158 -35.786 1.00 82.69 297 ARG A C 1
ATOM 2295 O O . ARG A 1 297 ? 21.721 13.623 -35.135 1.00 82.69 297 ARG A O 1
ATOM 2302 N N . ASP A 1 298 ? 20.584 13.868 -37.060 1.00 82.44 298 ASP A N 1
ATOM 2303 C CA . ASP A 1 298 ? 21.489 13.029 -37.845 1.00 82.44 298 ASP A CA 1
ATOM 2304 C C . ASP A 1 298 ? 22.724 13.812 -38.330 1.00 82.44 298 ASP A C 1
ATOM 2306 O O . ASP A 1 298 ? 22.826 15.028 -38.161 1.00 82.44 298 ASP A O 1
ATOM 2310 N N . ALA A 1 299 ? 23.682 13.115 -38.948 1.00 78.75 299 ALA A N 1
ATOM 2311 C CA . ALA A 1 299 ? 24.915 13.721 -39.459 1.00 78.75 299 ALA A CA 1
ATOM 2312 C C . ALA A 1 299 ? 24.696 14.776 -40.569 1.00 78.75 299 ALA A C 1
ATOM 2314 O O . ALA A 1 299 ? 25.626 15.510 -40.898 1.00 78.75 299 ALA A O 1
ATOM 2315 N N . SER A 1 300 ? 23.496 14.857 -41.157 1.00 79.19 300 SER A N 1
ATOM 2316 C CA . SER A 1 300 ? 23.112 15.905 -42.114 1.00 79.19 300 SER A CA 1
ATOM 2317 C C . SER A 1 300 ? 22.443 17.114 -41.449 1.00 79.19 300 SER A C 1
ATOM 2319 O O . SER A 1 300 ? 22.196 18.120 -42.109 1.00 79.19 300 SER A O 1
ATOM 2321 N N . GLY A 1 301 ? 22.181 17.035 -40.141 1.00 77.75 301 GLY A N 1
ATOM 2322 C CA . GLY A 1 301 ? 21.503 18.063 -39.358 1.00 77.75 301 GLY A CA 1
ATOM 2323 C C . GLY A 1 301 ? 19.980 17.918 -39.315 1.00 77.75 301 GLY A C 1
ATOM 2324 O O . GLY A 1 301 ? 19.326 18.765 -38.707 1.00 77.75 301 GLY A O 1
ATOM 2325 N N . ALA A 1 302 ? 19.407 16.869 -39.915 1.00 82.38 302 ALA A N 1
ATOM 2326 C CA . ALA A 1 302 ? 17.964 16.652 -39.918 1.00 82.38 302 ALA A CA 1
ATOM 2327 C C . ALA A 1 302 ? 17.471 16.074 -38.582 1.00 82.38 302 ALA A C 1
ATOM 2329 O O . ALA A 1 302 ? 18.117 15.219 -37.971 1.00 82.38 302 ALA A O 1
ATOM 2330 N N . SER A 1 303 ? 16.300 16.536 -38.146 1.00 85.31 303 SER A N 1
ATOM 2331 C CA . SER A 1 303 ? 15.630 16.095 -36.922 1.00 85.31 303 SER A CA 1
ATOM 2332 C C . SER A 1 303 ? 15.011 14.701 -37.072 1.00 85.31 303 SER A C 1
ATOM 2334 O O . SER A 1 303 ? 14.297 14.421 -38.034 1.00 85.31 303 SER A O 1
ATOM 2336 N N . ARG A 1 304 ? 15.256 13.829 -36.093 1.00 86.31 304 ARG A N 1
ATOM 2337 C CA . ARG A 1 304 ? 14.812 12.433 -36.028 1.00 86.31 304 ARG A CA 1
ATOM 2338 C C . ARG A 1 304 ? 14.099 12.182 -34.700 1.00 86.31 304 ARG A C 1
ATOM 2340 O O . ARG A 1 304 ? 14.659 12.459 -33.645 1.00 86.31 304 ARG A O 1
ATOM 2347 N N . ALA A 1 305 ? 12.875 11.659 -34.739 1.00 86.00 305 ALA A N 1
ATOM 2348 C CA . ALA A 1 305 ? 12.097 11.375 -33.530 1.00 86.00 305 ALA A CA 1
ATOM 2349 C C . ALA A 1 305 ? 12.721 10.247 -32.686 1.00 86.00 305 ALA A C 1
ATOM 2351 O O . ALA A 1 305 ? 13.359 9.340 -33.233 1.00 86.00 305 ALA A O 1
ATOM 2352 N N . ALA A 1 306 ? 12.502 10.260 -31.369 1.00 85.81 306 ALA A N 1
ATOM 2353 C CA . ALA A 1 306 ? 12.869 9.153 -30.487 1.00 85.81 306 ALA A CA 1
ATOM 2354 C C . ALA A 1 306 ? 12.317 7.805 -30.997 1.00 85.81 306 ALA A C 1
ATOM 2356 O O . ALA A 1 306 ? 11.174 7.702 -31.440 1.00 85.81 306 ALA A O 1
ATOM 2357 N N . GLY A 1 307 ? 13.153 6.766 -30.966 1.00 86.25 307 GLY A N 1
ATOM 2358 C CA . GLY A 1 307 ? 12.849 5.430 -31.486 1.00 86.25 307 GLY A CA 1
ATOM 2359 C C . GLY A 1 307 ? 13.139 5.237 -32.977 1.00 86.25 307 GLY A C 1
ATOM 2360 O O . GLY A 1 307 ? 13.166 4.095 -33.439 1.00 86.25 307 GLY A O 1
ATOM 2361 N N . SER A 1 308 ? 13.398 6.310 -33.731 1.00 88.06 308 SER A N 1
ATOM 2362 C CA . SER A 1 308 ? 13.788 6.188 -35.138 1.00 88.06 308 SER A CA 1
ATOM 2363 C C . SER A 1 308 ? 15.168 5.540 -35.297 1.00 88.06 308 SER A C 1
ATOM 2365 O O . SER A 1 308 ? 16.074 5.732 -34.480 1.00 88.06 308 SER A O 1
ATOM 2367 N N . VAL A 1 309 ? 15.307 4.766 -36.373 1.00 90.25 309 VAL A N 1
ATOM 2368 C CA . VAL A 1 309 ? 16.541 4.094 -36.793 1.00 90.25 309 VAL A CA 1
ATOM 2369 C C . VAL A 1 309 ? 16.821 4.501 -38.234 1.00 90.25 309 VAL A C 1
ATOM 2371 O O . VAL A 1 309 ? 15.895 4.541 -39.044 1.00 90.25 309 VAL A O 1
ATOM 2374 N N . TRP A 1 310 ? 18.069 4.833 -38.550 1.00 90.62 310 TRP A N 1
ATOM 2375 C CA . TRP A 1 310 ? 18.492 5.185 -39.904 1.00 90.62 310 TRP A CA 1
ATOM 2376 C C . TRP A 1 310 ? 19.928 4.745 -40.172 1.00 90.62 310 TRP A C 1
ATOM 2378 O O . TRP A 1 310 ? 20.733 4.579 -39.255 1.00 90.62 310 TRP A O 1
ATOM 2388 N N . THR A 1 311 ? 20.252 4.601 -41.452 1.00 88.44 311 THR A N 1
ATOM 2389 C CA . THR A 1 311 ? 21.597 4.268 -41.919 1.00 88.44 311 THR A CA 1
ATOM 2390 C C . THR A 1 311 ? 22.370 5.553 -42.235 1.00 88.44 311 THR A C 1
ATOM 2392 O O . THR A 1 311 ? 21.939 6.366 -43.052 1.00 88.44 311 THR A O 1
ATOM 2395 N N . GLU A 1 312 ? 23.512 5.771 -41.581 1.00 87.12 312 GLU A N 1
ATOM 2396 C CA . GLU A 1 312 ? 24.465 6.840 -41.907 1.00 87.12 312 GLU A CA 1
ATOM 2397 C C . GLU A 1 312 ? 25.485 6.383 -42.968 1.00 87.12 312 GLU A C 1
ATOM 2399 O O . GLU A 1 312 ? 25.672 5.190 -43.231 1.00 87.12 312 GLU A O 1
ATOM 2404 N N . ARG A 1 313 ? 26.182 7.353 -43.581 1.00 83.38 313 ARG A N 1
ATOM 2405 C CA . ARG A 1 313 ? 27.252 7.086 -44.557 1.00 83.38 313 ARG A CA 1
ATOM 2406 C C . ARG A 1 313 ? 28.321 6.163 -43.960 1.00 83.38 313 ARG A C 1
ATOM 2408 O O . ARG A 1 313 ? 28.751 6.358 -42.827 1.00 83.38 313 ARG A O 1
ATOM 2415 N N . GLY A 1 314 ? 28.783 5.196 -44.756 1.00 83.56 314 GLY A N 1
ATOM 2416 C CA . GLY A 1 314 ? 29.752 4.187 -44.313 1.00 83.56 314 GLY A CA 1
ATOM 2417 C C . GLY A 1 314 ? 29.130 2.994 -43.578 1.00 83.56 314 GLY A C 1
ATOM 2418 O O . GLY A 1 314 ? 29.831 2.344 -42.811 1.00 83.56 314 GLY A O 1
ATOM 2419 N N . CYS A 1 315 ? 27.838 2.724 -43.810 1.00 86.38 315 CYS A N 1
ATOM 2420 C CA . CYS A 1 315 ? 27.078 1.612 -43.234 1.00 86.38 315 CYS A CA 1
ATOM 2421 C C . CYS A 1 315 ? 27.108 1.584 -41.696 1.00 86.38 315 CYS A C 1
ATOM 2423 O O . CYS A 1 315 ? 27.614 0.660 -41.056 1.00 86.38 315 CYS A O 1
ATOM 2425 N N . VAL A 1 316 ? 26.567 2.641 -41.091 1.00 87.50 316 VAL A N 1
ATOM 2426 C CA . VAL A 1 316 ? 26.446 2.775 -39.634 1.00 87.50 316 VAL A CA 1
ATOM 2427 C C . VAL A 1 316 ? 24.969 2.888 -39.279 1.00 87.50 316 VAL A C 1
ATOM 2429 O O . VAL A 1 316 ? 24.297 3.796 -39.759 1.00 87.50 316 VAL A O 1
ATOM 2432 N N . SER A 1 317 ? 24.456 1.995 -38.435 1.00 89.25 317 SER A N 1
ATOM 2433 C CA . SER A 1 317 ? 23.104 2.127 -37.886 1.00 89.25 317 SER A CA 1
ATOM 2434 C C . SER A 1 317 ? 23.112 3.156 -36.767 1.00 89.25 317 SER A C 1
ATOM 2436 O O . SER A 1 317 ? 23.721 2.935 -35.720 1.00 89.25 317 SER A O 1
ATOM 2438 N N . SER A 1 318 ? 22.385 4.246 -36.963 1.00 90.81 318 SER A N 1
ATOM 2439 C CA . SER A 1 318 ? 22.099 5.234 -35.934 1.00 90.81 318 SER A CA 1
ATOM 2440 C C . SER A 1 318 ? 20.683 5.043 -35.409 1.00 90.81 318 SER A C 1
ATOM 2442 O O . SER A 1 318 ? 19.737 4.868 -36.174 1.00 90.81 318 SER A O 1
ATOM 2444 N N . ARG A 1 319 ? 20.527 5.095 -34.089 1.00 90.31 319 ARG A N 1
ATOM 2445 C CA . ARG A 1 319 ? 19.238 5.014 -33.404 1.00 90.31 319 ARG A CA 1
ATOM 2446 C C . ARG A 1 319 ? 19.104 6.174 -32.434 1.00 90.31 319 ARG A C 1
ATOM 2448 O O . ARG A 1 319 ? 20.024 6.443 -31.664 1.00 90.31 319 ARG A O 1
ATOM 2455 N N . CYS A 1 320 ? 17.950 6.829 -32.458 1.00 89.06 320 CYS A N 1
ATOM 2456 C CA . CYS A 1 320 ? 17.605 7.842 -31.471 1.00 89.06 320 CYS A CA 1
ATOM 2457 C C . CYS A 1 320 ? 16.982 7.170 -30.238 1.00 89.06 320 CYS A C 1
ATOM 2459 O O . CYS A 1 320 ? 15.885 6.620 -30.326 1.00 89.06 320 CYS A O 1
ATOM 2461 N N . GLU A 1 321 ? 17.673 7.188 -29.100 1.00 86.44 321 GLU A N 1
ATOM 2462 C CA . GLU A 1 321 ? 17.227 6.577 -27.837 1.00 86.44 321 GLU A CA 1
ATOM 2463 C C . GLU A 1 321 ? 17.102 7.638 -26.744 1.00 86.44 321 GLU A C 1
ATOM 2465 O O . GLU A 1 321 ? 17.913 8.554 -26.690 1.00 86.44 321 GLU A O 1
ATOM 2470 N N . ILE A 1 322 ? 16.127 7.513 -25.842 1.00 81.75 322 ILE A N 1
ATOM 2471 C CA . ILE A 1 322 ? 16.026 8.396 -24.671 1.00 81.75 322 ILE A CA 1
ATOM 2472 C C . ILE A 1 322 ? 16.974 7.867 -23.588 1.00 81.75 322 ILE A C 1
ATOM 2474 O O . ILE A 1 322 ? 16.791 6.754 -23.096 1.00 81.75 322 ILE A O 1
ATOM 2478 N N . ALA A 1 323 ? 17.993 8.652 -23.239 1.00 73.56 323 ALA A N 1
ATOM 2479 C CA . ALA A 1 323 ? 18.945 8.329 -22.182 1.00 73.56 323 ALA A CA 1
ATOM 2480 C C . ALA A 1 323 ? 18.352 8.549 -20.779 1.00 73.56 323 ALA A C 1
ATOM 2482 O O . ALA A 1 323 ? 17.317 9.203 -20.603 1.00 73.56 323 ALA A O 1
ATOM 2483 N N . GLU A 1 324 ? 19.046 8.037 -19.757 1.00 61.69 324 GLU A N 1
ATOM 2484 C CA . GLU A 1 324 ? 18.763 8.381 -18.361 1.00 61.69 324 GLU A CA 1
ATOM 2485 C C . GLU A 1 324 ? 18.854 9.906 -18.185 1.00 61.69 324 GLU A C 1
ATOM 2487 O O . GLU A 1 324 ? 19.895 10.510 -18.434 1.00 61.69 324 GLU A O 1
ATOM 2492 N N . GLY A 1 325 ? 17.735 10.536 -17.815 1.00 61.78 325 GLY A N 1
ATOM 2493 C CA . GLY A 1 325 ? 17.594 11.998 -17.786 1.00 61.78 325 GLY A CA 1
ATOM 2494 C C . GLY A 1 325 ? 16.648 12.579 -18.843 1.00 61.78 325 GLY A C 1
ATOM 2495 O O . GLY A 1 325 ? 16.428 13.785 -18.838 1.00 61.78 325 GLY A O 1
ATOM 2496 N N . GLY A 1 326 ? 16.049 11.750 -19.709 1.00 71.56 326 GLY A N 1
ATOM 2497 C CA . GLY A 1 326 ? 14.973 12.174 -20.617 1.00 71.56 326 GLY A CA 1
ATOM 2498 C C . GLY A 1 326 ? 15.443 12.865 -21.900 1.00 71.56 326 GLY A C 1
ATOM 2499 O O . GLY A 1 326 ? 14.618 13.381 -22.648 1.00 71.56 326 GLY A O 1
ATOM 2500 N N . VAL A 1 327 ? 16.751 12.864 -22.167 1.00 74.12 327 VAL A N 1
ATOM 2501 C CA . VAL A 1 327 ? 17.356 13.475 -23.358 1.00 74.12 327 VAL A CA 1
ATOM 2502 C C . VAL A 1 327 ? 17.575 12.411 -24.430 1.00 74.12 327 VAL A C 1
ATOM 2504 O O . VAL A 1 327 ? 18.138 11.352 -24.156 1.00 74.12 327 VAL A O 1
ATOM 2507 N N . ALA A 1 328 ? 17.152 12.685 -25.660 1.00 80.56 328 ALA A N 1
ATOM 2508 C CA . ALA A 1 328 ? 17.328 11.784 -26.786 1.00 80.56 328 ALA A CA 1
ATOM 2509 C C . ALA A 1 328 ? 18.756 11.876 -27.349 1.00 80.56 328 ALA A C 1
ATOM 2511 O O . ALA A 1 328 ? 19.212 12.944 -27.770 1.00 80.56 328 ALA A O 1
ATOM 2512 N N . VAL A 1 329 ? 19.448 10.742 -27.383 1.00 83.25 329 VAL A N 1
ATOM 2513 C CA . VAL A 1 329 ? 20.843 10.590 -27.800 1.00 83.25 329 VAL A CA 1
ATOM 2514 C C . VAL A 1 329 ? 20.941 9.668 -29.012 1.00 83.25 329 VAL A C 1
ATOM 2516 O O . VAL A 1 329 ? 20.158 8.728 -29.168 1.00 83.25 329 VAL A O 1
ATOM 2519 N N . VAL A 1 330 ? 21.915 9.927 -29.889 1.00 85.94 330 VAL A N 1
ATOM 2520 C CA . VAL A 1 330 ? 22.169 9.070 -31.057 1.00 85.94 330 VAL A CA 1
ATOM 2521 C C . VAL A 1 330 ? 23.158 7.980 -30.678 1.00 85.94 330 VAL A C 1
ATOM 2523 O O . VAL A 1 330 ? 24.349 8.246 -30.507 1.00 85.94 330 VAL A O 1
ATOM 2526 N N . ARG A 1 331 ? 22.690 6.734 -30.620 1.00 87.12 331 ARG A N 1
ATOM 2527 C CA . ARG A 1 331 ? 23.570 5.567 -30.531 1.00 87.12 331 ARG A CA 1
ATOM 2528 C C . ARG A 1 331 ? 23.915 5.054 -31.916 1.00 87.12 331 ARG A C 1
ATOM 2530 O O . ARG A 1 331 ? 23.031 4.873 -32.746 1.00 87.12 331 ARG A O 1
ATOM 2537 N N . ARG A 1 332 ? 25.208 4.822 -32.149 1.00 88.31 332 ARG A N 1
ATOM 2538 C CA . ARG A 1 332 ? 25.751 4.377 -33.436 1.00 88.31 332 ARG A CA 1
ATOM 2539 C C . ARG A 1 332 ? 26.336 2.976 -33.321 1.00 88.31 332 ARG A C 1
ATOM 2541 O O . ARG A 1 332 ? 27.166 2.736 -32.447 1.00 88.31 332 ARG A O 1
ATOM 2548 N N . SER A 1 333 ? 25.969 2.112 -34.255 1.00 88.06 333 SER A N 1
ATOM 2549 C CA . SER A 1 333 ? 26.495 0.757 -34.416 1.00 88.06 333 SER A CA 1
ATOM 2550 C C . SER A 1 333 ? 27.155 0.627 -35.782 1.00 88.06 333 SER A C 1
ATOM 2552 O O . SER A 1 333 ? 26.565 0.987 -36.799 1.00 88.06 333 SER A O 1
ATOM 2554 N N . ARG A 1 334 ? 28.403 0.157 -35.799 1.00 88.12 334 ARG A N 1
ATOM 2555 C CA . ARG A 1 334 ? 29.183 -0.078 -37.022 1.00 88.12 334 ARG A CA 1
ATOM 2556 C C . ARG A 1 334 ? 29.194 -1.568 -37.335 1.00 88.12 334 ARG A C 1
ATOM 2558 O O . ARG A 1 334 ? 29.114 -2.370 -36.408 1.00 88.12 334 ARG A O 1
ATOM 2565 N N . CYS A 1 335 ? 29.387 -1.909 -38.606 1.00 84.50 335 CYS A N 1
ATOM 2566 C CA . CYS A 1 335 ? 29.559 -3.295 -39.029 1.00 84.50 335 CYS A CA 1
ATOM 2567 C C . CYS A 1 335 ? 30.636 -4.009 -38.205 1.00 84.50 335 CYS A C 1
ATOM 2569 O O . CYS A 1 335 ? 31.726 -3.469 -37.979 1.00 84.50 335 CYS A O 1
ATOM 2571 N N . GLN A 1 336 ? 30.326 -5.232 -37.781 1.00 82.38 336 GLN A N 1
ATOM 2572 C CA . GLN A 1 336 ? 31.255 -6.059 -37.025 1.00 82.38 336 GLN A CA 1
ATOM 2573 C C . GLN A 1 336 ? 32.465 -6.446 -37.892 1.00 82.38 336 GLN A C 1
ATOM 2575 O O . GLN A 1 336 ? 32.283 -6.908 -39.022 1.00 82.38 336 GLN A O 1
ATOM 2580 N N . PRO A 1 337 ? 33.704 -6.295 -37.388 1.00 83.12 337 PRO A N 1
ATOM 2581 C CA . PRO A 1 337 ? 34.874 -6.837 -38.065 1.00 83.12 337 PRO A CA 1
ATOM 2582 C C . PRO A 1 337 ? 34.837 -8.378 -38.058 1.00 83.12 337 PRO A C 1
ATOM 2584 O O . PRO A 1 337 ? 34.154 -8.980 -37.221 1.00 83.12 337 PRO A O 1
ATOM 2587 N N . PRO A 1 338 ? 35.579 -9.045 -38.962 1.00 83.19 338 PRO A N 1
ATOM 2588 C CA . PRO A 1 338 ? 35.676 -10.496 -38.943 1.00 83.19 338 PRO A CA 1
ATOM 2589 C C . PRO A 1 338 ? 36.303 -10.975 -37.618 1.00 83.19 338 PRO A C 1
ATOM 2591 O O . PRO A 1 338 ? 37.268 -10.370 -37.143 1.00 83.19 338 PRO A O 1
ATOM 2594 N N . PRO A 1 339 ? 35.791 -12.061 -37.014 1.00 83.44 339 PRO A N 1
ATOM 2595 C CA . PRO A 1 339 ? 36.252 -12.567 -35.720 1.00 83.44 339 PRO A CA 1
ATOM 2596 C C . PRO A 1 339 ? 37.666 -13.163 -35.760 1.00 83.44 339 PRO A C 1
ATOM 2598 O O . PRO A 1 339 ? 38.270 -13.369 -34.708 1.00 83.44 339 PRO A O 1
ATOM 2601 N N . SER A 1 340 ? 38.188 -13.477 -36.947 1.00 82.00 340 SER A N 1
ATOM 2602 C CA . SER A 1 340 ? 39.491 -14.109 -37.122 1.00 82.00 340 SER A CA 1
ATOM 2603 C C . SER A 1 340 ? 40.101 -13.793 -38.493 1.00 82.00 340 SER A C 1
ATOM 2605 O O . SER A 1 340 ? 39.414 -13.387 -39.430 1.00 82.00 340 SER A O 1
ATOM 2607 N N . ALA A 1 341 ? 41.424 -13.936 -38.600 1.00 83.75 341 ALA A N 1
ATOM 2608 C CA . ALA A 1 341 ? 42.185 -13.562 -39.796 1.00 83.75 341 ALA A CA 1
ATOM 2609 C C . ALA A 1 341 ? 41.989 -14.516 -40.992 1.00 83.75 341 ALA A C 1
ATOM 2611 O O . ALA A 1 341 ? 42.303 -14.157 -42.121 1.00 83.75 341 ALA A O 1
ATOM 2612 N N . ASP A 1 342 ? 41.479 -15.723 -40.752 1.00 86.81 342 ASP A N 1
ATOM 2613 C CA . ASP A 1 342 ? 41.146 -16.743 -41.754 1.00 86.81 342 ASP A CA 1
ATOM 2614 C C . ASP A 1 342 ? 39.778 -16.516 -42.425 1.00 86.81 342 ASP A C 1
ATOM 2616 O O . ASP A 1 342 ? 39.416 -17.230 -43.361 1.00 86.81 342 ASP A O 1
ATOM 2620 N N . CYS A 1 343 ? 39.025 -15.503 -41.989 1.00 86.81 343 CYS A N 1
ATOM 2621 C CA . CYS A 1 343 ? 37.789 -15.091 -42.637 1.00 86.81 343 CYS A CA 1
ATOM 2622 C C . CYS A 1 343 ? 38.049 -14.470 -44.017 1.00 86.81 343 CYS A C 1
ATOM 2624 O O . CYS A 1 343 ? 38.837 -13.533 -44.163 1.00 86.81 343 CYS A O 1
ATOM 2626 N N . ARG A 1 344 ? 37.315 -14.926 -45.035 1.00 87.38 344 ARG A N 1
ATOM 2627 C CA . ARG A 1 344 ? 37.393 -14.398 -46.402 1.00 87.38 344 ARG A CA 1
ATOM 2628 C C . ARG A 1 344 ? 36.217 -13.472 -46.698 1.00 87.38 344 ARG A C 1
ATOM 2630 O O . ARG A 1 344 ? 35.071 -13.854 -46.496 1.00 87.38 344 ARG A O 1
ATOM 2637 N N . LEU A 1 345 ? 36.485 -12.284 -47.235 1.00 84.00 345 LEU A N 1
ATOM 2638 C CA . LEU A 1 345 ? 35.440 -11.396 -47.756 1.00 84.00 345 LEU A CA 1
ATOM 2639 C C . LEU A 1 345 ? 34.791 -12.026 -49.003 1.00 84.00 345 LEU A C 1
ATOM 2641 O O . LEU A 1 345 ? 35.504 -12.422 -49.929 1.00 84.00 345 LEU A O 1
ATOM 2645 N N . VAL A 1 346 ? 33.461 -12.136 -49.013 1.00 76.06 346 VAL A N 1
ATOM 2646 C CA . VAL A 1 346 ? 32.689 -12.783 -50.094 1.00 76.06 346 VAL A CA 1
ATOM 2647 C C . VAL A 1 346 ? 32.177 -11.764 -51.101 1.00 76.06 346 VAL A C 1
ATOM 2649 O O . VAL A 1 346 ? 32.298 -11.983 -52.301 1.00 76.06 346 VAL A O 1
ATOM 2652 N N . GLU A 1 347 ? 31.662 -10.636 -50.609 1.00 65.38 347 GLU A N 1
ATOM 2653 C CA . GLU A 1 347 ? 31.156 -9.535 -51.427 1.00 65.38 347 GLU A CA 1
ATOM 2654 C C . GLU A 1 347 ? 31.684 -8.193 -50.893 1.00 65.38 347 GLU A C 1
ATOM 2656 O O . GLU A 1 347 ? 31.535 -7.904 -49.699 1.00 65.38 347 GLU A O 1
ATOM 2661 N N . PRO A 1 348 ? 32.309 -7.354 -51.737 1.00 58.19 348 PRO A N 1
ATOM 2662 C CA . PRO A 1 348 ? 32.581 -5.968 -51.396 1.00 58.19 348 PRO A CA 1
ATOM 2663 C C . PRO A 1 348 ? 31.298 -5.150 -51.602 1.00 58.19 348 PRO A C 1
ATOM 2665 O O . PRO A 1 348 ? 30.896 -4.933 -52.737 1.00 58.19 348 PRO A O 1
ATOM 2668 N N . ASN A 1 349 ? 30.691 -4.683 -50.508 1.00 55.50 349 ASN A N 1
ATOM 2669 C CA . ASN A 1 349 ? 29.537 -3.774 -50.477 1.00 55.50 349 ASN A CA 1
ATOM 2670 C C . ASN A 1 349 ? 28.305 -4.233 -51.285 1.00 55.50 349 ASN A C 1
ATOM 2672 O O . ASN A 1 349 ? 28.193 -3.944 -52.477 1.00 55.50 349 ASN A O 1
ATOM 2676 N N . PRO A 1 350 ? 27.315 -4.864 -50.644 1.00 56.50 350 PRO A N 1
ATOM 2677 C CA . PRO A 1 350 ? 25.993 -5.000 -51.249 1.00 56.50 350 PRO A CA 1
ATOM 2678 C C . PRO A 1 350 ? 25.408 -3.610 -51.568 1.00 56.50 350 PRO A C 1
ATOM 2680 O O . PRO A 1 350 ? 25.334 -2.754 -50.692 1.00 56.50 350 PRO A O 1
ATOM 2683 N N . ALA A 1 351 ? 25.063 -3.420 -52.848 1.00 55.88 351 ALA A N 1
ATOM 2684 C CA . ALA A 1 351 ? 24.295 -2.343 -53.492 1.00 55.88 351 ALA A CA 1
ATOM 2685 C C . ALA A 1 351 ? 24.359 -0.922 -52.880 1.00 55.88 351 ALA A C 1
ATOM 2687 O O . ALA A 1 351 ? 23.886 -0.677 -51.770 1.00 55.88 351 ALA A O 1
ATOM 2688 N N . ASP A 1 352 ? 24.816 0.057 -53.674 1.00 60.22 352 ASP A N 1
ATOM 2689 C CA . ASP A 1 352 ? 24.690 1.487 -53.356 1.00 60.22 352 ASP A CA 1
ATOM 2690 C C . ASP A 1 352 ? 23.256 1.824 -52.897 1.00 60.22 352 ASP A C 1
ATOM 2692 O O . ASP A 1 352 ? 22.303 1.747 -53.674 1.00 60.22 352 ASP A O 1
ATOM 2696 N N . GLY A 1 353 ? 23.105 2.192 -51.620 1.00 68.12 353 GLY A N 1
ATOM 2697 C CA . GLY A 1 353 ? 21.824 2.584 -51.023 1.00 68.12 353 GLY A CA 1
ATOM 2698 C C . GLY A 1 353 ? 21.118 1.535 -50.154 1.00 68.12 353 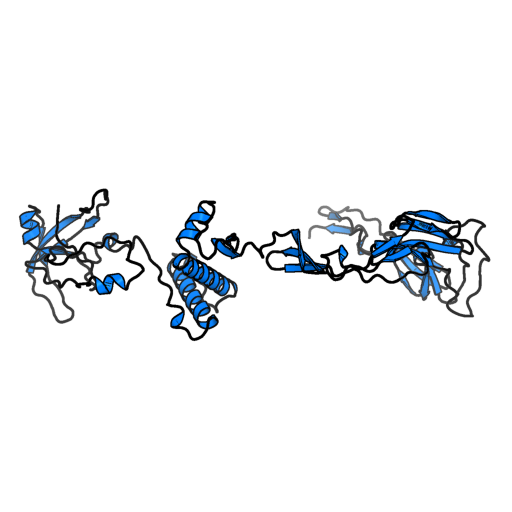GLY A C 1
ATOM 2699 O O . GLY A 1 353 ? 20.007 1.809 -49.709 1.00 68.12 353 GLY A O 1
ATOM 2700 N N . ALA A 1 354 ? 21.718 0.370 -49.880 1.00 80.75 354 ALA A N 1
ATOM 2701 C CA . ALA A 1 354 ? 21.165 -0.582 -48.910 1.00 80.75 354 ALA A CA 1
ATOM 2702 C C . ALA A 1 354 ? 21.219 -0.050 -47.458 1.00 80.75 354 ALA A C 1
ATOM 2704 O O . ALA A 1 354 ? 22.173 0.623 -47.060 1.00 80.75 354 ALA A O 1
ATOM 2705 N N . ASP A 1 355 ? 20.208 -0.390 -46.653 1.00 84.88 355 ASP A N 1
ATOM 2706 C CA . ASP A 1 355 ? 20.152 -0.055 -45.225 1.00 84.88 355 ASP A CA 1
ATOM 2707 C C . ASP A 1 355 ? 20.993 -1.008 -44.364 1.00 84.88 355 ASP A C 1
ATOM 2709 O O . ASP A 1 355 ? 21.190 -2.176 -44.703 1.00 84.88 355 ASP A O 1
ATOM 2713 N N . TYR A 1 356 ? 21.452 -0.540 -43.201 1.00 84.50 356 TYR A N 1
ATOM 2714 C CA . TYR A 1 356 ? 22.050 -1.405 -42.182 1.00 84.50 356 TYR A CA 1
ATOM 2715 C C . TYR A 1 356 ? 21.046 -2.481 -41.732 1.00 84.50 356 TYR A C 1
ATOM 2717 O O . TYR A 1 356 ? 19.871 -2.162 -41.534 1.00 84.50 356 TYR A O 1
ATOM 2725 N N . PRO A 1 357 ? 21.464 -3.739 -41.504 1.00 81.88 357 PRO A N 1
ATOM 2726 C CA . PRO A 1 357 ? 22.822 -4.298 -41.593 1.00 81.88 357 PRO A CA 1
ATOM 2727 C C . PRO A 1 357 ? 23.185 -4.802 -42.997 1.00 81.88 357 PRO A C 1
ATOM 2729 O O . PRO A 1 357 ? 24.279 -5.314 -43.211 1.00 81.88 357 PRO A O 1
ATOM 2732 N N . TYR A 1 358 ? 22.277 -4.681 -43.963 1.00 80.50 358 TYR A N 1
ATOM 2733 C CA . TYR A 1 358 ? 22.442 -5.255 -45.292 1.00 80.50 358 TYR A CA 1
ATOM 2734 C C . TYR A 1 358 ? 23.511 -4.572 -46.120 1.00 80.50 358 TYR A C 1
ATOM 2736 O O . TYR A 1 358 ? 23.943 -5.206 -47.058 1.00 80.50 358 TYR A O 1
ATOM 2744 N N . CYS A 1 359 ? 23.947 -3.352 -45.794 1.00 83.56 359 CYS A N 1
ATOM 2745 C CA . CYS A 1 359 ? 25.104 -2.699 -46.416 1.00 83.56 359 CYS A CA 1
ATOM 2746 C C . CYS A 1 359 ? 26.472 -3.175 -45.874 1.00 83.56 359 CYS A C 1
ATOM 2748 O O . CYS A 1 359 ? 27.509 -2.698 -46.340 1.00 83.56 359 CYS A O 1
ATOM 2750 N N . CYS A 1 360 ? 26.508 -4.055 -44.862 1.00 81.31 360 CYS A N 1
ATOM 2751 C CA . CYS A 1 360 ? 27.758 -4.481 -44.231 1.00 81.31 360 CYS A CA 1
ATOM 2752 C C . CYS A 1 360 ? 28.536 -5.497 -45.088 1.00 81.31 360 CYS A C 1
ATOM 2754 O O . CYS A 1 360 ? 27.935 -6.315 -45.789 1.00 81.31 360 CYS A O 1
ATOM 2756 N N . PRO A 1 361 ? 29.883 -5.498 -45.014 1.00 80.56 361 PRO A N 1
ATOM 2757 C CA . PRO A 1 361 ? 30.703 -6.498 -45.687 1.00 80.56 361 PRO A CA 1
ATOM 2758 C C . PRO A 1 361 ? 30.401 -7.901 -45.153 1.00 80.56 361 PRO A C 1
ATOM 2760 O O . PRO A 1 361 ? 30.378 -8.129 -43.943 1.00 80.56 361 PRO A O 1
ATOM 2763 N N . THR A 1 362 ? 30.210 -8.854 -46.065 1.00 78.75 362 THR A N 1
ATOM 2764 C CA . THR A 1 362 ? 29.937 -10.250 -45.707 1.00 78.75 362 THR A CA 1
ATOM 2765 C C . THR A 1 362 ? 31.224 -11.063 -45.737 1.00 78.75 362 THR A C 1
ATOM 2767 O O . THR A 1 362 ? 31.915 -11.124 -46.758 1.00 78.75 362 THR A O 1
ATOM 2770 N N . TYR A 1 363 ? 31.533 -11.719 -44.619 1.00 83.44 363 TYR A N 1
ATOM 2771 C CA . TYR A 1 363 ? 32.690 -12.599 -44.480 1.00 83.44 363 TYR A CA 1
ATOM 2772 C C . TYR A 1 363 ? 32.247 -14.065 -44.381 1.00 83.44 363 TYR A C 1
ATOM 2774 O O . TYR A 1 363 ? 31.286 -14.389 -43.688 1.00 83.44 363 TYR A O 1
ATOM 2782 N N . LEU A 1 364 ? 32.982 -14.966 -45.029 1.00 85.19 364 LEU A N 1
ATOM 2783 C CA . LEU A 1 364 ? 32.939 -16.402 -44.764 1.00 85.19 364 LEU A CA 1
ATOM 2784 C C . LEU A 1 364 ? 34.057 -16.739 -43.790 1.00 85.19 364 LEU A C 1
ATOM 2786 O O . LEU A 1 364 ? 35.235 -16.668 -44.139 1.00 85.19 364 LEU A O 1
ATOM 2790 N N . CYS A 1 365 ? 33.674 -17.104 -42.573 1.00 87.38 365 CYS A N 1
ATOM 2791 C CA . CYS A 1 365 ? 34.590 -17.505 -41.517 1.00 87.38 365 CYS A CA 1
ATOM 2792 C C . CYS A 1 365 ? 34.458 -19.012 -41.272 1.00 87.38 365 CYS A C 1
ATOM 2794 O O . CYS A 1 365 ? 33.344 -19.460 -40.984 1.00 87.38 365 CYS A O 1
ATOM 2796 N N . PRO A 1 366 ? 35.548 -19.793 -41.366 1.00 89.12 366 PRO A N 1
ATOM 2797 C CA . PRO A 1 366 ? 35.507 -21.236 -41.142 1.00 89.12 366 PRO A CA 1
ATOM 2798 C C . PRO A 1 366 ? 34.832 -21.619 -39.815 1.00 89.12 366 PRO A C 1
ATOM 2800 O O . PRO A 1 366 ? 35.141 -21.059 -38.763 1.00 89.12 366 PRO A O 1
ATOM 2803 N N . GLY A 1 367 ? 33.888 -22.562 -39.874 1.00 89.44 367 GLY A N 1
ATOM 2804 C CA . GLY A 1 367 ? 33.161 -23.089 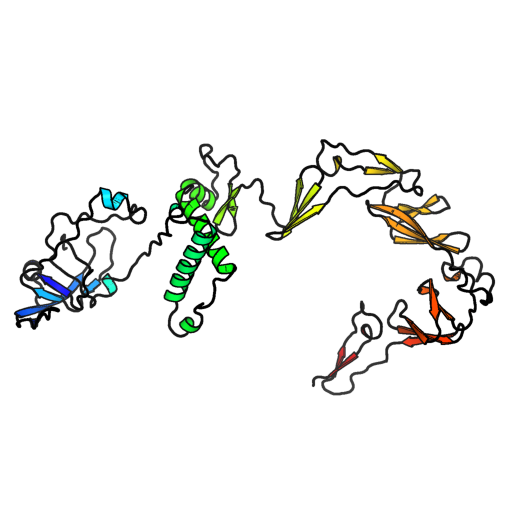-38.710 1.00 89.44 367 GLY A CA 1
ATOM 2805 C C . GLY A 1 367 ? 32.226 -22.083 -38.031 1.00 89.44 367 GLY A C 1
ATOM 2806 O O . GLY A 1 367 ? 31.905 -22.236 -36.850 1.00 89.44 367 GLY A O 1
ATOM 2807 N N . ARG A 1 368 ? 31.834 -21.009 -38.729 1.00 90.75 368 ARG A N 1
ATOM 2808 C CA . ARG A 1 368 ? 30.989 -19.946 -38.175 1.00 90.75 368 ARG A CA 1
ATOM 2809 C C . ARG A 1 368 ? 29.894 -19.504 -39.134 1.00 90.75 368 ARG A C 1
ATOM 2811 O O . ARG A 1 368 ? 30.044 -19.555 -40.355 1.00 90.75 368 ARG A O 1
ATOM 2818 N N . CYS A 1 369 ? 28.829 -18.972 -38.549 1.00 89.31 369 CYS A N 1
ATOM 2819 C CA . CYS A 1 369 ? 27.736 -18.309 -39.248 1.00 89.31 369 CYS A CA 1
ATOM 2820 C C . CYS A 1 369 ? 27.507 -16.913 -38.666 1.00 89.31 369 CYS A C 1
ATOM 2822 O O . CYS A 1 369 ? 27.720 -16.690 -37.475 1.00 89.31 369 CYS A O 1
ATOM 2824 N N . TYR A 1 370 ? 27.052 -15.973 -39.490 1.00 85.62 370 TYR A N 1
ATOM 2825 C CA . TYR A 1 370 ? 26.694 -14.623 -39.057 1.00 85.62 370 TYR A CA 1
ATOM 2826 C C . TYR A 1 370 ? 25.186 -14.416 -39.198 1.00 85.62 370 TYR A C 1
ATOM 2828 O O . TYR A 1 370 ? 24.609 -14.741 -40.235 1.00 85.62 370 TYR A O 1
ATOM 2836 N N . SER A 1 371 ? 24.548 -13.884 -38.155 1.00 85.19 371 SER A N 1
ATOM 2837 C CA . SER A 1 371 ? 23.151 -13.452 -38.217 1.00 85.19 371 SER A CA 1
ATOM 2838 C C . SER A 1 371 ? 23.114 -11.950 -38.490 1.00 85.19 371 SER A C 1
ATOM 2840 O O . SER A 1 371 ? 23.507 -11.186 -37.604 1.00 85.19 371 SER A O 1
ATOM 2842 N N . PRO A 1 372 ? 22.617 -11.497 -39.657 1.00 77.12 372 PRO A N 1
ATOM 2843 C CA . PRO A 1 372 ? 22.488 -10.070 -39.934 1.00 77.12 372 PRO A CA 1
ATOM 2844 C C . PRO A 1 372 ? 21.467 -9.415 -38.997 1.00 77.12 372 PRO A C 1
ATOM 2846 O O . PRO A 1 372 ? 21.685 -8.307 -38.529 1.00 77.12 372 PRO A O 1
ATOM 2849 N N . VAL A 1 373 ? 20.386 -10.118 -38.638 1.00 78.81 373 VAL A N 1
ATOM 2850 C CA . VAL A 1 373 ? 19.317 -9.586 -37.773 1.00 78.81 373 VAL A CA 1
ATOM 2851 C C . VAL A 1 373 ? 19.803 -9.316 -36.348 1.00 78.81 373 VAL A C 1
ATOM 2853 O O . VAL A 1 373 ? 19.415 -8.320 -35.741 1.00 78.81 373 VAL A O 1
ATOM 2856 N N . LEU A 1 374 ? 20.631 -10.210 -35.799 1.00 81.69 374 LEU A N 1
ATOM 2857 C CA . LEU A 1 374 ? 21.193 -10.069 -34.451 1.00 81.69 374 LEU A CA 1
ATOM 2858 C C . LEU A 1 374 ? 22.569 -9.395 -34.439 1.00 81.69 374 LEU A C 1
ATOM 2860 O O . LEU A 1 374 ? 23.122 -9.207 -33.357 1.00 81.69 374 LEU A O 1
ATOM 2864 N N . ASP A 1 375 ? 23.112 -9.086 -35.619 1.00 78.62 375 ASP A N 1
ATOM 2865 C CA . ASP A 1 375 ? 24.426 -8.481 -35.832 1.00 78.62 375 ASP A CA 1
ATOM 2866 C C . ASP A 1 375 ? 25.544 -9.167 -35.020 1.00 78.62 375 ASP A C 1
ATOM 2868 O O . ASP A 1 375 ? 26.310 -8.541 -34.285 1.00 78.62 375 ASP A O 1
ATOM 2872 N N . ARG A 1 376 ? 25.599 -10.506 -35.086 1.00 84.69 376 ARG A N 1
ATOM 2873 C CA . ARG A 1 376 ? 26.560 -11.309 -34.309 1.00 84.69 376 ARG A CA 1
ATOM 2874 C C . ARG A 1 376 ? 26.919 -12.641 -34.961 1.00 84.69 376 ARG A C 1
ATOM 2876 O O . ARG A 1 376 ? 26.149 -13.203 -35.741 1.00 84.69 376 ARG A O 1
ATOM 2883 N N . TRP A 1 377 ? 28.081 -13.159 -34.569 1.00 86.56 377 TRP A N 1
ATOM 2884 C CA . TRP A 1 377 ? 28.625 -14.443 -35.010 1.00 86.56 377 TRP A CA 1
ATOM 2885 C C . TRP A 1 377 ? 28.216 -15.598 -34.096 1.00 86.56 377 TRP A C 1
ATOM 2887 O O . TRP A 1 377 ? 28.123 -15.440 -32.880 1.00 86.56 377 TRP A O 1
ATOM 2897 N N . PHE A 1 378 ? 28.057 -16.767 -34.702 1.00 90.62 378 PHE A N 1
ATOM 2898 C CA . PHE A 1 378 ? 27.738 -18.042 -34.072 1.00 90.62 378 PHE A CA 1
ATOM 2899 C C . PHE A 1 378 ? 28.722 -19.112 -34.531 1.00 90.62 378 PHE A C 1
ATOM 2901 O O . PHE A 1 378 ? 29.234 -19.052 -35.653 1.00 90.62 378 PHE A O 1
ATOM 2908 N N . PHE A 1 379 ? 29.000 -20.073 -33.661 1.00 91.56 379 PHE A N 1
ATOM 2909 C CA . PHE A 1 379 ? 29.785 -21.254 -33.990 1.00 91.56 379 PHE A CA 1
ATOM 2910 C C . PHE A 1 379 ? 28.919 -22.309 -34.678 1.00 91.56 379 PHE A C 1
ATOM 2912 O O . PHE A 1 379 ? 27.701 -22.344 -34.520 1.00 91.56 379 PHE A O 1
ATOM 2919 N N . GLU A 1 380 ? 29.557 -23.189 -35.439 1.00 92.31 380 GLU A N 1
ATOM 2920 C CA . GLU A 1 380 ? 28.915 -24.390 -35.965 1.00 92.31 380 GLU A CA 1
ATOM 2921 C C . GLU A 1 380 ? 28.256 -25.200 -34.833 1.00 92.31 380 GLU A C 1
ATOM 2923 O O . GLU A 1 380 ? 28.860 -25.448 -33.789 1.00 92.31 380 GLU A O 1
ATOM 2928 N N . GLY A 1 381 ? 26.989 -25.566 -35.028 1.00 90.75 381 GLY A N 1
ATOM 2929 C CA . GLY A 1 381 ? 26.139 -26.216 -34.029 1.00 90.75 381 GLY A CA 1
ATOM 2930 C C . GLY A 1 381 ? 25.335 -25.265 -33.133 1.00 90.75 381 GLY A C 1
ATOM 2931 O O . GLY A 1 381 ? 24.371 -25.715 -32.505 1.00 90.75 381 GLY A O 1
ATOM 2932 N N . ASP A 1 382 ? 25.663 -23.968 -33.092 1.00 92.75 382 ASP A N 1
ATOM 2933 C CA . ASP A 1 382 ? 24.897 -22.994 -32.312 1.00 92.75 382 ASP A CA 1
ATOM 2934 C C . ASP A 1 382 ? 23.481 -22.818 -32.870 1.00 92.75 382 ASP A C 1
ATOM 2936 O O . ASP A 1 382 ? 23.237 -22.865 -34.080 1.00 92.75 382 ASP A O 1
ATOM 2940 N N . ARG A 1 383 ? 22.549 -22.550 -31.950 1.00 91.25 383 ARG A N 1
ATOM 2941 C CA . ARG A 1 383 ? 21.131 -22.315 -32.230 1.00 91.25 383 ARG A CA 1
ATOM 2942 C C . ARG A 1 383 ? 20.698 -20.966 -31.683 1.00 91.25 383 ARG A C 1
ATOM 2944 O O . ARG A 1 383 ? 21.056 -20.598 -30.561 1.00 91.25 383 ARG A O 1
ATOM 2951 N N . TRP A 1 384 ? 19.902 -20.228 -32.443 1.00 91.06 384 TRP A N 1
ATOM 2952 C CA . TRP A 1 384 ? 19.370 -18.940 -32.007 1.00 91.06 384 TRP A CA 1
ATOM 2953 C C . TRP A 1 384 ? 17.990 -18.658 -32.583 1.00 91.06 384 TRP A C 1
ATOM 2955 O O . TRP A 1 384 ? 17.576 -19.256 -33.563 1.00 91.06 384 TRP A O 1
ATOM 2965 N N . ALA A 1 385 ? 17.269 -17.722 -31.973 1.00 85.88 385 ALA A N 1
ATOM 2966 C CA . ALA A 1 385 ? 16.004 -17.223 -32.497 1.00 85.88 385 ALA A CA 1
ATOM 2967 C C . ALA A 1 385 ? 16.200 -15.795 -33.016 1.00 85.88 385 ALA A C 1
ATOM 2969 O O . ALA A 1 385 ? 16.819 -14.968 -32.340 1.00 85.88 385 ALA A O 1
ATOM 2970 N N . GLU A 1 386 ? 15.665 -15.520 -34.200 1.00 77.75 386 GLU A N 1
ATOM 2971 C CA . GLU A 1 386 ? 15.577 -14.184 -34.800 1.00 77.75 386 GLU A CA 1
ATOM 2972 C C . GLU A 1 386 ? 14.118 -13.707 -34.736 1.00 77.75 386 GLU A C 1
ATOM 2974 O O . GLU A 1 386 ? 13.226 -14.495 -34.426 1.00 77.75 386 GLU A O 1
ATOM 2979 N N . GLY A 1 387 ? 13.856 -12.419 -34.978 1.00 70.94 387 GLY A N 1
ATOM 2980 C CA . GLY A 1 387 ? 12.503 -11.854 -34.884 1.00 70.94 387 GLY A CA 1
ATOM 2981 C C . GLY A 1 387 ? 11.456 -12.689 -35.639 1.00 70.94 387 GLY A C 1
ATOM 2982 O O . GLY A 1 387 ? 11.556 -12.873 -36.848 1.00 70.94 387 GLY A O 1
ATOM 2983 N N . GLY A 1 388 ? 10.454 -13.197 -34.913 1.00 78.19 388 GLY A N 1
ATOM 2984 C CA . GLY A 1 388 ? 9.509 -14.214 -35.390 1.00 78.19 388 GLY A CA 1
ATOM 2985 C C . GLY A 1 388 ? 9.573 -15.494 -34.546 1.00 78.19 388 GLY A C 1
ATOM 2986 O O . GLY A 1 388 ? 10.340 -15.583 -33.593 1.00 78.19 388 GLY A O 1
ATOM 2987 N N . CYS A 1 389 ? 8.739 -16.491 -34.860 1.00 85.81 389 CYS A N 1
ATOM 2988 C CA . CYS A 1 389 ? 8.727 -17.766 -34.132 1.00 85.81 389 CYS A CA 1
ATOM 2989 C C . CYS A 1 389 ? 9.377 -18.893 -34.952 1.00 85.81 389 CYS A C 1
ATOM 2991 O O . CYS A 1 389 ? 8.697 -19.734 -35.548 1.00 85.81 389 CYS A O 1
ATOM 2993 N N . PHE A 1 390 ? 10.708 -18.866 -35.021 1.00 88.06 390 PHE A N 1
ATOM 2994 C CA . PHE A 1 390 ? 11.547 -19.886 -35.651 1.00 88.06 390 PHE A CA 1
ATOM 2995 C C . PHE A 1 390 ? 12.922 -19.952 -34.965 1.00 88.06 390 PHE A C 1
ATOM 2997 O O . PHE A 1 390 ? 13.312 -19.028 -34.251 1.00 88.06 390 PHE A O 1
ATOM 3004 N N . GLU A 1 391 ? 13.638 -21.053 -35.168 1.00 91.88 391 GLU A N 1
ATOM 3005 C CA . GLU A 1 391 ? 15.016 -21.261 -34.712 1.00 91.88 391 GLU A CA 1
ATOM 3006 C C . GLU A 1 391 ? 15.944 -21.346 -35.924 1.00 91.88 391 GLU A C 1
ATOM 3008 O O . GLU A 1 391 ? 15.652 -22.053 -36.883 1.00 91.88 391 GLU A O 1
ATOM 3013 N N . SER A 1 392 ? 17.055 -20.631 -35.876 1.00 92.56 392 SER A N 1
ATOM 3014 C CA . SER A 1 392 ? 18.164 -20.711 -36.817 1.00 92.56 392 SER A CA 1
ATOM 3015 C C . SER A 1 392 ? 19.273 -21.582 -36.224 1.00 92.56 392 SER A C 1
ATOM 3017 O O . SER A 1 392 ? 19.545 -21.499 -35.024 1.00 92.56 392 SER A O 1
ATOM 3019 N N . VAL A 1 393 ? 19.920 -22.398 -37.054 1.00 93.19 393 VAL A N 1
ATOM 3020 C CA . VAL A 1 393 ? 21.042 -23.267 -36.671 1.00 93.19 393 VAL A CA 1
ATOM 3021 C C . VAL A 1 393 ? 22.200 -23.048 -37.636 1.00 93.19 393 VAL A C 1
ATOM 3023 O O . VAL A 1 393 ? 21.990 -22.999 -38.847 1.00 93.19 393 VAL A O 1
ATOM 3026 N N . CYS A 1 394 ? 23.420 -22.921 -37.112 1.00 93.12 394 CYS A N 1
ATOM 3027 C CA . CYS A 1 394 ? 24.625 -22.897 -37.939 1.00 93.12 394 CYS A CA 1
ATOM 3028 C C . CYS A 1 394 ? 25.040 -24.335 -38.268 1.00 93.12 394 CYS A C 1
ATOM 3030 O O . CYS A 1 394 ? 25.534 -25.044 -37.394 1.00 93.12 394 CYS A O 1
ATOM 3032 N N . GLU A 1 395 ? 24.815 -24.784 -39.503 1.00 90.44 395 GLU A N 1
ATOM 3033 C CA . GLU A 1 395 ? 25.123 -26.162 -39.918 1.00 90.44 395 GLU A CA 1
ATOM 3034 C C . GLU A 1 395 ? 26.574 -26.344 -40.335 1.00 90.44 395 GLU A C 1
ATOM 3036 O O . GLU A 1 395 ? 27.159 -27.393 -40.096 1.00 90.44 395 GLU A O 1
ATOM 3041 N N . SER A 1 396 ? 27.138 -25.339 -40.997 1.00 89.12 396 SER A N 1
ATOM 3042 C CA . SER A 1 396 ? 28.530 -25.321 -41.443 1.00 89.12 396 SER A CA 1
ATOM 3043 C C . SER A 1 396 ? 28.932 -23.885 -41.788 1.00 89.12 396 SER A C 1
ATOM 3045 O O . SER A 1 396 ? 28.099 -22.979 -41.739 1.00 89.12 396 SER A O 1
ATOM 3047 N N . THR A 1 397 ? 30.198 -23.659 -42.151 1.00 86.25 397 THR A N 1
ATOM 3048 C CA . THR A 1 397 ? 30.726 -22.353 -42.598 1.00 86.25 397 THR A CA 1
ATOM 3049 C C . THR A 1 397 ? 29.744 -21.593 -43.505 1.00 86.25 397 THR A C 1
ATOM 3051 O O . THR A 1 397 ? 29.513 -21.980 -44.650 1.00 86.25 397 THR A O 1
ATOM 3054 N N . GLY A 1 398 ? 29.167 -20.502 -42.991 1.00 82.19 398 GLY A N 1
ATOM 3055 C CA . GLY A 1 398 ? 28.231 -19.633 -43.716 1.00 82.19 398 GLY A CA 1
ATOM 3056 C C . GLY A 1 398 ? 26.846 -20.220 -44.021 1.00 82.19 398 GLY A C 1
ATOM 3057 O O . GLY A 1 398 ? 26.044 -19.541 -44.657 1.00 82.19 398 GLY A O 1
ATOM 3058 N N . THR A 1 399 ? 26.537 -21.439 -43.576 1.00 87.31 399 THR A N 1
ATOM 3059 C CA . THR A 1 399 ? 25.277 -22.130 -43.889 1.00 87.31 399 THR A CA 1
ATOM 3060 C C . THR A 1 399 ? 24.357 -22.137 -42.674 1.00 87.31 399 THR A C 1
ATOM 3062 O O . THR A 1 399 ? 24.637 -22.798 -41.673 1.00 87.31 399 THR A O 1
ATOM 3065 N N . VAL A 1 400 ? 23.244 -21.405 -42.773 1.00 88.38 400 VAL A N 1
ATOM 3066 C CA . VAL A 1 400 ? 22.225 -21.303 -41.720 1.00 88.38 400 VAL A CA 1
ATOM 3067 C C . VAL A 1 400 ? 20.927 -21.946 -42.190 1.00 88.38 400 VAL A C 1
ATOM 3069 O O . VAL A 1 400 ? 20.350 -21.518 -43.190 1.00 88.38 400 VAL A O 1
ATOM 3072 N N . THR A 1 401 ? 20.423 -22.924 -41.441 1.00 90.88 401 THR A N 1
ATOM 3073 C CA . THR A 1 401 ? 19.075 -23.477 -41.631 1.00 90.88 401 THR A CA 1
ATOM 3074 C C . THR A 1 401 ? 18.101 -22.887 -40.630 1.00 90.88 401 THR A C 1
ATOM 3076 O O . THR A 1 401 ? 18.421 -22.676 -39.463 1.00 90.88 401 THR A O 1
ATOM 3079 N N . GLN A 1 402 ? 16.875 -22.636 -41.088 1.00 90.12 402 GLN A N 1
ATOM 3080 C CA . GLN A 1 402 ? 15.793 -22.109 -40.263 1.00 90.12 402 GLN A CA 1
ATOM 3081 C C . GLN A 1 402 ? 14.691 -23.154 -40.087 1.00 90.12 402 GLN A C 1
ATOM 3083 O O . GLN A 1 402 ? 14.088 -23.620 -41.053 1.00 90.12 402 GLN A O 1
ATOM 3088 N N . THR A 1 403 ? 14.376 -23.468 -38.836 1.00 90.06 403 THR A N 1
ATOM 3089 C CA . THR A 1 403 ? 13.274 -24.340 -38.435 1.00 90.06 403 THR A CA 1
ATOM 3090 C C . THR A 1 403 ? 12.098 -23.494 -37.965 1.00 90.06 403 THR A C 1
ATOM 3092 O O . THR A 1 403 ? 12.167 -22.810 -36.945 1.00 90.06 403 THR A O 1
ATOM 3095 N N . ARG A 1 404 ? 10.990 -23.544 -38.708 1.00 89.69 404 ARG A N 1
ATOM 3096 C CA . ARG A 1 404 ? 9.741 -22.847 -38.362 1.00 89.69 404 ARG A CA 1
ATOM 3097 C C . ARG A 1 404 ? 8.851 -23.715 -37.476 1.00 89.69 404 ARG A C 1
ATOM 3099 O O . ARG A 1 404 ? 8.999 -24.934 -37.442 1.00 89.69 404 ARG A O 1
ATOM 3106 N N . CYS A 1 405 ? 7.884 -23.087 -36.805 1.00 88.75 405 CYS A N 1
ATOM 3107 C CA . CYS A 1 405 ? 6.883 -23.823 -36.037 1.00 88.75 405 CYS A CA 1
ATOM 3108 C C . CYS A 1 405 ? 6.199 -24.921 -36.861 1.00 88.75 405 CYS A C 1
ATOM 3110 O O . CYS A 1 405 ? 5.802 -24.673 -38.005 1.00 88.75 405 CYS A O 1
ATOM 3112 N N . PRO A 1 406 ? 5.980 -26.104 -36.263 1.00 86.62 406 PRO A N 1
ATOM 3113 C CA . PRO A 1 406 ? 5.259 -27.174 -36.924 1.00 86.62 406 PRO A CA 1
ATOM 3114 C C . PRO A 1 406 ? 3.807 -26.765 -37.184 1.00 86.62 406 PRO A C 1
ATOM 3116 O O . PRO A 1 406 ? 3.163 -26.093 -36.372 1.00 86.62 406 PRO A O 1
ATOM 3119 N N . PHE A 1 407 ? 3.265 -27.215 -38.314 1.00 85.88 407 PHE A N 1
ATOM 3120 C CA . PHE A 1 407 ? 1.843 -27.072 -38.587 1.00 85.88 407 PHE A CA 1
ATOM 3121 C C . PHE A 1 407 ? 1.055 -28.047 -37.705 1.00 85.88 407 PHE A C 1
ATOM 3123 O O . PHE A 1 407 ? 1.171 -29.265 -37.845 1.00 85.88 407 PHE A O 1
ATOM 3130 N N . VAL A 1 408 ? 0.246 -27.514 -36.790 1.00 87.75 408 VAL A N 1
ATOM 3131 C CA . VAL A 1 408 ? -0.551 -28.306 -35.844 1.00 87.75 408 VAL A CA 1
ATOM 3132 C C . VAL A 1 408 ? -2.041 -28.251 -36.185 1.00 87.75 408 VAL A C 1
ATOM 3134 O O . VAL A 1 408 ? -2.587 -27.190 -36.482 1.00 87.75 408 VAL A O 1
ATOM 3137 N N . SER A 1 409 ? -2.716 -29.403 -36.111 1.00 83.25 409 SER A N 1
ATOM 3138 C CA . SER A 1 409 ? -4.174 -29.517 -36.261 1.00 83.25 409 SER A CA 1
ATOM 3139 C C . SER A 1 409 ? -4.746 -30.469 -35.209 1.00 83.25 409 SER A C 1
ATOM 3141 O O . SER A 1 409 ? -4.187 -31.537 -34.960 1.00 83.25 409 SER A O 1
ATOM 3143 N N . ALA A 1 410 ? -5.859 -30.091 -34.577 1.00 82.44 410 ALA A N 1
ATOM 3144 C CA . ALA A 1 410 ? -6.532 -30.925 -33.586 1.00 82.44 410 ALA A CA 1
ATOM 3145 C C . ALA A 1 410 ? -7.524 -31.870 -34.283 1.00 82.44 410 ALA A C 1
ATOM 3147 O O . ALA A 1 410 ? -8.678 -31.521 -34.502 1.00 82.44 410 ALA A O 1
ATOM 3148 N N . ARG A 1 411 ? -7.052 -33.058 -34.687 1.00 80.50 411 ARG A N 1
ATOM 3149 C CA . ARG A 1 411 ? -7.879 -34.066 -35.385 1.00 80.50 411 ARG A CA 1
ATOM 3150 C C . ARG A 1 411 ? -8.565 -35.072 -34.454 1.00 80.50 411 ARG A C 1
ATOM 3152 O O . ARG A 1 411 ? -9.421 -35.823 -34.906 1.00 80.50 411 ARG A O 1
ATOM 3159 N N . ARG A 1 412 ? -8.170 -35.126 -33.179 1.00 81.69 412 ARG A N 1
ATOM 3160 C CA . ARG A 1 412 ? -8.732 -36.052 -32.185 1.00 81.69 412 ARG A CA 1
ATOM 3161 C C . ARG A 1 412 ? -9.847 -35.372 -31.374 1.00 81.69 412 ARG A C 1
ATOM 3163 O O . ARG A 1 412 ? -9.664 -34.215 -30.988 1.00 81.69 412 ARG A O 1
ATOM 3170 N N . PRO A 1 413 ? -10.959 -36.071 -31.075 1.00 79.94 413 PRO A N 1
ATOM 3171 C CA . PRO A 1 413 ? -11.975 -35.582 -30.144 1.00 79.94 413 PRO A CA 1
ATOM 3172 C C . PRO A 1 413 ? -11.350 -35.271 -28.777 1.00 79.94 413 PRO A C 1
ATOM 3174 O O . PRO A 1 413 ? -10.532 -36.047 -28.292 1.00 79.94 413 PRO A O 1
ATOM 3177 N N . GLY A 1 414 ? -11.701 -34.130 -28.179 1.00 83.19 414 GLY A N 1
ATOM 3178 C CA . GLY A 1 414 ? -11.140 -33.682 -26.895 1.00 83.19 414 GLY A CA 1
ATOM 3179 C C . GLY A 1 414 ? -9.815 -32.912 -26.991 1.00 83.19 414 GLY A C 1
ATOM 3180 O O . GLY A 1 414 ? -9.309 -32.454 -25.969 1.00 83.19 414 GLY A O 1
ATOM 3181 N N . CYS A 1 415 ? -9.267 -32.714 -28.195 1.00 89.06 415 CYS A N 1
ATOM 3182 C CA . CYS A 1 415 ? -8.074 -31.898 -28.417 1.00 89.06 415 CYS A CA 1
ATOM 3183 C C . CYS A 1 415 ? -8.410 -30.530 -29.020 1.00 89.06 415 CYS A C 1
ATOM 3185 O O . CYS A 1 415 ? -9.269 -30.418 -29.892 1.00 89.06 415 CYS A O 1
ATOM 3187 N N . ARG A 1 416 ? -7.686 -29.486 -28.607 1.00 90.38 416 ARG A N 1
ATOM 3188 C CA . ARG A 1 416 ? -7.759 -28.130 -29.174 1.00 90.38 416 ARG A CA 1
ATOM 3189 C C . ARG A 1 416 ? -6.367 -27.583 -29.472 1.00 90.38 416 ARG A C 1
ATOM 3191 O O . ARG A 1 416 ? -5.401 -27.928 -28.798 1.00 90.38 416 ARG A O 1
ATOM 3198 N N . VAL A 1 417 ? -6.262 -26.717 -30.477 1.00 90.94 417 VAL A N 1
ATOM 3199 C CA . VAL A 1 417 ? -5.023 -25.973 -30.749 1.00 90.94 417 VAL A CA 1
ATOM 3200 C C . VAL A 1 417 ? -4.995 -24.743 -29.846 1.00 90.94 417 VAL A C 1
ATOM 3202 O O . VAL A 1 417 ? -5.942 -23.961 -29.842 1.00 90.94 417 VAL A O 1
ATOM 3205 N N . VAL A 1 418 ? -3.911 -24.567 -29.100 1.00 90.62 418 VAL A N 1
ATOM 3206 C CA . VAL A 1 418 ? -3.672 -23.429 -28.211 1.00 90.62 418 VAL A CA 1
ATOM 3207 C C . VAL A 1 418 ? -2.528 -22.593 -28.778 1.00 90.62 418 VAL A C 1
ATOM 3209 O O . VAL A 1 418 ? -1.549 -23.133 -29.30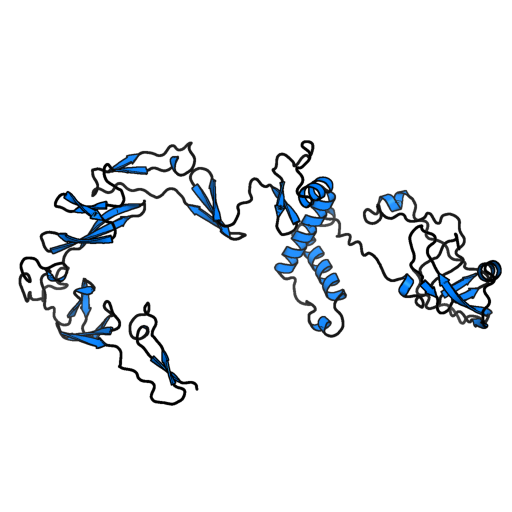4 1.00 90.62 418 VAL A O 1
ATOM 3212 N N . ALA A 1 419 ? -2.682 -21.270 -28.730 1.00 88.69 419 ALA A N 1
ATOM 3213 C CA . ALA A 1 419 ? -1.638 -20.342 -29.147 1.00 88.69 419 ALA A CA 1
ATOM 3214 C C . ALA A 1 419 ? -0.433 -20.426 -28.195 1.00 88.69 419 ALA A C 1
ATOM 3216 O O . ALA A 1 419 ? -0.612 -20.592 -26.990 1.00 88.69 419 ALA A O 1
ATOM 3217 N N . GLY A 1 420 ? 0.777 -20.328 -28.747 1.00 86.38 420 GLY A N 1
ATOM 3218 C CA . GLY A 1 420 ? 1.984 -20.142 -27.945 1.00 86.38 420 GLY A CA 1
ATOM 3219 C C . GLY A 1 420 ? 2.054 -18.727 -27.370 1.00 86.38 420 GLY A C 1
ATOM 3220 O O . GLY A 1 420 ? 1.314 -17.840 -27.800 1.00 86.38 420 GLY A O 1
ATOM 3221 N N . ASP A 1 421 ? 2.948 -18.521 -26.408 1.00 88.00 421 ASP A N 1
ATOM 3222 C CA . ASP A 1 421 ? 3.185 -17.202 -25.818 1.00 88.00 421 ASP A CA 1
ATOM 3223 C C . ASP A 1 421 ? 3.969 -16.322 -26.814 1.00 88.00 421 ASP A C 1
ATOM 3225 O O . ASP A 1 421 ? 5.103 -16.669 -27.154 1.00 88.00 421 ASP A O 1
ATOM 3229 N N . PRO A 1 422 ? 3.407 -15.196 -27.298 1.00 82.12 422 PRO A N 1
ATOM 3230 C CA . PRO A 1 422 ? 4.085 -14.327 -28.259 1.00 82.12 422 PRO A CA 1
ATOM 3231 C C . PRO A 1 422 ? 5.362 -13.673 -27.706 1.00 82.12 422 PRO A C 1
ATOM 3233 O O . PRO A 1 422 ? 6.183 -13.219 -28.500 1.00 82.12 422 PRO A O 1
ATOM 3236 N N . ALA A 1 423 ? 5.548 -13.625 -26.382 1.00 82.25 423 ALA A N 1
ATOM 3237 C CA . ALA A 1 423 ? 6.770 -13.132 -25.748 1.00 82.25 423 ALA A CA 1
ATOM 3238 C C . ALA A 1 423 ? 7.822 -14.236 -25.511 1.00 82.25 423 ALA A C 1
ATOM 3240 O O . ALA A 1 423 ? 8.986 -13.930 -25.235 1.00 82.25 423 ALA A O 1
ATOM 3241 N N . ALA A 1 424 ? 7.448 -15.515 -25.622 1.00 84.12 424 ALA A N 1
ATOM 3242 C CA . ALA A 1 424 ? 8.367 -16.632 -25.437 1.00 84.12 424 ALA A CA 1
ATOM 3243 C C . ALA A 1 424 ? 9.221 -16.886 -26.690 1.00 84.12 424 ALA A C 1
ATOM 3245 O O . ALA A 1 424 ? 8.800 -16.666 -27.822 1.00 84.12 424 ALA A O 1
ATOM 3246 N N . LYS A 1 425 ? 10.437 -17.409 -26.504 1.00 85.25 425 LYS A N 1
ATOM 3247 C CA . LYS A 1 425 ? 11.289 -17.853 -27.622 1.00 85.25 425 LYS A CA 1
ATOM 3248 C C . LYS A 1 425 ? 10.772 -19.166 -28.211 1.00 85.25 425 LYS A C 1
ATOM 3250 O O . LYS A 1 425 ? 10.061 -19.909 -27.534 1.00 85.25 425 LYS A O 1
ATOM 3255 N N . TYR A 1 426 ? 11.161 -19.483 -29.447 1.00 86.00 426 TYR A N 1
ATOM 3256 C CA . TYR A 1 426 ? 10.927 -20.808 -30.026 1.00 86.00 426 TYR A CA 1
ATOM 3257 C C . TYR A 1 426 ? 11.459 -21.908 -29.078 1.00 86.00 426 TYR A C 1
ATOM 3259 O O . TYR A 1 426 ? 12.551 -21.741 -28.532 1.00 86.00 426 TYR A O 1
ATOM 3267 N N . PRO A 1 427 ? 10.715 -23.009 -28.846 1.00 87.19 427 PRO A N 1
ATOM 3268 C CA . PRO A 1 427 ? 9.409 -23.356 -29.421 1.00 87.19 427 PRO A CA 1
ATOM 3269 C C . PRO A 1 427 ? 8.195 -22.847 -28.615 1.00 87.19 427 PRO A C 1
ATOM 3271 O O . PRO A 1 427 ? 7.061 -23.138 -28.981 1.00 87.19 427 PRO A O 1
ATOM 3274 N N . GLY A 1 428 ? 8.388 -22.099 -27.524 1.00 85.75 428 GLY A N 1
ATOM 3275 C CA . GLY A 1 428 ? 7.315 -21.619 -26.638 1.00 85.75 428 GLY A CA 1
ATOM 3276 C C . GLY A 1 428 ? 6.307 -20.671 -27.299 1.00 85.75 428 GLY A C 1
ATOM 3277 O O . GLY A 1 428 ? 5.135 -20.667 -26.923 1.00 85.75 428 GLY A O 1
ATOM 3278 N N . CYS A 1 429 ? 6.728 -19.934 -28.329 1.00 89.44 429 CYS A N 1
ATOM 3279 C CA . CYS A 1 429 ? 5.830 -19.130 -29.163 1.00 89.44 429 CYS A CA 1
ATOM 3280 C C . CYS A 1 429 ? 5.040 -19.948 -30.202 1.00 89.44 429 CYS A C 1
ATOM 3282 O O . CYS A 1 429 ? 4.130 -19.414 -30.843 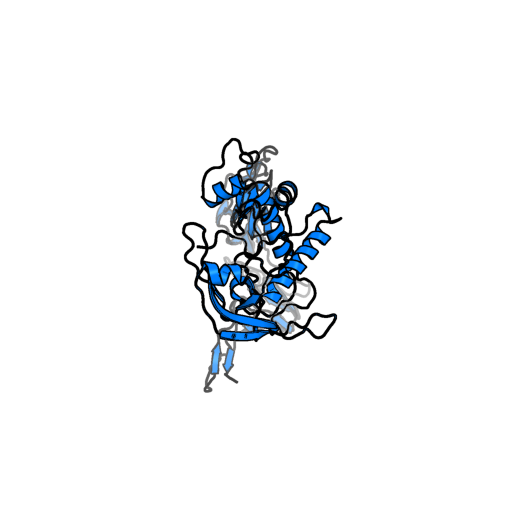1.00 89.44 429 CYS A O 1
ATOM 3284 N N . CYS A 1 430 ? 5.347 -21.237 -30.393 1.00 89.75 430 CYS A N 1
ATOM 3285 C CA . CYS A 1 430 ? 4.635 -22.073 -31.355 1.00 89.75 430 CYS A CA 1
ATOM 3286 C C . CYS A 1 430 ? 3.261 -22.498 -30.836 1.00 89.75 430 CYS A C 1
ATOM 3288 O O . CYS A 1 430 ? 3.049 -22.731 -29.646 1.00 89.75 430 CYS A O 1
ATOM 3290 N N . ARG A 1 431 ? 2.316 -22.670 -31.767 1.00 91.25 431 ARG A N 1
ATOM 3291 C CA . ARG A 1 431 ? 1.017 -23.282 -31.466 1.00 91.25 431 ARG A CA 1
ATOM 3292 C C . ARG A 1 431 ? 1.214 -24.741 -31.058 1.00 91.25 431 ARG A C 1
ATOM 3294 O O . ARG A 1 431 ? 2.000 -25.456 -31.676 1.00 91.25 431 ARG A O 1
ATOM 3301 N N . ARG A 1 432 ? 0.445 -25.198 -30.072 1.00 90.69 432 ARG A N 1
ATOM 3302 C CA . ARG A 1 432 ? 0.478 -26.583 -29.578 1.00 90.69 432 ARG A CA 1
ATOM 3303 C C . ARG A 1 432 ? -0.918 -27.187 -29.521 1.00 90.69 432 ARG A C 1
ATOM 3305 O O . ARG A 1 432 ? -1.905 -26.461 -29.476 1.00 90.69 432 ARG A O 1
ATOM 3312 N N . VAL A 1 433 ? -1.009 -28.512 -29.534 1.00 90.56 433 VAL A N 1
ATOM 3313 C CA . VAL A 1 433 ? -2.277 -29.222 -29.323 1.00 90.56 433 VAL A CA 1
ATOM 3314 C C . VAL A 1 433 ? -2.365 -29.618 -27.856 1.00 90.56 433 VAL A C 1
ATOM 3316 O O . VAL A 1 433 ? -1.489 -30.316 -27.357 1.00 90.56 433 VAL A O 1
ATOM 3319 N N . GLU A 1 434 ? -3.420 -29.183 -27.178 1.00 89.81 434 GLU A N 1
ATOM 3320 C CA . GLU A 1 434 ? -3.763 -29.632 -25.831 1.00 89.81 434 GLU A CA 1
ATOM 3321 C C . GLU A 1 434 ? -4.964 -30.566 -25.922 1.00 89.81 434 GLU A C 1
ATOM 3323 O O . GLU A 1 434 ? -6.014 -30.186 -26.444 1.00 89.81 434 GLU A O 1
ATOM 3328 N N . CYS A 1 435 ? -4.800 -31.788 -25.429 1.00 88.31 435 CYS A N 1
ATOM 3329 C CA . CYS A 1 435 ? -5.864 -32.776 -25.329 1.00 88.31 435 CYS A CA 1
ATOM 3330 C C . CYS A 1 435 ? -6.312 -32.883 -23.881 1.00 88.31 435 CYS A C 1
ATOM 3332 O O . CYS A 1 435 ? -5.474 -32.888 -22.979 1.00 88.31 435 CYS A O 1
ATOM 3334 N N . GLN A 1 436 ? -7.622 -32.962 -23.665 1.00 83.19 436 GLN A N 1
ATOM 3335 C CA . GLN A 1 436 ? -8.129 -33.393 -22.371 1.00 83.19 436 GLN A CA 1
ATOM 3336 C C . GLN A 1 436 ? -7.626 -34.822 -22.099 1.00 83.19 436 GLN A C 1
ATOM 3338 O O . GLN A 1 436 ? -7.594 -35.619 -23.044 1.00 83.19 436 GLN A O 1
ATOM 3343 N N . PRO A 1 437 ? -7.143 -35.088 -20.873 1.00 73.56 437 PRO A N 1
ATOM 3344 C CA . PRO A 1 437 ? -6.520 -36.356 -20.510 1.00 73.56 437 PRO A CA 1
ATOM 3345 C C . PRO A 1 437 ? -7.465 -37.551 -20.627 1.00 73.56 437 PRO A C 1
ATOM 3347 O O . PRO A 1 437 ? -8.689 -37.367 -20.428 1.00 73.56 437 PRO A O 1
#

Organism: Amphibalanus amphitrite (NCBI:txid1232801)

Solvent-accessible surface area (backbone atoms only — not comparable to full-atom values): 26572 Å² total; per-residue (Å²): 141,75,97,59,44,75,49,76,68,93,63,93,42,60,62,22,37,31,22,44,67,56,32,63,74,70,70,58,78,60,48,81,43,74,45,61,61,73,51,102,88,48,86,44,67,76,36,82,24,39,42,31,68,48,78,45,65,60,85,56,88,91,54,81,63,69,48,70,35,78,58,30,35,34,35,89,68,56,93,64,83,76,85,83,79,50,71,76,59,51,72,69,40,74,88,51,72,87,55,89,72,80,84,79,83,85,59,73,40,49,39,41,52,14,60,73,35,50,80,83,68,58,77,90,71,85,80,83,77,75,81,66,71,88,82,42,97,42,70,70,61,43,33,52,51,45,24,52,51,53,49,49,54,56,51,67,72,45,58,79,80,52,53,78,71,50,86,81,72,79,90,50,72,65,45,42,49,53,25,45,52,51,49,51,43,52,53,43,52,70,75,40,45,69,55,51,55,30,51,75,67,74,42,81,66,58,86,85,46,96,55,47,90,45,49,65,39,68,51,100,85,66,40,81,41,59,44,89,77,66,69,54,73,73,38,70,51,66,63,55,60,23,38,35,33,23,77,43,101,88,41,72,49,75,44,63,62,61,80,75,70,92,56,89,91,45,82,65,45,45,83,42,83,32,42,82,90,41,50,51,69,55,27,32,63,42,79,51,49,88,58,65,47,56,40,22,68,48,100,86,66,50,81,38,54,58,74,42,72,49,60,44,91,88,43,23,37,35,32,21,39,71,41,86,70,64,40,32,39,74,49,76,45,66,65,78,74,76,95,49,90,81,40,40,80,74,48,88,54,52,58,99,85,52,52,58,62,64,25,37,71,44,65,44,32,82,52,21,24,73,40,68,92,75,71,46,79,41,46,50,74,38,73,48,71,59,99,72,59,28,38,37,33,20,76,35,58,61,37,72,50,74,50,63,58,72,91,77,79,58,84,51,91,67,36,43,72,42,81,31,45,87,88,44,58,61,71,51,29,31,59,44,74,51,59,68,132

Radius of gyration: 44.31 Å; Cα contacts (8 Å, |Δi|>4): 677; chains: 1; bounding box: 93×62×112 Å

Secondary structure (DSSP, 8-state):
---SPEEPPSS--SSEEEEHHHHHHHT---EEEEE---BTTB-PPPEEEEEEEEEEE--STT---EEEEEEEEEES---PPP----HHHHHH-GGGTT-------SPPP-EE--TT-HHHHS-S-----PPPGGG-SSHHHHHHHHHHHHHHHHHHH--GGGGGG---SSPPHHHHHHHHHHHHHHHHHHHSHHHHHHHHTTPPPPTTSTTGGG-EEE-TTS-EEEGGG---TT-EEEETTEEEEEEETTEEEEEEPP-----TT-TTEEEE---TTSPTTTTS-EEEESS-TTEEE-TTS-EEETT-EEEETTTEEEEEEE-TTS-EEEEEEEPPPPSSTTPEEEES-SSTTPPTTTTSPEEE-TTEEEETTTTEEEETT-EE--SSSEEEEEEETTEEEEEEPP-----STTEEEEPPPTTSPTTTTS-EEEE--

Mean predicted aligned error: 21.27 Å

InterPro domains:
  IPR029277 Single domain Von Willebrand factor type C domain [PF15430] (232-289)
  IPR029277 Single domain Von Willebrand factor type C domain [PF15430] (382-435)
  IPR029277 Single domain Von Willebrand factor type C domain [SM01318] (226-289)
  IPR029277 Single domain Von Willebrand factor type C domain [SM01318] (296-365)
  IPR029277 Single domain Von Willebrand factor type C domain [SM01318] (369-435)

Nearest PDB structures (foldseek):
  2iz4-assembly1_A  TM=5.098E-01  e=4.913E-02  Sus scrofa
  2hv1-assembly1_B  TM=2.417E-01  e=4.316E+00  Homo sapiens
  6z1p-assembly1_AB  TM=1.337E-01  e=1.192E+00  Tetrahymena thermophila SB210

Foldseek 3Di:
DDPFDEDEDPDQFQAKEFEPVVCVVVVPAAAWDWDWDDDPVDTGDTDIKGKGKDKDFDPDPPGPDIFTRRIYIYDNFDPDDDPQQDPVNQVVPPQCPPPPDDRNPDHGHGIYGHVSRVVVVDDPDDRDDQPDPVVDPDPQVSLQVQLVVVLVVVCVPQDDPSVVVRDPDDRDPVSSVVSVLVVQVVVCCVVVVPVLVCQVVVHQDDPPDPCNVQVWHADPSSGIDRPVPDADQQGWDWDQQWIWGRPDPPDIDIHHAFPDDDDPQAPQKDWDAADSRDTPPRNHIAIDGPDDQQWDADPVRDTDGAQDWWADPQGKIWHFHQDRRRGTDIDIDHQDDDPDPQKDFDDDADDDPDHPPNRHTDIFDWQWEADRQVSDIDGQQDWDAGPDAWIWHRPTGHDIDIGHADDDDDPDPQKDWDAADNPDHPPRRHIDIDGDD

pLDDT: mean 78.97, std 12.32, range [22.98, 94.81]